Protein AF-A0A3M6UZT3-F1 (afdb_monomer_lite)

Organism: Pocillopora damicornis (NCBI:txid46731)

pLDDT: mean 72.48, std 22.03, range [22.11, 96.19]

InterPro domains:
  IPR028246 Cation channel sperm-associated auxiliary subunit gamma [PTHR14327] (83-387)
  IPR053873 CATSPERG, C-terminal domain [PF22846] (243-388)
  IPR053874 CATSPERG, Ig-like domain [PF22851] (90-212)

Foldseek 3Di:
DDDDDDDDDPPPPPPPQQAAQFPDKFKAWPADPLVDDPPPDPPPPPPPPDDDDFDDVVVVVVVVVVVVVVVVVVVVVDDPPPDPPRDRDDAQEDEAWAFGKTKMKMKTARDDPPDDDPDPDDRAQVLWDKDKDKPDCVQKDKDWDWDDDVVRNMIMIIMMITGPNPQDAADAAPPPWDKMKIKIATPSQVVNAWDPPDPDIDRPRIGMHIYTYFHHHQKAKDWDLVVQQVVWPDHQPDDDDSNAAEGEQQTWGFIWMWIQRPSRRDIGTDFFKKFKFFQWKFQDPVGIDGDDPVLRCQAQFCCDPDPQAHQKDFPDDDPTDGDIDGNVRRIIHGDNHNNYPQQAFCADPVGFRKMKTKMKMWNRPRRSSPTSHTHIDIDMHMYGNHDHHDDDPPPPDD

Radius of gyration: 31.06 Å; chains: 1; bounding box: 60×64×112 Å

Structure (mmCIF, N/CA/C/O backbone):
data_AF-A0A3M6UZT3-F1
#
_entry.id   AF-A0A3M6UZT3-F1
#
loop_
_atom_site.group_PDB
_atom_site.id
_atom_site.type_symbol
_atom_site.label_atom_id
_atom_site.label_alt_id
_atom_site.label_comp_id
_atom_site.label_asym_id
_atom_site.label_entity_id
_atom_site.label_seq_id
_atom_site.pdbx_PDB_ins_code
_atom_site.Cartn_x
_atom_site.Cartn_y
_atom_site.Cartn_z
_atom_site.occupancy
_atom_site.B_iso_or_equiv
_atom_site.auth_seq_id
_atom_site.auth_comp_id
_atom_site.auth_asym_id
_atom_site.auth_atom_id
_atom_site.pdbx_PDB_model_num
ATOM 1 N N . PHE A 1 1 ? 12.775 40.641 -73.459 1.00 33.25 1 PHE A N 1
ATOM 2 C CA . PHE A 1 1 ? 13.901 39.748 -73.123 1.00 33.25 1 PHE A CA 1
ATOM 3 C C . PHE A 1 1 ? 13.477 38.811 -71.996 1.00 33.25 1 PHE A C 1
ATOM 5 O O . PHE A 1 1 ? 13.586 39.165 -70.832 1.00 33.25 1 PHE A O 1
ATOM 12 N N . CYS A 1 2 ? 12.926 37.643 -72.339 1.00 26.92 2 CYS A N 1
ATOM 13 C CA . CYS A 1 2 ? 12.676 36.566 -71.380 1.00 26.92 2 CYS A CA 1
ATOM 14 C C . CYS A 1 2 ? 13.930 35.686 -71.315 1.00 26.92 2 CYS A C 1
ATOM 16 O O . CYS A 1 2 ? 14.313 35.084 -72.317 1.00 26.92 2 CYS A O 1
ATOM 18 N N . LEU A 1 3 ? 14.581 35.642 -70.153 1.00 32.44 3 LEU A N 1
ATOM 19 C CA . LEU A 1 3 ? 15.712 34.756 -69.892 1.00 32.44 3 LEU A CA 1
ATOM 20 C C . LEU A 1 3 ? 15.200 33.321 -69.700 1.00 32.44 3 LEU A C 1
ATOM 22 O O . LEU A 1 3 ? 14.345 33.062 -68.853 1.00 32.44 3 LEU A O 1
ATOM 26 N N . LYS A 1 4 ? 15.718 32.396 -70.516 1.00 30.27 4 LYS A N 1
ATOM 27 C CA . LYS A 1 4 ? 15.492 30.951 -70.396 1.00 30.27 4 LYS A CA 1
ATOM 28 C C . LYS A 1 4 ? 15.923 30.477 -69.005 1.00 30.27 4 LYS A C 1
ATOM 30 O O . LYS A 1 4 ? 17.061 30.690 -68.597 1.00 30.27 4 LYS A O 1
ATOM 35 N N . LYS A 1 5 ? 15.012 29.798 -68.308 1.00 32.53 5 LYS A N 1
ATOM 36 C CA . LYS A 1 5 ? 15.277 29.079 -67.059 1.00 32.53 5 LYS A CA 1
ATOM 37 C C . LYS A 1 5 ? 16.221 27.912 -67.370 1.00 32.53 5 LYS A C 1
ATOM 39 O O . LYS A 1 5 ? 15.919 27.110 -68.252 1.00 32.53 5 LYS A O 1
ATOM 44 N N . ALA A 1 6 ? 17.358 27.838 -66.681 1.00 32.59 6 ALA A N 1
ATOM 45 C CA . ALA A 1 6 ? 18.248 26.687 -66.762 1.00 32.59 6 ALA A CA 1
ATOM 46 C C . ALA A 1 6 ? 17.498 25.436 -66.278 1.00 32.59 6 ALA A C 1
ATOM 48 O O . ALA A 1 6 ? 16.912 25.432 -65.194 1.00 32.59 6 ALA A O 1
ATOM 49 N N . TYR A 1 7 ? 17.484 24.398 -67.112 1.00 31.33 7 TYR A N 1
ATOM 50 C CA . TYR A 1 7 ? 16.974 23.079 -66.766 1.00 31.33 7 TYR A CA 1
ATOM 51 C C . TYR A 1 7 ? 18.012 22.415 -65.857 1.00 31.33 7 TYR A C 1
ATOM 53 O O . TYR A 1 7 ? 19.052 21.962 -66.327 1.00 31.33 7 TYR A O 1
ATOM 61 N N . VAL A 1 8 ? 17.770 22.443 -64.547 1.00 36.47 8 VAL A N 1
ATOM 62 C CA . VAL A 1 8 ? 18.564 21.681 -63.580 1.00 36.47 8 VAL A CA 1
ATOM 63 C C . VAL A 1 8 ? 18.004 20.265 -63.571 1.00 36.47 8 VAL A C 1
ATOM 65 O O . VAL A 1 8 ? 16.850 20.052 -63.199 1.00 36.47 8 VAL A O 1
ATOM 68 N N . ASP A 1 9 ? 18.810 19.311 -64.028 1.00 33.84 9 ASP A N 1
ATOM 69 C CA . ASP A 1 9 ? 18.508 17.888 -63.936 1.00 33.84 9 ASP A CA 1
ATOM 70 C C . ASP A 1 9 ? 18.461 17.478 -62.453 1.00 33.84 9 ASP A C 1
ATOM 72 O O . ASP A 1 9 ? 19.473 17.458 -61.755 1.00 33.84 9 ASP A O 1
ATOM 76 N N . LEU A 1 10 ? 17.260 17.182 -61.951 1.00 37.06 10 LEU A N 1
ATOM 77 C CA . LEU A 1 10 ? 16.994 16.748 -60.573 1.00 37.06 10 LEU A CA 1
ATOM 78 C C . LEU A 1 10 ? 17.511 15.324 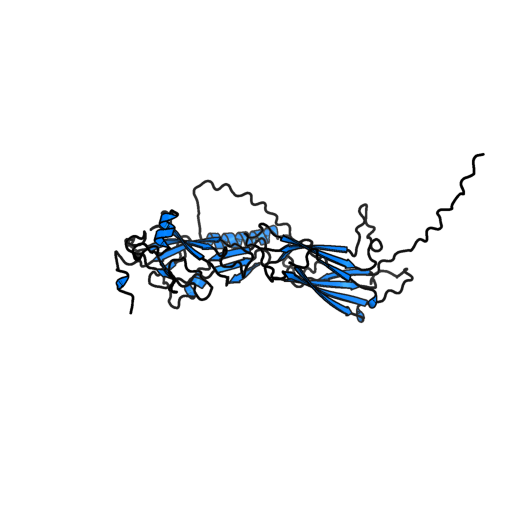-60.268 1.00 37.06 10 LEU A C 1
ATOM 80 O O . LEU A 1 10 ? 17.267 14.809 -59.179 1.00 37.06 10 LEU A O 1
ATOM 84 N N . LYS A 1 11 ? 18.239 14.675 -61.189 1.00 36.69 11 LYS A N 1
ATOM 85 C CA . LYS A 1 11 ? 18.778 13.313 -61.016 1.00 36.69 11 LYS A CA 1
ATOM 86 C C . LYS A 1 11 ? 20.123 13.209 -60.283 1.00 36.69 11 LYS A C 1
ATOM 88 O O . LYS A 1 11 ? 20.689 12.121 -60.234 1.00 36.69 11 LYS A O 1
ATOM 93 N N . GLN A 1 12 ? 20.623 14.282 -59.670 1.00 35.34 12 GLN A N 1
ATOM 94 C CA . GLN A 1 12 ? 21.809 14.241 -58.795 1.00 35.34 12 GLN A CA 1
ATOM 95 C C . GLN A 1 12 ? 21.525 14.681 -57.350 1.00 35.34 12 GLN A C 1
ATOM 97 O O . GLN A 1 12 ? 22.373 15.261 -56.676 1.00 35.34 12 GLN A O 1
ATOM 102 N N . LEU A 1 13 ? 20.345 14.364 -56.816 1.00 36.97 13 LEU A N 1
ATOM 103 C CA . LEU A 1 13 ? 20.261 14.156 -55.371 1.00 36.97 13 LEU A CA 1
ATOM 104 C C . LEU A 1 13 ? 20.993 12.847 -55.078 1.00 36.97 13 LEU A C 1
ATOM 106 O O . LEU A 1 13 ? 20.513 11.786 -55.469 1.00 36.97 13 LEU A O 1
ATOM 110 N N . ASN A 1 14 ? 22.163 12.931 -54.435 1.00 34.16 14 ASN A N 1
ATOM 111 C CA . ASN A 1 14 ? 22.855 11.779 -53.859 1.00 34.16 14 ASN A CA 1
ATOM 112 C C . ASN A 1 14 ? 21.840 10.966 -53.044 1.00 34.16 14 ASN A C 1
ATOM 114 O O . ASN A 1 14 ? 21.498 11.330 -51.918 1.00 34.16 14 ASN A O 1
ATOM 118 N N . SER A 1 15 ? 21.331 9.885 -53.633 1.00 37.72 15 SER A N 1
ATOM 119 C CA . SER A 1 15 ? 20.544 8.878 -52.938 1.00 37.72 15 SER A CA 1
ATOM 120 C C . SER A 1 15 ? 21.504 8.174 -51.989 1.00 37.72 15 SER A C 1
ATOM 122 O O . SER A 1 15 ? 22.171 7.207 -52.344 1.00 37.72 15 SER A O 1
ATOM 124 N N . VAL A 1 16 ? 21.655 8.724 -50.785 1.00 40.50 16 VAL A N 1
ATOM 125 C CA . VAL A 1 16 ? 22.303 8.003 -49.696 1.00 40.50 16 VAL A CA 1
ATOM 126 C C . VAL A 1 16 ? 21.323 6.904 -49.315 1.00 40.50 16 VAL A C 1
ATOM 128 O O . VAL A 1 16 ? 20.325 7.168 -48.643 1.00 40.50 16 VAL A O 1
ATOM 131 N N . VAL A 1 17 ? 21.572 5.690 -49.804 1.00 45.97 17 VAL A N 1
ATOM 132 C CA . VAL A 1 17 ? 20.865 4.489 -49.359 1.00 45.97 17 VAL A CA 1
ATOM 133 C C . VAL A 1 17 ? 21.173 4.338 -47.873 1.00 45.97 17 VAL A C 1
ATOM 135 O O . VAL A 1 17 ? 22.256 3.901 -47.492 1.00 45.97 17 VAL A O 1
ATOM 138 N N . ARG A 1 18 ? 20.254 4.792 -47.020 1.00 53.38 18 ARG A N 1
ATOM 139 C CA . ARG A 1 18 ? 20.377 4.627 -45.574 1.00 53.38 18 ARG A CA 1
ATOM 140 C C . ARG A 1 18 ? 19.998 3.193 -45.243 1.00 53.38 18 ARG A C 1
ATOM 142 O O . ARG A 1 18 ? 18.842 2.815 -45.402 1.00 53.38 18 ARG A O 1
ATOM 149 N N . THR A 1 19 ? 20.974 2.397 -44.829 1.00 65.25 19 THR A N 1
ATOM 150 C CA . THR A 1 19 ? 20.752 1.020 -44.388 1.00 65.25 19 THR A CA 1
ATOM 151 C C . THR A 1 19 ? 20.450 1.000 -42.894 1.00 65.25 19 THR A C 1
ATOM 153 O O . THR A 1 19 ? 21.005 1.786 -42.123 1.00 65.25 19 THR A O 1
ATOM 156 N N . CYS A 1 20 ? 19.523 0.135 -42.481 1.00 70.06 20 CYS A N 1
ATOM 157 C CA . CYS A 1 20 ? 19.240 -0.070 -41.067 1.00 70.06 20 CYS A CA 1
ATOM 158 C C . CYS A 1 20 ? 20.489 -0.671 -40.389 1.00 70.06 20 CYS A C 1
ATOM 160 O O . CYS A 1 20 ? 21.037 -1.635 -40.921 1.00 70.06 20 CYS A O 1
ATOM 162 N N . PRO A 1 21 ? 20.972 -0.121 -39.258 1.00 72.44 21 PRO A N 1
ATOM 163 C CA . PRO A 1 21 ? 22.215 -0.577 -38.633 1.00 72.44 21 PRO A CA 1
ATOM 164 C C . PRO A 1 21 ? 22.076 -1.917 -37.901 1.00 72.44 21 PRO A C 1
ATOM 166 O O . PRO A 1 21 ? 23.085 -2.490 -37.510 1.00 72.44 21 PRO A O 1
ATOM 169 N N . PHE A 1 22 ? 20.848 -2.406 -37.702 1.00 72.75 22 PHE A N 1
ATOM 170 C CA . PHE A 1 22 ? 20.547 -3.707 -37.111 1.00 72.75 22 PHE A CA 1
ATOM 171 C C . PHE A 1 22 ? 19.638 -4.517 -38.041 1.00 72.75 22 PHE A C 1
ATOM 173 O O . PHE A 1 22 ? 18.812 -3.958 -38.761 1.00 72.75 22 PHE A O 1
ATOM 180 N N . SER A 1 23 ? 19.760 -5.840 -37.985 1.00 68.75 23 SER A N 1
ATOM 181 C CA . SER A 1 23 ? 18.901 -6.782 -38.706 1.00 68.75 23 SER A CA 1
ATOM 182 C C . SER A 1 23 ? 17.597 -7.071 -37.958 1.00 68.75 23 SER A C 1
ATOM 184 O O . SER A 1 23 ? 16.536 -7.207 -38.566 1.00 68.75 23 SER A O 1
ATOM 186 N N . ARG A 1 24 ? 17.677 -7.170 -36.625 1.00 73.38 24 ARG A N 1
ATOM 187 C CA . ARG A 1 24 ? 16.572 -7.505 -35.720 1.00 73.38 24 ARG A CA 1
ATOM 188 C C . ARG A 1 24 ? 16.796 -6.874 -34.349 1.00 73.38 24 ARG A C 1
ATOM 190 O O . ARG A 1 24 ? 17.936 -6.691 -33.920 1.00 73.38 24 ARG A O 1
ATOM 197 N N . ILE A 1 25 ? 15.699 -6.606 -33.648 1.00 71.69 25 ILE A N 1
ATOM 198 C CA . ILE A 1 25 ? 15.684 -6.296 -32.219 1.00 71.69 25 ILE A CA 1
ATOM 199 C C . ILE A 1 25 ? 14.722 -7.239 -31.498 1.00 71.69 25 ILE A C 1
ATOM 201 O O . ILE A 1 25 ? 13.642 -7.508 -32.020 1.00 71.69 25 ILE A O 1
ATOM 205 N N . THR A 1 26 ? 15.114 -7.748 -30.332 1.00 77.94 26 THR A N 1
ATOM 206 C CA . THR A 1 26 ? 14.245 -8.559 -29.459 1.00 77.94 26 THR A CA 1
ATOM 207 C C . THR A 1 26 ? 14.258 -8.014 -28.045 1.00 77.94 26 THR A C 1
ATOM 209 O O . THR A 1 26 ? 15.268 -7.461 -27.606 1.00 77.94 26 THR A O 1
ATOM 212 N N . PHE A 1 27 ? 13.142 -8.168 -27.337 1.00 76.19 27 PHE A N 1
ATOM 213 C CA . PHE A 1 27 ? 12.979 -7.742 -25.952 1.00 76.19 27 PHE A CA 1
ATOM 214 C C . PHE A 1 27 ? 12.697 -8.963 -25.073 1.00 76.19 27 PHE A C 1
ATOM 216 O O . PHE A 1 27 ? 11.879 -9.805 -25.414 1.00 76.19 27 PHE A O 1
ATOM 223 N N . GLU A 1 28 ? 13.353 -9.031 -23.922 1.00 73.12 28 GLU A N 1
ATOM 224 C CA . GLU A 1 28 ? 13.166 -10.057 -22.900 1.00 73.12 28 GLU A CA 1
ATOM 225 C C . GLU A 1 28 ? 12.938 -9.369 -21.552 1.00 73.12 28 GLU A C 1
ATOM 227 O O . GLU A 1 28 ? 13.844 -8.755 -20.990 1.00 73.12 28 GLU A O 1
ATOM 232 N N . ALA A 1 29 ? 11.739 -9.469 -20.990 1.00 61.44 29 ALA A N 1
ATOM 233 C CA . ALA A 1 29 ? 11.478 -8.996 -19.635 1.00 61.44 29 ALA A CA 1
ATOM 234 C C . ALA A 1 29 ? 11.620 -10.157 -18.643 1.00 61.44 29 ALA A C 1
ATOM 236 O O . ALA A 1 29 ? 10.993 -11.204 -18.799 1.00 61.44 29 ALA A O 1
ATOM 237 N N . LYS A 1 30 ? 12.430 -9.978 -17.591 1.00 50.97 30 LYS A N 1
ATOM 238 C CA . LYS A 1 30 ? 12.394 -10.880 -16.434 1.00 50.97 30 LYS A CA 1
ATOM 239 C C . LYS A 1 30 ? 11.204 -10.449 -15.585 1.00 50.97 30 LYS A C 1
ATOM 241 O O . LYS A 1 30 ? 11.379 -9.507 -14.822 1.00 50.97 30 LYS A O 1
ATOM 246 N N . HIS A 1 31 ? 10.060 -11.111 -15.750 1.00 44.22 31 HIS A N 1
ATOM 247 C CA . HIS A 1 31 ? 8.886 -11.233 -14.856 1.00 44.22 31 HIS A CA 1
ATOM 248 C C . HIS A 1 31 ? 7.573 -11.138 -15.638 1.00 44.22 31 HIS A C 1
ATOM 250 O O . HIS A 1 31 ? 7.501 -10.425 -16.633 1.00 44.22 31 HIS A O 1
ATOM 256 N N . ASP A 1 32 ? 6.559 -11.856 -15.142 1.00 38.12 32 ASP A N 1
ATOM 257 C CA . ASP A 1 32 ? 5.172 -11.946 -15.613 1.00 38.12 32 ASP A CA 1
ATOM 258 C C . ASP A 1 32 ? 4.582 -10.593 -16.027 1.00 38.12 32 ASP A C 1
ATOM 260 O O . ASP A 1 32 ? 3.936 -9.894 -15.242 1.00 38.12 32 ASP A O 1
ATOM 264 N N . VAL A 1 33 ? 4.780 -10.205 -17.289 1.00 37.28 33 VAL A N 1
ATOM 265 C CA . VAL A 1 33 ? 4.187 -8.990 -17.849 1.00 37.28 33 VAL A CA 1
ATOM 266 C C . VAL A 1 33 ? 2.704 -9.254 -18.134 1.00 37.28 33 VAL A C 1
ATOM 268 O O . VAL A 1 33 ? 2.250 -9.323 -19.273 1.00 37.28 33 VAL A O 1
ATOM 271 N N . LEU A 1 34 ? 1.918 -9.355 -17.063 1.00 38.19 34 LEU A N 1
ATOM 272 C CA . LEU A 1 34 ? 0.498 -9.008 -17.048 1.00 38.19 34 LEU A CA 1
ATOM 273 C C . LEU A 1 34 ? 0.293 -7.491 -16.882 1.00 38.19 34 LEU A C 1
ATOM 275 O O . LEU A 1 34 ? -0.826 -7.036 -16.680 1.00 38.19 34 LEU A O 1
ATOM 279 N N . TYR A 1 35 ? 1.342 -6.679 -17.042 1.00 41.66 35 TYR A N 1
ATOM 280 C CA . TYR A 1 35 ? 1.220 -5.217 -17.078 1.00 41.66 35 TYR A CA 1
ATOM 281 C C . TYR A 1 35 ? 0.601 -4.685 -18.386 1.00 41.66 35 TYR A C 1
ATOM 283 O O . TYR A 1 35 ? 0.213 -3.522 -18.449 1.00 41.66 35 TYR A O 1
ATOM 291 N N . THR A 1 36 ? 0.419 -5.532 -19.407 1.00 36.53 36 THR A N 1
ATOM 292 C CA . THR A 1 36 ? -0.308 -5.205 -20.645 1.00 36.53 36 THR A CA 1
ATOM 293 C C . THR A 1 36 ? -1.374 -6.249 -20.971 1.00 36.53 36 THR A C 1
ATOM 295 O O . THR A 1 36 ? -1.246 -7.027 -21.915 1.00 36.53 36 THR A O 1
ATOM 298 N N . ARG A 1 37 ? -2.495 -6.255 -20.242 1.00 31.14 37 ARG A N 1
ATOM 299 C CA . ARG A 1 37 ? -3.741 -6.836 -20.771 1.00 31.14 37 ARG A CA 1
ATOM 300 C C . ARG A 1 37 ? -4.937 -5.932 -20.499 1.00 31.14 37 ARG A C 1
ATOM 302 O O . ARG A 1 37 ? -5.110 -5.390 -19.414 1.00 31.14 37 ARG A O 1
ATOM 309 N N . LYS A 1 38 ? -5.753 -5.781 -21.545 1.00 32.47 38 LYS A N 1
ATOM 310 C CA . LYS A 1 38 ? -7.080 -5.161 -21.573 1.00 32.47 38 LYS A CA 1
ATOM 311 C C . LYS A 1 38 ? -8.011 -5.809 -20.536 1.00 32.47 38 LYS A C 1
ATOM 313 O O . LYS A 1 38 ? -8.871 -6.596 -20.900 1.00 32.47 38 LYS A O 1
ATOM 318 N N . CYS A 1 39 ? -7.900 -5.420 -19.277 1.00 29.23 39 CYS A N 1
ATOM 319 C CA . CYS A 1 39 ? -8.995 -5.527 -18.318 1.00 29.23 39 CYS A CA 1
ATOM 320 C C . CYS A 1 39 ? -9.354 -4.114 -17.861 1.00 29.23 39 CYS A C 1
ATOM 322 O O . CYS A 1 39 ? -9.312 -3.770 -16.683 1.00 29.23 39 CYS A O 1
ATOM 324 N N . PHE A 1 40 ? -9.678 -3.260 -18.837 1.00 31.56 40 PHE A N 1
ATOM 325 C CA . PHE A 1 40 ? -10.451 -2.057 -18.570 1.00 31.56 40 PHE A CA 1
ATOM 326 C C . PHE A 1 40 ? -11.852 -2.502 -18.168 1.00 31.56 40 PHE A C 1
ATOM 328 O O . PHE A 1 40 ? -12.712 -2.684 -19.025 1.00 31.56 40 PHE A O 1
ATOM 335 N N . TYR A 1 41 ? -12.095 -2.637 -16.871 1.00 28.95 41 TYR A N 1
ATOM 336 C CA . TYR A 1 41 ? -13.452 -2.530 -16.368 1.00 28.95 41 TYR A CA 1
ATOM 337 C C . TYR A 1 41 ? -13.628 -1.142 -15.782 1.00 28.95 41 TYR A C 1
ATOM 339 O O . TYR A 1 41 ? -13.171 -0.808 -14.690 1.00 28.95 41 TYR A O 1
ATOM 347 N N . LYS A 1 42 ? -14.323 -0.332 -16.579 1.00 27.14 42 LYS A N 1
ATOM 348 C CA . LYS A 1 42 ? -15.183 0.747 -16.124 1.00 27.14 42 LYS A CA 1
ATOM 349 C C . LYS A 1 42 ? -16.166 0.126 -15.121 1.00 27.14 42 LYS A C 1
ATOM 351 O O . LYS A 1 42 ? -17.265 -0.265 -15.493 1.00 27.14 42 LYS A O 1
ATOM 356 N N . PHE A 1 43 ? -15.757 -0.025 -13.864 1.00 26.52 43 PHE A N 1
ATOM 357 C CA . PHE A 1 43 ? -16.725 -0.137 -12.785 1.00 26.52 43 PHE A CA 1
ATOM 358 C C . PHE A 1 43 ? -17.324 1.257 -12.652 1.00 26.52 43 PHE A C 1
ATOM 360 O O . PHE A 1 43 ? -16.794 2.124 -11.960 1.00 26.52 43 PHE A O 1
ATOM 367 N N . GLU A 1 44 ? -18.410 1.495 -13.389 1.00 23.20 44 GLU A N 1
ATOM 368 C CA . GLU A 1 44 ? -19.384 2.471 -12.926 1.00 23.20 44 GLU A CA 1
ATOM 369 C C . GLU A 1 44 ? -19.671 2.129 -11.460 1.00 23.20 44 GLU A C 1
ATOM 371 O O . GLU A 1 44 ? -19.826 0.944 -11.136 1.00 23.20 44 GLU A O 1
ATOM 376 N N . PRO A 1 45 ? -19.649 3.116 -10.549 1.00 22.11 45 PRO A N 1
ATOM 377 C CA . PRO A 1 45 ? -20.032 2.854 -9.179 1.00 22.11 45 PRO A CA 1
ATOM 378 C C . PRO A 1 45 ? -21.432 2.264 -9.253 1.00 22.11 45 PRO A C 1
ATOM 380 O O . PRO A 1 45 ? -22.353 2.923 -9.737 1.00 22.11 45 PRO A O 1
ATOM 383 N N . ALA A 1 46 ? -21.579 1.008 -8.826 1.00 23.55 46 ALA A N 1
ATOM 384 C CA . ALA A 1 46 ? -22.895 0.480 -8.552 1.00 23.55 46 ALA A CA 1
ATOM 385 C C . ALA A 1 46 ? -23.528 1.498 -7.610 1.00 23.55 46 ALA A C 1
ATOM 387 O O . ALA A 1 46 ? -23.008 1.770 -6.523 1.00 23.55 46 ALA A O 1
ATOM 388 N N . VAL A 1 47 ? -24.580 2.144 -8.100 1.00 24.38 47 VAL A N 1
ATOM 389 C CA . VAL A 1 47 ? -25.500 2.900 -7.277 1.00 24.38 47 VAL A CA 1
ATOM 390 C C . VAL A 1 47 ? -25.922 1.919 -6.195 1.00 24.38 47 VAL A C 1
ATOM 392 O O . VAL A 1 47 ? -26.706 1.006 -6.444 1.00 24.38 47 VAL A O 1
ATOM 395 N N . TYR A 1 48 ? -25.320 2.048 -5.015 1.00 27.89 48 TYR A N 1
ATOM 396 C CA . TYR A 1 48 ? -25.805 1.369 -3.836 1.00 27.89 48 TYR A CA 1
ATOM 397 C C . TYR A 1 48 ? -27.138 2.034 -3.534 1.00 27.89 48 TYR A C 1
ATOM 399 O O . TYR A 1 48 ? -27.199 3.095 -2.912 1.00 27.89 48 TYR A O 1
ATOM 407 N N . ASN A 1 49 ? -28.215 1.398 -3.994 1.00 24.34 49 ASN A N 1
ATOM 408 C CA . ASN A 1 49 ? -29.414 1.425 -3.191 1.00 24.34 49 ASN A CA 1
ATOM 409 C C . ASN A 1 49 ? -29.002 0.943 -1.802 1.00 24.34 49 ASN A C 1
ATOM 411 O O . ASN A 1 49 ? -28.297 -0.058 -1.646 1.00 24.34 49 ASN A O 1
ATOM 415 N N . ALA A 1 50 ? -29.384 1.742 -0.813 1.00 35.25 50 ALA A N 1
ATOM 416 C CA . ALA A 1 50 ? -29.305 1.388 0.585 1.00 35.25 50 ALA A CA 1
ATOM 417 C C . ALA A 1 50 ? -29.830 -0.042 0.793 1.00 35.25 50 ALA A C 1
ATOM 419 O O . ALA A 1 50 ? -30.674 -0.513 0.030 1.00 35.25 50 ALA A O 1
ATOM 420 N N . SER A 1 51 ? -29.355 -0.683 1.861 1.00 32.19 51 SER A N 1
ATOM 421 C CA . SER A 1 51 ? -29.680 -2.054 2.286 1.00 32.19 51 SER A CA 1
ATOM 422 C C . SER A 1 51 ? -29.126 -3.169 1.393 1.00 32.19 51 SER A C 1
ATOM 424 O O . SER A 1 51 ? -29.822 -3.690 0.541 1.00 32.19 51 SER A O 1
ATOM 426 N N . GLU A 1 52 ? -27.870 -3.556 1.634 1.00 29.72 52 GLU A N 1
ATOM 427 C CA . GLU A 1 52 ? -27.478 -4.928 2.020 1.00 29.72 52 GLU A CA 1
ATOM 428 C C . GLU A 1 52 ? -25.955 -5.088 1.910 1.00 29.72 52 GLU A C 1
ATOM 430 O O . GLU A 1 52 ? -25.371 -5.142 0.831 1.00 29.72 52 GLU A O 1
ATOM 435 N N . VAL A 1 53 ? -25.289 -5.160 3.064 1.00 36.88 53 VAL A N 1
ATOM 436 C CA . VAL A 1 53 ? -23.883 -5.563 3.171 1.00 36.88 53 VAL A CA 1
ATOM 437 C C . VAL A 1 53 ? -23.882 -6.990 3.703 1.00 36.88 53 VAL A C 1
ATOM 439 O O . VAL A 1 53 ? -24.021 -7.206 4.908 1.00 36.88 53 VAL A O 1
ATOM 442 N N . VAL A 1 54 ? -23.751 -7.977 2.814 1.00 33.41 54 VAL A N 1
ATOM 443 C CA . VAL A 1 54 ? -23.638 -9.385 3.219 1.00 33.41 54 VAL A CA 1
ATOM 444 C C . VAL A 1 54 ? -22.239 -9.906 2.923 1.00 33.41 54 VAL A C 1
ATOM 446 O O . VAL A 1 54 ? -21.851 -10.186 1.792 1.00 33.41 54 VAL A O 1
ATOM 449 N N . GLN A 1 55 ? -21.495 -10.009 4.021 1.00 53.50 55 GLN A N 1
ATOM 450 C CA . GLN A 1 55 ? -20.224 -10.685 4.187 1.00 53.50 55 GLN A CA 1
ATOM 451 C C . GLN A 1 55 ? -20.468 -12.164 4.491 1.00 53.50 55 GLN A C 1
ATOM 453 O O . GLN A 1 55 ? -21.212 -12.515 5.406 1.00 53.50 55 GLN A O 1
ATOM 458 N N . ASN A 1 56 ? -19.770 -13.046 3.787 1.00 35.19 56 ASN A N 1
ATOM 459 C CA . ASN A 1 56 ? -19.573 -14.419 4.228 1.00 35.19 56 ASN A CA 1
ATOM 460 C C . ASN A 1 56 ? -18.146 -14.812 3.835 1.00 35.19 56 ASN A C 1
ATOM 462 O O . ASN A 1 56 ? -17.735 -14.515 2.721 1.00 35.19 56 ASN A O 1
ATOM 466 N N . ASN A 1 57 ? -17.363 -15.449 4.709 1.00 42.75 57 ASN A N 1
ATOM 467 C CA . ASN A 1 57 ? -15.996 -15.876 4.355 1.00 42.75 57 ASN A CA 1
ATOM 468 C C . ASN A 1 57 ? -16.001 -16.934 3.244 1.00 42.75 57 ASN A C 1
ATOM 470 O O . ASN A 1 57 ? -15.050 -17.016 2.471 1.00 42.75 57 ASN A O 1
ATOM 474 N N . THR A 1 58 ? -17.090 -17.698 3.132 1.00 40.00 58 THR A N 1
ATOM 475 C CA . THR A 1 58 ? -17.355 -18.571 1.988 1.00 40.00 58 THR A CA 1
ATOM 476 C C . THR A 1 58 ? -17.651 -17.755 0.743 1.00 40.00 58 THR A C 1
ATOM 478 O O . THR A 1 58 ? -17.087 -18.086 -0.272 1.00 40.00 58 THR A O 1
ATOM 481 N N . ILE A 1 59 ? -18.376 -16.633 0.836 1.00 41.69 59 ILE A N 1
ATOM 482 C CA . ILE A 1 59 ? -18.620 -15.712 -0.289 1.00 41.69 59 ILE A CA 1
ATOM 483 C C . ILE A 1 59 ? -17.385 -14.881 -0.620 1.00 41.69 59 ILE A C 1
ATOM 485 O O . ILE A 1 59 ? -17.243 -14.514 -1.759 1.00 41.69 59 ILE A O 1
ATOM 489 N N . LEU A 1 60 ? -16.463 -14.583 0.299 1.00 39.00 60 LEU A N 1
ATOM 490 C CA . LEU A 1 60 ? -15.178 -13.959 -0.035 1.00 39.00 60 LEU A CA 1
ATOM 491 C C . LEU A 1 60 ? -14.236 -14.979 -0.660 1.00 39.00 60 LEU A C 1
ATOM 493 O O . LEU A 1 60 ? -13.572 -14.641 -1.619 1.00 39.00 60 LEU A O 1
ATOM 497 N N . ARG A 1 61 ? -14.194 -16.228 -0.180 1.00 42.56 61 ARG A N 1
ATOM 498 C CA . ARG A 1 61 ? -13.457 -17.309 -0.852 1.00 42.56 61 ARG A CA 1
ATOM 499 C C . ARG A 1 61 ? -14.103 -17.743 -2.159 1.00 42.56 61 ARG A C 1
ATOM 501 O O . ARG A 1 61 ? -13.366 -18.099 -3.055 1.00 42.56 61 ARG A O 1
ATOM 508 N N . GLU A 1 62 ? -15.422 -17.703 -2.285 1.00 43.41 62 GLU A N 1
ATOM 509 C CA . GLU A 1 62 ? -16.168 -17.929 -3.524 1.00 43.41 62 GLU A CA 1
ATOM 510 C C . GLU A 1 62 ? -16.075 -16.699 -4.403 1.00 43.41 62 GLU A C 1
ATOM 512 O O . GLU A 1 62 ? -15.904 -16.864 -5.578 1.00 43.41 62 GLU A O 1
ATOM 517 N N . PHE A 1 63 ? -16.063 -15.474 -3.891 1.00 45.41 63 PHE A N 1
ATOM 518 C CA . PHE A 1 63 ? -15.805 -14.262 -4.670 1.00 45.41 63 PHE A CA 1
ATOM 519 C C . PHE A 1 63 ? -14.359 -14.235 -5.117 1.00 45.41 63 PHE A C 1
ATOM 521 O O . PHE A 1 63 ? -14.114 -13.862 -6.239 1.00 45.41 63 PHE A O 1
ATOM 528 N N . PHE A 1 64 ? -13.392 -14.653 -4.303 1.00 49.53 64 PHE A N 1
ATOM 529 C CA . PHE A 1 64 ? -12.006 -14.799 -4.729 1.00 49.53 64 PHE A CA 1
ATOM 530 C C . PHE A 1 64 ? -11.827 -16.024 -5.610 1.00 49.53 64 PHE A C 1
ATOM 532 O O . PHE A 1 64 ? -11.044 -15.921 -6.523 1.00 49.53 64 PHE A O 1
ATOM 539 N N . SER A 1 65 ? -12.571 -17.116 -5.426 1.00 47.53 65 SER A N 1
ATOM 540 C CA . SER A 1 65 ? -12.554 -18.281 -6.319 1.00 47.53 65 SER A CA 1
ATOM 541 C C . SER A 1 65 ? -13.299 -18.006 -7.617 1.00 47.53 65 SER A C 1
ATOM 543 O O . SER A 1 65 ? -12.912 -18.562 -8.623 1.00 47.53 65 SER A O 1
ATOM 545 N N . GLU A 1 66 ? -14.318 -17.153 -7.630 1.00 47.19 66 GLU A N 1
ATOM 546 C CA . GLU A 1 66 ? -15.079 -16.696 -8.795 1.00 47.19 66 GLU A CA 1
ATOM 547 C C . GLU A 1 66 ? -14.395 -15.494 -9.438 1.00 47.19 66 GLU A C 1
ATOM 549 O O . GLU A 1 66 ? -14.500 -15.341 -10.634 1.00 47.19 66 GLU A O 1
ATOM 554 N N . VAL A 1 67 ? -13.630 -14.676 -8.712 1.00 45.25 67 VAL A N 1
ATOM 555 C CA . VAL A 1 67 ? -12.706 -13.680 -9.276 1.00 45.25 67 VAL A CA 1
ATOM 556 C C . VAL A 1 67 ? -11.481 -14.391 -9.813 1.00 45.25 67 VAL A C 1
ATOM 558 O O . VAL A 1 67 ? -11.043 -14.040 -10.882 1.00 45.25 67 VAL A O 1
ATOM 561 N N . GLU A 1 68 ? -10.947 -15.411 -9.154 1.00 43.72 68 GLU A N 1
ATOM 562 C CA . GLU A 1 68 ? -9.847 -16.243 -9.651 1.00 43.72 68 GLU A CA 1
ATOM 563 C C . GLU A 1 68 ? -10.329 -17.118 -10.807 1.00 43.72 68 GLU A C 1
ATOM 565 O O . GLU A 1 68 ? -9.624 -17.225 -11.796 1.00 43.72 68 GLU A O 1
ATOM 570 N N . LYS A 1 69 ? -11.556 -17.658 -10.772 1.00 44.41 69 LYS A N 1
ATOM 571 C CA . LYS A 1 69 ? -12.181 -18.354 -11.906 1.00 44.41 69 LYS A CA 1
ATOM 572 C C . LYS A 1 69 ? -12.631 -17.411 -13.001 1.00 44.41 69 LYS A C 1
ATOM 574 O O . LYS A 1 69 ? -12.530 -17.850 -14.121 1.00 44.41 69 LYS A O 1
ATOM 579 N N . ALA A 1 70 ? -13.091 -16.187 -12.742 1.00 40.22 70 ALA A N 1
ATOM 580 C CA . ALA A 1 70 ? -13.443 -15.204 -13.772 1.00 40.22 70 ALA A CA 1
ATOM 581 C C . ALA A 1 70 ? -12.192 -14.563 -14.364 1.00 40.22 70 ALA A C 1
ATOM 583 O O . ALA A 1 70 ? -12.118 -14.376 -15.566 1.00 40.22 70 ALA A O 1
ATOM 584 N N . VAL A 1 71 ? -11.162 -14.307 -13.558 1.00 41.03 71 VAL A N 1
ATOM 585 C CA . VAL A 1 71 ? -9.816 -13.976 -14.037 1.00 41.03 71 VAL A CA 1
ATOM 586 C C . VAL A 1 71 ? -9.278 -15.146 -14.849 1.00 41.03 71 VAL A C 1
ATOM 588 O O . VAL A 1 71 ? -8.770 -14.905 -15.932 1.00 41.03 71 VAL A O 1
ATOM 591 N N . ASN A 1 72 ? -9.461 -16.397 -14.418 1.00 39.69 72 ASN A N 1
ATOM 592 C CA . ASN A 1 72 ? -9.035 -17.566 -15.187 1.00 39.69 72 ASN A CA 1
ATOM 593 C C . ASN A 1 72 ? -9.937 -17.841 -16.400 1.00 39.69 72 ASN A C 1
ATOM 595 O O . ASN A 1 72 ? -9.406 -18.289 -17.402 1.00 39.69 72 ASN A O 1
ATOM 599 N N . SER A 1 73 ? -11.245 -17.547 -16.363 1.00 40.56 73 SER A N 1
ATOM 600 C CA . SER A 1 73 ? -12.243 -17.852 -17.403 1.00 40.56 73 SER A CA 1
ATOM 601 C C . SER A 1 73 ? -12.388 -16.749 -18.436 1.00 40.56 73 SER A C 1
ATOM 603 O O . SER A 1 73 ? -12.507 -17.057 -19.610 1.00 40.56 73 SER A O 1
ATOM 605 N N . ASP A 1 74 ? -12.261 -15.477 -18.084 1.00 35.97 74 ASP A N 1
ATOM 606 C CA . ASP A 1 74 ? -12.029 -14.421 -19.078 1.00 35.97 74 ASP A CA 1
ATOM 607 C C . ASP A 1 74 ? -10.581 -14.456 -19.600 1.00 35.97 74 ASP A C 1
ATOM 609 O O . ASP A 1 74 ? -10.295 -13.931 -20.677 1.00 35.97 74 ASP A O 1
ATOM 613 N N . CYS A 1 75 ? -9.678 -15.160 -18.901 1.00 34.94 75 CYS A N 1
ATOM 614 C CA . CYS A 1 75 ? -8.411 -15.642 -19.450 1.00 34.94 75 CYS A CA 1
ATOM 615 C C . CYS A 1 75 ? -8.488 -17.067 -20.035 1.00 34.94 75 CYS A C 1
ATOM 617 O O . CYS A 1 75 ? -7.434 -17.583 -20.400 1.00 34.94 75 CYS A O 1
ATOM 619 N N . THR A 1 76 ? -9.665 -17.701 -20.229 1.00 32.19 76 THR A N 1
ATOM 620 C CA . THR A 1 76 ? -9.782 -19.037 -20.885 1.00 32.19 76 THR A CA 1
ATOM 621 C C . THR A 1 76 ? -9.598 -18.970 -22.409 1.00 32.19 76 THR A C 1
ATOM 623 O O . THR A 1 76 ? -10.269 -19.635 -23.190 1.00 32.19 76 THR A O 1
ATOM 626 N N . GLY A 1 77 ? -8.630 -18.170 -22.847 1.00 34.53 77 GLY A N 1
ATOM 627 C CA . GLY A 1 77 ? -7.866 -18.399 -24.072 1.00 34.53 77 GLY A CA 1
ATOM 628 C C . GLY A 1 77 ? -6.370 -18.588 -23.794 1.00 34.53 77 GLY A C 1
ATOM 629 O O . GLY A 1 77 ? -5.587 -18.657 -24.732 1.00 34.53 77 GLY A O 1
ATOM 630 N N . ILE A 1 78 ? -5.962 -18.633 -22.524 1.00 35.94 78 ILE A N 1
ATOM 631 C CA . ILE A 1 78 ? -4.605 -18.931 -22.084 1.00 35.94 78 ILE A CA 1
ATOM 632 C C . ILE A 1 78 ? -4.652 -20.360 -21.560 1.00 35.94 78 ILE A C 1
ATOM 634 O O . ILE A 1 78 ? -5.030 -20.620 -20.417 1.00 35.94 78 ILE A O 1
ATOM 638 N N . SER A 1 79 ? -4.319 -21.306 -22.430 1.00 28.84 79 SER A N 1
ATOM 639 C CA . SER A 1 79 ? -3.809 -22.593 -21.981 1.00 28.84 79 SER A CA 1
ATOM 640 C C . SER A 1 79 ? -2.746 -22.341 -20.910 1.00 28.84 79 SER A C 1
ATOM 642 O O . SER A 1 79 ? -1.903 -21.460 -21.075 1.00 28.84 79 SER A O 1
ATOM 644 N N . GLN A 1 80 ? -2.768 -23.119 -19.825 1.00 33.59 80 GLN A N 1
ATOM 645 C CA . GLN A 1 80 ? -1.557 -23.406 -19.057 1.00 33.59 80 GLN A CA 1
ATOM 646 C C . GLN A 1 80 ? -0.556 -24.078 -20.007 1.00 33.59 80 GLN A C 1
ATOM 648 O O . GLN A 1 80 ? -0.381 -25.290 -20.000 1.00 33.59 80 GLN A O 1
ATOM 653 N N . GLU A 1 81 ? 0.052 -23.304 -20.893 1.00 28.92 81 GLU A N 1
ATOM 654 C CA . GLU A 1 81 ? 1.358 -23.639 -21.403 1.00 28.92 81 GLU A CA 1
ATOM 655 C C . GLU A 1 81 ? 2.325 -23.111 -20.355 1.00 28.92 81 GLU A C 1
ATOM 657 O O . GLU A 1 81 ? 2.461 -21.907 -20.155 1.00 28.92 81 GLU A O 1
ATOM 662 N N . GLU A 1 82 ? 3.018 -24.030 -19.688 1.00 32.22 82 GLU A N 1
ATOM 663 C CA . GLU A 1 82 ? 4.291 -23.788 -19.000 1.00 32.22 82 GLU A CA 1
ATOM 664 C C . GLU A 1 82 ? 5.391 -23.349 -19.997 1.00 32.22 82 GLU A C 1
ATOM 666 O O . GLU A 1 82 ? 6.555 -23.728 -19.888 1.00 32.22 82 GLU A O 1
ATOM 671 N N . ALA A 1 83 ? 5.032 -22.554 -21.002 1.00 29.06 83 ALA A N 1
ATOM 672 C CA . ALA A 1 83 ? 5.946 -21.822 -21.840 1.00 29.06 83 ALA A CA 1
ATOM 673 C C . ALA A 1 83 ? 5.994 -20.403 -21.276 1.00 29.06 83 ALA A C 1
ATOM 675 O O . ALA A 1 83 ? 4.978 -19.711 -21.221 1.00 29.06 83 ALA A O 1
ATOM 676 N N . LEU A 1 84 ? 7.183 -19.961 -20.854 1.00 35.66 84 LEU A N 1
ATOM 677 C CA . LEU A 1 84 ? 7.484 -18.534 -20.810 1.00 35.66 84 LEU A CA 1
ATOM 678 C C . LEU A 1 84 ? 7.076 -17.960 -22.174 1.00 35.66 84 LEU A C 1
ATOM 680 O O . LEU A 1 84 ? 7.779 -18.169 -23.161 1.00 35.66 84 LEU A O 1
ATOM 684 N N . ASP A 1 85 ? 5.937 -17.277 -22.238 1.00 34.38 85 ASP A N 1
ATOM 685 C CA . ASP A 1 85 ? 5.524 -16.525 -23.416 1.00 34.38 85 ASP A CA 1
ATOM 686 C C . ASP A 1 85 ? 6.460 -15.310 -23.481 1.00 34.38 85 ASP A C 1
ATOM 688 O O . ASP A 1 85 ? 6.183 -14.247 -22.916 1.00 34.38 85 ASP A O 1
ATOM 692 N N . ILE A 1 86 ? 7.655 -15.514 -24.053 1.00 37.94 86 ILE A N 1
ATOM 693 C CA . ILE A 1 86 ? 8.620 -14.456 -24.354 1.00 37.94 86 ILE A CA 1
ATOM 694 C C . ILE A 1 86 ? 7.942 -13.576 -25.395 1.00 37.94 86 ILE A C 1
ATOM 696 O O . ILE A 1 86 ? 8.060 -13.778 -26.602 1.00 37.94 86 ILE A O 1
ATOM 700 N N . LYS A 1 87 ? 7.171 -12.600 -24.925 1.00 45.97 87 LYS A N 1
ATOM 701 C CA . LYS A 1 87 ? 6.678 -11.547 -25.794 1.00 45.97 87 LYS A CA 1
ATOM 702 C C . LYS A 1 87 ? 7.865 -10.667 -26.142 1.00 45.97 87 LYS A C 1
ATOM 704 O O . LYS A 1 87 ? 8.349 -9.926 -25.291 1.00 45.97 87 LYS A O 1
ATOM 709 N N . ASP A 1 88 ? 8.263 -10.699 -27.410 1.00 56.03 88 ASP A N 1
ATOM 710 C CA . ASP A 1 88 ? 9.283 -9.836 -28.026 1.00 56.03 88 ASP A CA 1
ATOM 711 C C . ASP A 1 88 ? 8.910 -8.331 -28.026 1.00 56.03 88 ASP A C 1
ATOM 713 O O . ASP A 1 88 ? 9.419 -7.549 -28.830 1.00 56.03 88 ASP A O 1
ATOM 717 N N . VAL A 1 89 ? 7.987 -7.891 -27.163 1.00 66.38 89 VAL A N 1
ATOM 718 C CA . VAL A 1 89 ? 7.396 -6.552 -27.178 1.00 66.38 89 VAL A CA 1
ATOM 719 C C . VAL A 1 89 ? 7.500 -5.921 -25.796 1.00 66.38 89 VAL A C 1
ATOM 721 O O . VAL A 1 89 ? 6.988 -6.448 -24.808 1.00 66.38 89 VAL A O 1
ATOM 724 N N . LEU A 1 90 ? 8.140 -4.753 -25.743 1.00 73.38 90 LEU A N 1
ATOM 725 C CA . LEU A 1 90 ? 8.167 -3.908 -24.555 1.00 73.38 90 LEU A CA 1
ATOM 726 C C . LEU A 1 90 ? 6.746 -3.388 -24.257 1.00 73.38 90 LEU A C 1
ATOM 728 O O . LEU A 1 90 ? 6.062 -2.963 -25.188 1.00 73.38 90 LEU A O 1
ATOM 732 N N . PRO A 1 91 ? 6.280 -3.389 -22.996 1.00 79.00 91 PRO A N 1
ATOM 733 C CA . PRO A 1 91 ? 4.982 -2.816 -22.669 1.00 79.00 91 PRO A CA 1
ATOM 734 C C . PRO A 1 91 ? 4.943 -1.311 -22.972 1.00 79.00 91 PRO A C 1
ATOM 736 O O . PRO A 1 91 ? 5.862 -0.576 -22.619 1.00 79.00 91 PRO A O 1
ATOM 739 N N . ASP A 1 92 ? 3.843 -0.842 -23.565 1.00 78.94 92 ASP A N 1
ATOM 740 C CA . ASP A 1 92 ? 3.628 0.591 -23.832 1.00 78.94 92 ASP A CA 1
ATOM 741 C C . ASP A 1 92 ? 3.428 1.405 -22.540 1.00 78.94 92 ASP A C 1
ATOM 743 O O . ASP A 1 92 ? 3.656 2.617 -22.507 1.00 78.94 92 ASP A O 1
ATOM 747 N N . LEU A 1 93 ? 2.968 0.741 -21.475 1.00 83.06 93 LEU A N 1
ATOM 748 C CA . LEU A 1 93 ? 2.589 1.342 -20.203 1.00 83.06 93 LEU A CA 1
ATOM 749 C C . LEU A 1 93 ? 2.990 0.434 -19.040 1.00 83.06 93 LEU A C 1
ATOM 751 O O . LEU A 1 93 ? 2.672 -0.754 -19.043 1.00 83.06 93 LEU A O 1
ATOM 755 N N . ILE A 1 94 ? 3.617 1.014 -18.019 1.00 84.56 94 ILE A N 1
ATOM 756 C CA . ILE A 1 94 ? 3.883 0.359 -16.734 1.00 84.56 94 ILE A CA 1
ATOM 757 C C . ILE A 1 94 ? 3.498 1.271 -15.566 1.00 84.56 94 ILE A C 1
ATOM 759 O O . ILE A 1 94 ? 3.421 2.494 -15.710 1.00 84.56 94 ILE A O 1
ATOM 763 N N . HIS A 1 95 ? 3.292 0.673 -14.395 1.00 87.19 95 HIS A N 1
ATOM 764 C CA . HIS A 1 95 ? 3.075 1.385 -13.137 1.00 87.19 95 HIS A CA 1
ATOM 765 C C . HIS A 1 95 ? 4.229 1.095 -12.185 1.00 87.19 95 HIS A C 1
ATOM 767 O O . HIS A 1 95 ? 4.605 -0.063 -12.032 1.00 87.19 95 HIS A O 1
ATOM 773 N N . LEU A 1 96 ? 4.750 2.127 -11.526 1.00 87.62 96 LEU A N 1
ATOM 774 C CA . LEU A 1 96 ? 5.765 1.974 -10.489 1.00 87.62 96 LEU A CA 1
ATOM 775 C C . LEU A 1 96 ? 5.299 2.651 -9.201 1.00 87.62 96 LEU A C 1
ATOM 777 O O . LEU A 1 96 ? 4.923 3.828 -9.184 1.00 87.62 96 LEU A O 1
ATOM 781 N N . GLY A 1 97 ? 5.304 1.873 -8.121 1.00 86.12 97 GLY A N 1
ATOM 782 C CA . GLY A 1 97 ? 5.205 2.379 -6.765 1.00 86.12 97 GLY A CA 1
ATOM 783 C C . GLY A 1 97 ? 6.515 3.005 -6.299 1.00 86.12 97 GLY A C 1
ATOM 784 O O . GLY A 1 97 ? 7.539 2.982 -6.983 1.00 86.12 97 GLY A O 1
ATOM 785 N N . ARG A 1 98 ? 6.482 3.565 -5.091 1.00 86.75 98 ARG A N 1
ATOM 786 C CA . ARG A 1 98 ? 7.653 4.210 -4.501 1.00 86.75 98 ARG A CA 1
ATOM 787 C C . ARG A 1 98 ? 8.826 3.240 -4.377 1.00 86.75 98 ARG A C 1
ATOM 789 O O . ARG A 1 98 ? 8.671 2.171 -3.790 1.00 86.75 98 ARG A O 1
ATOM 796 N N . SER A 1 99 ? 9.991 3.654 -4.864 1.00 85.75 99 SER A N 1
ATOM 797 C CA . SER A 1 99 ? 11.229 2.864 -4.875 1.00 85.75 99 SER A CA 1
ATOM 798 C C . SER A 1 99 ? 11.135 1.530 -5.629 1.00 85.75 99 SER A C 1
ATOM 800 O O . SER A 1 99 ? 12.038 0.699 -5.509 1.00 85.75 99 SER A O 1
ATOM 802 N N . GLU A 1 100 ? 10.072 1.305 -6.402 1.00 87.25 100 GLU A N 1
ATOM 803 C CA . GLU A 1 100 ? 9.924 0.112 -7.230 1.00 87.25 100 GLU A CA 1
ATOM 804 C C . GLU A 1 100 ? 10.673 0.273 -8.547 1.00 87.25 100 GLU A C 1
ATOM 806 O O . GLU A 1 100 ? 10.928 1.383 -9.026 1.00 87.25 100 GLU A O 1
ATOM 811 N N . TRP A 1 101 ? 11.034 -0.860 -9.138 1.00 88.81 101 TRP A N 1
ATOM 812 C CA . TRP A 1 101 ? 11.779 -0.909 -10.382 1.00 88.81 101 TRP A CA 1
ATOM 813 C C . TRP A 1 101 ? 11.199 -1.947 -11.334 1.00 88.81 101 TRP A C 1
ATOM 815 O O . TRP A 1 101 ? 10.608 -2.946 -10.927 1.00 88.81 101 TRP A O 1
ATOM 825 N N . TYR A 1 102 ? 11.421 -1.709 -12.619 1.00 88.12 102 TYR A N 1
ATOM 826 C CA . TYR A 1 102 ? 11.107 -2.611 -13.711 1.00 88.12 102 TYR A CA 1
ATOM 827 C C . TYR A 1 102 ? 12.366 -2.843 -14.543 1.00 88.12 102 TYR A C 1
ATOM 829 O O . TYR A 1 102 ? 13.019 -1.888 -14.974 1.00 88.12 102 TYR A O 1
ATOM 837 N N . SER A 1 103 ? 12.708 -4.110 -14.772 1.00 87.12 103 SER A N 1
ATOM 838 C CA . SER A 1 103 ? 13.914 -4.499 -15.501 1.00 87.12 103 SER A CA 1
ATOM 839 C C . SER A 1 103 ? 13.571 -5.325 -16.733 1.00 87.12 103 SER A C 1
ATOM 841 O O . SER A 1 103 ? 12.808 -6.287 -16.665 1.00 87.12 103 SER A O 1
ATOM 843 N N . PHE A 1 104 ? 14.200 -4.990 -17.852 1.00 86.38 104 PHE A N 1
ATOM 844 C CA . PHE A 1 104 ? 14.088 -5.727 -19.103 1.00 86.38 104 PHE A CA 1
ATOM 845 C C . PHE A 1 104 ? 15.435 -5.758 -19.818 1.00 86.38 104 PHE A C 1
ATOM 847 O O . PHE A 1 104 ? 16.36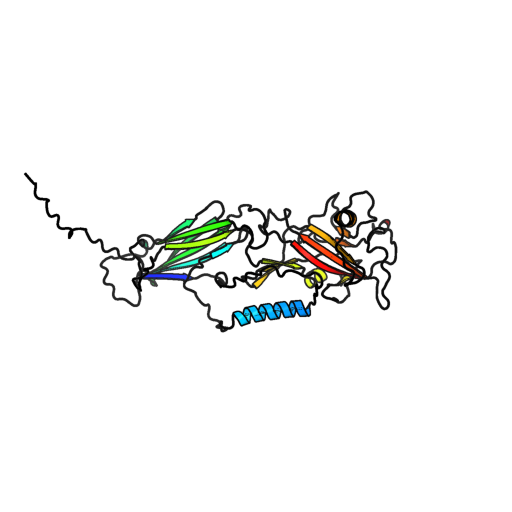3 -5.013 -19.502 1.00 86.38 104 PHE A O 1
ATOM 854 N N . VAL A 1 105 ? 15.549 -6.652 -20.783 1.00 86.62 105 VAL A N 1
ATOM 855 C CA . VAL A 1 105 ? 16.715 -6.836 -21.630 1.00 86.62 105 VAL A CA 1
ATOM 856 C C . VAL A 1 105 ? 16.276 -6.646 -23.071 1.00 86.62 105 VAL A C 1
ATOM 858 O O . VAL A 1 105 ? 15.161 -7.010 -23.429 1.00 86.62 105 VAL A O 1
ATOM 861 N N . PHE A 1 106 ? 17.125 -6.072 -23.911 1.00 87.25 106 PHE A N 1
ATOM 862 C CA . PHE A 1 106 ? 16.911 -6.132 -25.351 1.00 87.25 106 PHE A CA 1
ATOM 863 C C . PHE A 1 106 ? 18.210 -6.386 -26.103 1.00 87.25 106 PHE A C 1
ATOM 865 O O . PHE A 1 106 ? 19.301 -6.077 -25.613 1.00 87.25 106 PHE A O 1
ATOM 872 N N . TYR A 1 107 ? 18.080 -6.963 -27.291 1.00 86.19 107 TYR A N 1
ATOM 873 C CA . TYR A 1 107 ? 19.196 -7.384 -28.128 1.00 86.19 107 TYR A CA 1
ATOM 874 C C . TYR A 1 107 ? 19.119 -6.690 -29.475 1.00 86.19 107 TYR A C 1
ATOM 876 O O . TYR A 1 107 ? 18.058 -6.654 -30.086 1.00 86.19 107 TYR A O 1
ATOM 884 N N . LEU A 1 108 ? 20.246 -6.172 -29.949 1.00 85.94 108 LEU A N 1
ATOM 885 C CA . LEU A 1 108 ? 20.413 -5.677 -31.313 1.00 85.94 108 LEU A CA 1
ATOM 886 C C . LEU A 1 108 ? 21.280 -6.671 -32.078 1.00 85.94 108 LEU A C 1
ATOM 888 O O . LEU A 1 108 ? 22.405 -6.926 -31.654 1.00 85.94 108 LEU A O 1
ATOM 892 N N . TYR A 1 109 ? 20.778 -7.215 -33.182 1.00 83.31 109 TYR A N 1
ATOM 893 C CA . TYR A 1 109 ? 21.508 -8.170 -34.021 1.00 83.31 109 TYR A CA 1
ATOM 894 C C . TYR A 1 109 ? 22.067 -7.475 -35.265 1.00 83.31 109 TYR A C 1
ATOM 896 O O . TYR A 1 109 ? 21.406 -6.603 -35.828 1.00 83.31 109 TYR A O 1
ATOM 904 N N . LEU A 1 110 ? 23.273 -7.854 -35.699 1.00 79.06 110 LEU A N 1
ATOM 905 C CA . LEU A 1 110 ? 23.872 -7.347 -36.943 1.00 79.06 110 LEU A CA 1
ATOM 906 C C . LEU A 1 110 ? 23.373 -8.081 -38.191 1.00 79.06 110 LEU A C 1
ATOM 908 O O . LEU A 1 110 ? 23.133 -7.451 -39.213 1.00 79.06 110 LEU A O 1
ATOM 912 N N . GLU A 1 111 ? 23.218 -9.403 -38.118 1.00 70.75 111 GLU A N 1
ATOM 913 C CA . GLU A 1 111 ? 22.871 -10.246 -39.268 1.00 70.75 111 GLU A CA 1
ATOM 914 C C . GLU A 1 111 ? 21.511 -10.912 -39.071 1.00 70.75 111 GLU A C 1
ATOM 916 O O . GLU A 1 111 ? 21.090 -11.174 -37.943 1.00 70.75 111 GLU A O 1
ATOM 921 N N . ASN A 1 112 ? 20.784 -11.129 -40.166 1.00 57.53 112 ASN A N 1
ATOM 922 C CA . ASN A 1 112 ? 19.549 -11.905 -40.159 1.00 57.53 112 ASN A CA 1
ATOM 923 C C . ASN A 1 112 ? 19.898 -13.331 -40.596 1.00 57.53 112 ASN A C 1
ATOM 925 O O . ASN A 1 112 ? 20.460 -13.494 -41.676 1.00 57.53 112 ASN A O 1
ATOM 929 N N . GLU A 1 113 ? 19.535 -14.363 -39.829 1.00 52.97 113 GLU A N 1
ATOM 930 C CA . GLU A 1 113 ? 19.799 -15.764 -40.220 1.00 52.97 113 GLU A CA 1
ATOM 931 C C . GLU A 1 113 ? 19.120 -16.152 -41.556 1.00 52.97 113 GLU A C 1
ATOM 933 O O . GLU A 1 113 ? 19.466 -17.164 -42.161 1.00 52.97 113 GLU A O 1
ATOM 938 N N . PHE A 1 114 ? 18.182 -15.329 -42.049 1.00 46.00 114 PHE A N 1
ATOM 939 C CA . PHE A 1 114 ? 17.308 -15.633 -43.185 1.00 46.00 114 PHE A CA 1
ATOM 940 C C . PHE A 1 114 ? 17.513 -14.788 -44.456 1.00 46.00 114 PHE A C 1
ATOM 942 O O . PHE A 1 114 ? 16.764 -14.982 -45.415 1.00 46.00 114 PHE A O 1
ATOM 949 N N . GLN A 1 115 ? 18.480 -13.862 -44.524 1.00 46.81 115 GLN A N 1
ATOM 950 C CA . GLN A 1 115 ? 18.691 -13.063 -45.744 1.00 46.81 115 GLN A CA 1
ATOM 951 C C . GLN A 1 115 ? 20.161 -12.919 -46.137 1.00 46.81 115 GLN A C 1
ATOM 953 O O . GLN A 1 115 ? 21.005 -12.522 -45.342 1.00 46.81 115 GLN A O 1
ATOM 958 N N . VAL A 1 116 ? 20.430 -13.213 -47.413 1.00 43.22 116 VAL A N 1
ATOM 959 C CA . VAL A 1 116 ? 21.703 -12.945 -48.086 1.00 43.22 116 VAL A CA 1
ATOM 960 C C . VAL A 1 116 ? 21.872 -11.432 -48.191 1.00 43.22 116 VAL A C 1
ATOM 962 O O . VAL A 1 116 ? 21.076 -10.750 -48.836 1.00 43.22 116 VAL A O 1
ATOM 965 N N . ASP A 1 117 ? 22.893 -10.927 -47.514 1.00 43.84 117 ASP A N 1
ATOM 966 C CA . ASP A 1 117 ? 23.194 -9.510 -47.374 1.00 43.84 117 ASP A CA 1
ATOM 967 C C . ASP A 1 117 ? 23.555 -8.878 -48.732 1.00 43.84 117 ASP A C 1
ATOM 969 O O . ASP A 1 117 ? 24.545 -9.243 -49.368 1.00 43.84 117 ASP A O 1
ATOM 973 N N . THR A 1 118 ? 22.739 -7.935 -49.207 1.00 46.66 118 THR A N 1
ATOM 974 C CA . THR A 1 118 ? 23.052 -7.096 -50.379 1.00 46.66 118 THR A CA 1
ATOM 975 C C . THR A 1 118 ? 23.576 -5.716 -49.978 1.00 46.66 118 THR A C 1
ATOM 977 O O . THR A 1 118 ? 23.712 -4.843 -50.836 1.00 46.66 118 THR A O 1
ATOM 980 N N . SER A 1 119 ? 23.836 -5.467 -48.689 1.00 50.47 119 SER A N 1
ATOM 981 C CA . SER A 1 119 ? 24.277 -4.159 -48.209 1.00 50.47 119 SER A CA 1
ATOM 982 C C . SER A 1 119 ? 25.807 -4.086 -48.102 1.00 50.47 119 SER A C 1
ATOM 984 O O . SER A 1 119 ? 26.460 -4.856 -47.413 1.00 50.47 119 SER A O 1
ATOM 986 N N . SER A 1 120 ? 26.420 -3.147 -48.827 1.00 47.81 120 SER A N 1
ATOM 987 C CA . SER A 1 120 ? 27.881 -2.989 -48.931 1.00 47.81 120 SER A CA 1
ATOM 988 C C . SER A 1 120 ? 28.524 -2.256 -47.738 1.00 47.81 120 SER A C 1
ATOM 990 O O . SER A 1 120 ? 29.531 -1.571 -47.920 1.00 47.81 120 SER A O 1
ATOM 992 N N . HIS A 1 121 ? 27.920 -2.299 -46.547 1.00 53.62 121 HIS A N 1
ATOM 993 C CA . HIS A 1 121 ? 28.397 -1.574 -45.363 1.00 53.62 121 HIS A CA 1
ATOM 994 C C . HIS A 1 121 ? 28.693 -2.546 -44.218 1.00 53.62 121 HIS A C 1
ATOM 996 O O . HIS A 1 121 ? 27.801 -3.226 -43.726 1.00 53.62 121 HIS A O 1
ATOM 1002 N N . SER A 1 122 ? 29.949 -2.577 -43.765 1.00 60.19 122 SER A N 1
ATOM 1003 C CA . SER A 1 122 ? 30.420 -3.443 -42.680 1.00 60.19 122 SER A CA 1
ATOM 1004 C C . SER A 1 122 ? 30.125 -2.825 -41.308 1.00 60.19 122 SER A C 1
ATOM 1006 O O . SER A 1 122 ? 31.014 -2.259 -40.667 1.00 60.19 122 SER A O 1
ATOM 1008 N N . TRP A 1 123 ? 28.874 -2.883 -40.855 1.00 69.00 123 TRP A N 1
ATOM 1009 C CA . TRP A 1 123 ? 28.552 -2.532 -39.471 1.00 69.00 123 TRP A CA 1
ATOM 1010 C C . TRP A 1 123 ? 29.221 -3.535 -38.512 1.00 69.00 123 TRP A 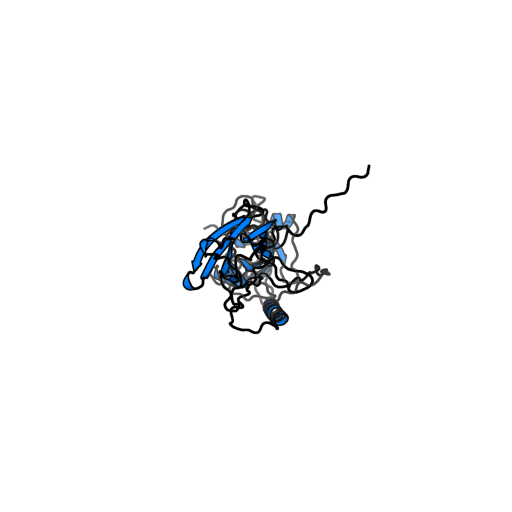C 1
ATOM 1012 O O . TRP A 1 123 ? 29.126 -4.745 -38.705 1.00 69.00 123 TRP A O 1
ATOM 1022 N N . SER A 1 124 ? 29.917 -3.037 -37.485 1.00 79.94 124 SER A N 1
ATOM 1023 C CA . SER A 1 124 ? 30.453 -3.863 -36.389 1.00 79.94 124 SER A CA 1
ATOM 1024 C C . SER A 1 124 ? 29.589 -3.734 -35.132 1.00 79.94 124 SER A C 1
ATOM 1026 O O . SER A 1 124 ? 28.743 -2.842 -35.041 1.00 79.94 124 SER A O 1
ATOM 1028 N N . LEU A 1 125 ? 29.820 -4.591 -34.130 1.00 80.94 125 LEU A N 1
ATOM 1029 C CA . LEU A 1 125 ? 29.083 -4.542 -32.859 1.00 80.94 125 LEU A CA 1
ATOM 1030 C C . LEU A 1 125 ? 29.273 -3.204 -32.133 1.00 80.94 125 LEU A C 1
ATOM 1032 O O . LEU A 1 125 ? 28.339 -2.721 -31.493 1.00 80.94 125 LEU A O 1
ATOM 1036 N N . ASP A 1 126 ? 30.431 -2.564 -32.307 1.00 81.06 126 ASP A N 1
ATOM 1037 C CA . ASP A 1 126 ? 30.723 -1.226 -31.781 1.00 81.06 126 ASP A CA 1
ATOM 1038 C C . ASP A 1 126 ? 29.822 -0.142 -32.362 1.00 81.06 126 ASP A C 1
ATOM 1040 O O . ASP A 1 126 ? 29.702 0.928 -31.792 1.00 81.06 126 ASP A O 1
ATOM 1044 N N . HIS A 1 127 ? 29.185 -0.377 -33.504 1.00 80.50 127 HIS A N 1
ATOM 1045 C CA . HIS A 1 127 ? 28.294 0.610 -34.096 1.00 80.50 127 HIS A CA 1
ATOM 1046 C C . HIS A 1 127 ? 26.837 0.435 -33.647 1.00 80.50 127 HIS A C 1
ATOM 1048 O O . HIS A 1 127 ? 26.014 1.332 -33.850 1.00 80.50 127 HIS A O 1
ATOM 1054 N N . LEU A 1 128 ? 26.509 -0.698 -33.018 1.00 85.06 128 LEU A N 1
ATOM 1055 C CA . LEU A 1 128 ? 25.196 -0.953 -32.441 1.00 85.06 128 LEU A CA 1
ATOM 1056 C C . LEU A 1 128 ? 25.074 -0.250 -31.089 1.00 85.06 128 LEU A C 1
ATOM 1058 O O . LEU A 1 128 ? 25.461 -0.775 -30.039 1.00 85.06 128 LEU A O 1
ATOM 1062 N N . HIS A 1 129 ? 24.499 0.951 -31.142 1.00 88.69 129 HIS A N 1
ATOM 1063 C CA . HIS A 1 129 ? 24.240 1.790 -29.981 1.00 88.69 129 HIS A CA 1
ATOM 1064 C C . HIS A 1 129 ? 22.760 2.142 -29.824 1.00 88.69 129 HIS A C 1
ATOM 1066 O O . HIS A 1 129 ? 22.057 2.452 -30.787 1.00 88.69 129 HIS A O 1
ATOM 1072 N N . ALA A 1 130 ? 22.313 2.150 -28.571 1.00 90.19 130 ALA A N 1
ATOM 1073 C CA . ALA A 1 130 ? 21.023 2.665 -28.138 1.00 90.19 130 ALA A CA 1
ATOM 1074 C C . ALA A 1 130 ? 21.227 3.781 -27.108 1.00 90.19 130 ALA A C 1
ATOM 1076 O O . ALA A 1 130 ? 22.053 3.645 -26.202 1.00 90.19 130 ALA A O 1
ATOM 1077 N N . SER A 1 131 ? 20.458 4.863 -27.224 1.00 91.00 131 SER A N 1
ATOM 1078 C CA . SER A 1 131 ? 20.321 5.880 -26.183 1.00 91.00 131 SER A CA 1
ATOM 1079 C C . SER A 1 131 ? 18.991 5.731 -25.454 1.00 91.00 131 SER A C 1
ATOM 1081 O O . SER A 1 131 ? 17.971 5.375 -26.043 1.00 91.00 131 SER A O 1
ATOM 1083 N N . LEU A 1 132 ? 19.027 5.993 -24.149 1.00 93.12 132 LEU A N 1
ATOM 1084 C CA . LEU A 1 132 ? 17.873 5.961 -23.264 1.00 93.12 132 LEU A CA 1
ATOM 1085 C C . LEU A 1 132 ? 17.643 7.381 -22.753 1.00 93.12 132 LEU A C 1
ATOM 1087 O O . LEU A 1 132 ? 18.531 7.974 -22.143 1.00 93.12 132 LEU A O 1
ATOM 1091 N N . HIS A 1 133 ? 16.462 7.922 -23.019 1.00 93.06 133 HIS A N 1
ATOM 1092 C CA . HIS A 1 133 ? 16.071 9.272 -22.642 1.00 93.06 133 HIS A CA 1
ATOM 1093 C C . HIS A 1 133 ? 14.872 9.213 -21.706 1.00 93.06 133 HIS A C 1
ATOM 1095 O O . HIS A 1 133 ? 13.915 8.485 -21.961 1.00 93.06 133 HIS A O 1
ATOM 1101 N N . LEU A 1 134 ? 14.922 9.989 -20.629 1.00 93.38 134 LEU A N 1
ATOM 1102 C CA . LEU A 1 134 ? 13.810 10.143 -19.699 1.00 93.38 134 LEU A CA 1
ATOM 1103 C C . LEU A 1 134 ? 13.126 11.482 -19.934 1.00 93.38 134 LEU A C 1
ATOM 1105 O O . LEU A 1 134 ? 13.803 12.482 -20.173 1.00 93.38 134 LEU A O 1
ATOM 1109 N N . SER A 1 135 ? 11.799 11.514 -19.824 1.00 93.44 135 SER A N 1
ATOM 1110 C CA . SER A 1 135 ? 11.060 12.782 -19.829 1.00 93.44 135 SER A CA 1
ATOM 1111 C C . SER A 1 135 ? 11.357 13.630 -18.593 1.00 93.44 135 SER A C 1
ATOM 1113 O O . SER A 1 135 ? 11.383 14.852 -18.682 1.00 93.44 135 SER A O 1
ATOM 1115 N N . ASP A 1 136 ? 11.557 12.980 -17.444 1.00 90.06 136 ASP A N 1
ATOM 1116 C CA . ASP A 1 136 ? 11.815 13.627 -16.162 1.00 90.06 136 ASP A CA 1
ATOM 1117 C C . ASP A 1 136 ? 12.767 12.768 -15.319 1.00 90.06 136 ASP A C 1
ATOM 1119 O O . ASP A 1 136 ? 12.390 11.725 -14.784 1.00 90.06 136 ASP A O 1
ATOM 1123 N N . ALA A 1 137 ? 14.018 13.216 -15.215 1.00 89.94 137 ALA A N 1
ATOM 1124 C CA . ALA A 1 137 ? 15.067 12.542 -14.452 1.00 89.94 137 ALA A CA 1
ATOM 1125 C C . ALA A 1 137 ? 15.021 12.844 -12.939 1.00 89.94 137 ALA A C 1
ATOM 1127 O O . ALA A 1 137 ? 15.859 12.351 -12.191 1.00 89.94 137 ALA A O 1
ATOM 1128 N N . THR A 1 138 ? 14.089 13.685 -12.473 1.00 89.69 138 THR A N 1
ATOM 1129 C CA . THR A 1 138 ? 13.939 13.993 -11.040 1.00 89.69 138 THR A CA 1
ATOM 1130 C C . THR A 1 138 ? 13.104 12.938 -10.319 1.00 89.69 138 THR A C 1
ATOM 1132 O O . THR A 1 138 ? 13.381 12.605 -9.165 1.00 89.69 138 THR A O 1
ATOM 1135 N N . ILE A 1 139 ? 12.112 12.374 -11.011 1.00 90.00 139 ILE A N 1
ATOM 1136 C CA . ILE A 1 139 ? 11.166 11.381 -10.477 1.00 90.00 139 ILE A CA 1
ATOM 1137 C C . ILE A 1 139 ? 11.456 9.954 -10.957 1.00 90.00 139 ILE A C 1
ATOM 1139 O O . ILE A 1 139 ? 11.008 8.992 -10.338 1.00 90.00 139 ILE A O 1
ATOM 1143 N N . LEU A 1 140 ? 12.212 9.805 -12.046 1.00 92.31 140 LEU A N 1
ATOM 1144 C CA . LEU A 1 140 ? 12.504 8.520 -12.667 1.00 92.31 140 LEU A CA 1
ATOM 1145 C C . LEU A 1 140 ? 14.006 8.375 -12.907 1.00 92.31 140 LEU A C 1
ATOM 1147 O O . LEU A 1 140 ? 14.657 9.282 -13.417 1.00 92.31 140 LEU A O 1
ATOM 1151 N N . ASN A 1 141 ? 14.536 7.202 -12.587 1.00 93.44 141 ASN A N 1
ATOM 1152 C CA . ASN A 1 141 ? 15.920 6.823 -12.817 1.00 93.44 141 ASN A CA 1
ATOM 1153 C C . ASN A 1 141 ? 15.986 5.687 -13.837 1.00 93.44 141 ASN A C 1
ATOM 1155 O O . ASN A 1 141 ? 15.151 4.782 -13.843 1.00 93.44 141 ASN A O 1
ATOM 1159 N N . VAL A 1 142 ? 17.016 5.705 -14.681 1.00 94.06 142 VAL A N 1
ATOM 1160 C CA . VAL A 1 142 ? 17.307 4.609 -15.606 1.00 94.06 142 VAL A CA 1
ATOM 1161 C C . VAL A 1 142 ? 18.764 4.209 -15.491 1.00 94.06 142 VAL A C 1
ATOM 1163 O O . VAL A 1 142 ? 19.665 5.044 -15.520 1.00 94.06 142 VAL A O 1
ATOM 1166 N N . THR A 1 143 ? 18.997 2.910 -15.371 1.00 93.69 143 THR A N 1
ATOM 1167 C CA . THR A 1 143 ? 20.329 2.316 -15.453 1.00 93.69 143 THR A CA 1
ATOM 1168 C C . THR A 1 143 ? 20.358 1.358 -16.630 1.00 93.69 143 THR A C 1
ATOM 1170 O O . THR A 1 143 ? 19.376 0.667 -16.907 1.00 93.69 143 THR A O 1
ATOM 1173 N N . SER A 1 144 ? 21.466 1.350 -17.368 1.00 93.88 144 SER A N 1
ATOM 1174 C CA . SER A 1 144 ? 21.642 0.437 -18.493 1.00 93.88 144 SER A CA 1
ATOM 1175 C C . SER A 1 144 ? 23.047 -0.144 -18.510 1.00 93.88 144 SER A C 1
ATOM 1177 O O . SER A 1 144 ? 24.022 0.550 -18.215 1.00 93.88 144 SER A O 1
ATOM 1179 N N . ARG A 1 145 ? 23.150 -1.426 -18.856 1.00 94.06 145 ARG A N 1
ATOM 1180 C CA . ARG A 1 145 ? 24.417 -2.132 -19.027 1.00 94.06 145 ARG A CA 1
ATOM 1181 C C . ARG A 1 145 ? 24.475 -2.744 -20.418 1.00 94.06 145 ARG A C 1
ATOM 1183 O O . ARG A 1 145 ? 23.666 -3.605 -20.753 1.00 94.06 145 ARG A O 1
ATOM 1190 N N . ARG A 1 146 ? 25.455 -2.308 -21.210 1.00 92.94 146 ARG A N 1
ATOM 1191 C CA . ARG A 1 146 ? 25.759 -2.864 -22.533 1.00 92.94 146 ARG A CA 1
ATOM 1192 C C . ARG A 1 146 ? 26.721 -4.043 -22.397 1.00 92.94 146 ARG A C 1
ATOM 1194 O O . ARG A 1 146 ? 27.664 -3.995 -21.608 1.00 92.94 146 ARG A O 1
ATOM 1201 N N . SER A 1 147 ? 26.499 -5.104 -23.158 1.00 92.00 147 SER A N 1
ATOM 1202 C CA . SER A 1 147 ? 27.402 -6.252 -23.265 1.00 92.00 147 SER A CA 1
ATOM 1203 C C . SER A 1 147 ? 27.385 -6.791 -24.688 1.00 92.00 147 SER A C 1
ATOM 1205 O O . SER A 1 147 ? 26.325 -6.903 -25.297 1.00 92.00 147 SER A O 1
ATOM 1207 N N . GLU A 1 148 ? 28.551 -7.124 -25.225 1.00 90.56 148 GLU A N 1
ATOM 1208 C CA . GLU A 1 148 ? 28.672 -7.667 -26.577 1.00 90.56 148 GLU A CA 1
ATOM 1209 C C . GLU A 1 148 ? 28.673 -9.189 -26.546 1.00 90.56 148 GLU A C 1
ATOM 1211 O O . GLU A 1 148 ? 29.410 -9.813 -25.782 1.00 90.56 148 GLU A O 1
ATOM 1216 N N . LEU A 1 149 ? 27.851 -9.787 -27.400 1.00 85.56 149 LEU A N 1
ATOM 1217 C CA . LEU A 1 149 ? 27.731 -11.225 -27.572 1.00 85.56 149 LEU A CA 1
ATOM 1218 C C . LEU A 1 149 ? 28.319 -11.585 -28.936 1.00 85.56 149 LEU A C 1
ATOM 1220 O O . LEU A 1 149 ? 27.599 -11.821 -29.906 1.00 85.56 149 LEU A O 1
ATOM 1224 N N . ILE A 1 150 ? 29.655 -11.602 -29.002 1.00 83.19 150 ILE A N 1
ATOM 1225 C CA . ILE A 1 150 ? 30.427 -11.835 -30.235 1.00 83.19 150 ILE A CA 1
ATOM 1226 C C . ILE A 1 150 ? 29.963 -13.096 -30.993 1.00 83.19 150 ILE A C 1
ATOM 1228 O O . ILE A 1 150 ? 29.719 -12.983 -32.195 1.00 83.19 150 ILE A O 1
ATOM 1232 N N . PRO A 1 151 ? 29.754 -14.267 -30.346 1.00 80.62 151 PRO A N 1
ATOM 1233 C CA . PRO A 1 151 ? 29.325 -15.477 -31.057 1.00 80.62 151 PRO A CA 1
ATOM 1234 C C . PRO A 1 151 ? 27.954 -15.348 -31.730 1.00 80.62 151 PRO A C 1
ATOM 1236 O O . PRO A 1 151 ? 27.679 -16.042 -32.699 1.00 80.62 151 PRO A O 1
ATOM 1239 N N . GLN A 1 152 ? 27.099 -14.466 -31.212 1.00 79.31 152 GLN A N 1
ATOM 1240 C CA . GLN A 1 152 ? 25.723 -14.261 -31.670 1.00 79.31 152 GLN A CA 1
ATOM 1241 C C . GLN A 1 152 ? 25.592 -13.023 -32.564 1.00 79.31 152 GLN A C 1
ATOM 1243 O O . GLN A 1 152 ? 24.481 -12.673 -32.957 1.00 79.31 152 GLN A O 1
ATOM 1248 N N . LYS A 1 153 ? 26.709 -12.329 -32.838 1.00 83.94 153 LYS A N 1
ATOM 1249 C CA . LYS A 1 153 ? 26.743 -11.039 -33.543 1.00 83.94 153 LYS A CA 1
ATOM 1250 C C . LYS A 1 153 ? 25.667 -10.074 -33.019 1.00 83.94 153 LYS A C 1
ATOM 1252 O O . LYS A 1 153 ? 24.978 -9.410 -33.797 1.00 83.94 153 LYS A O 1
ATOM 1257 N N . ALA A 1 154 ? 25.541 -10.005 -31.691 1.00 85.00 154 ALA A N 1
ATOM 1258 C CA . ALA A 1 154 ? 24.506 -9.236 -31.014 1.00 85.00 154 ALA A CA 1
ATOM 1259 C C . ALA A 1 154 ? 25.061 -8.347 -29.895 1.00 85.00 154 ALA A C 1
ATOM 1261 O O . ALA A 1 154 ? 26.059 -8.671 -29.250 1.00 85.00 154 ALA A O 1
ATOM 1262 N N . VAL A 1 155 ? 24.375 -7.238 -29.625 1.00 88.75 155 VAL A N 1
ATOM 1263 C CA . VAL A 1 155 ? 24.608 -6.381 -28.456 1.00 88.75 155 VAL A CA 1
ATOM 1264 C C . VAL A 1 155 ? 23.421 -6.494 -27.516 1.00 88.75 155 VAL A C 1
ATOM 1266 O O . VAL A 1 155 ? 22.285 -6.252 -27.912 1.00 88.75 155 VAL A O 1
ATOM 1269 N N . ARG A 1 156 ? 23.697 -6.835 -26.260 1.00 90.19 156 ARG A N 1
ATOM 1270 C CA . ARG A 1 156 ? 22.721 -6.983 -25.183 1.00 90.19 156 ARG A CA 1
ATOM 1271 C C . ARG A 1 156 ? 22.707 -5.740 -24.304 1.00 90.19 156 ARG A C 1
ATOM 1273 O O . ARG A 1 156 ? 23.756 -5.295 -23.838 1.00 90.19 156 ARG A O 1
ATOM 1280 N N . TYR A 1 157 ? 21.515 -5.227 -24.039 1.00 90.69 157 TYR A N 1
ATOM 1281 C CA . TYR A 1 157 ? 21.263 -4.132 -23.112 1.00 90.69 157 TYR A CA 1
ATOM 1282 C C . TYR A 1 157 ? 20.413 -4.632 -21.954 1.00 90.69 157 TYR A C 1
ATOM 1284 O O . TYR A 1 157 ? 19.268 -5.008 -22.162 1.00 90.69 157 TYR A O 1
ATOM 1292 N N . GLU A 1 158 ? 20.951 -4.616 -20.737 1.00 90.25 158 GLU A N 1
ATOM 1293 C CA . GLU A 1 158 ? 20.161 -4.796 -19.516 1.00 90.25 158 GLU A CA 1
ATOM 1294 C C . GLU A 1 158 ? 19.723 -3.419 -19.024 1.00 90.25 158 GLU A C 1
ATOM 1296 O O . GLU A 1 158 ? 20.574 -2.592 -18.704 1.00 90.25 158 GLU A O 1
ATOM 1301 N N . VAL A 1 159 ? 18.421 -3.159 -18.976 1.00 88.94 159 VAL A N 1
ATOM 1302 C CA . VAL A 1 159 ? 17.850 -1.868 -18.587 1.00 88.94 159 VAL A CA 1
ATOM 1303 C C . VAL A 1 159 ? 17.027 -2.034 -17.323 1.00 88.94 159 VAL A C 1
ATOM 1305 O O . VAL A 1 159 ? 16.225 -2.957 -17.213 1.00 88.94 159 VAL A O 1
ATOM 1308 N N . THR A 1 160 ? 17.202 -1.123 -16.371 1.00 89.38 160 THR A N 1
ATOM 1309 C CA . THR A 1 160 ? 16.341 -1.014 -15.192 1.00 89.38 160 THR A CA 1
ATOM 1310 C C . THR A 1 160 ? 15.825 0.407 -15.066 1.00 89.38 160 THR A C 1
ATOM 1312 O O . THR A 1 160 ? 16.606 1.356 -14.999 1.00 89.38 160 THR A O 1
ATOM 1315 N N . VAL A 1 161 ? 14.504 0.531 -15.041 1.00 89.81 161 VAL A N 1
ATOM 1316 C CA . VAL A 1 161 ? 13.760 1.771 -14.831 1.00 89.81 161 VAL A CA 1
ATOM 1317 C C . VAL A 1 161 ? 13.244 1.760 -13.403 1.00 89.81 161 VAL A C 1
ATOM 1319 O O . VAL A 1 161 ? 12.632 0.781 -12.992 1.00 89.81 161 VAL A O 1
ATOM 1322 N N . GLN A 1 162 ? 13.494 2.815 -12.641 1.00 90.56 162 GLN A N 1
ATOM 1323 C CA . GLN A 1 162 ? 13.213 2.841 -11.211 1.00 90.56 162 GLN A CA 1
ATOM 1324 C C . GLN A 1 162 ? 12.642 4.190 -10.782 1.00 90.56 162 GLN A C 1
ATOM 1326 O O . GLN A 1 162 ? 13.133 5.233 -11.207 1.00 90.56 162 GLN A O 1
ATOM 1331 N N . ASP A 1 163 ? 11.640 4.168 -9.906 1.00 89.12 163 ASP A N 1
ATOM 1332 C CA . ASP A 1 163 ? 11.184 5.365 -9.195 1.00 89.12 163 ASP A CA 1
ATOM 1333 C C . ASP A 1 163 ? 12.338 5.957 -8.366 1.00 89.12 163 ASP A C 1
ATOM 1335 O O . ASP A 1 163 ? 12.997 5.249 -7.602 1.00 89.12 163 ASP A O 1
ATOM 1339 N N . SER A 1 164 ? 12.606 7.258 -8.502 1.00 88.12 164 SER A N 1
ATOM 1340 C CA . SER A 1 164 ? 13.760 7.895 -7.845 1.00 88.12 164 SER A CA 1
ATOM 1341 C C . SER A 1 164 ? 13.637 7.975 -6.315 1.00 88.12 164 SER A C 1
ATOM 1343 O O . SER A 1 164 ? 14.578 8.400 -5.641 1.00 88.12 164 SER A O 1
ATOM 1345 N N . GLY A 1 165 ? 12.489 7.586 -5.750 1.00 83.94 165 GLY A N 1
ATOM 1346 C CA . GLY A 1 165 ? 12.167 7.729 -4.335 1.00 83.94 165 GLY A CA 1
ATOM 1347 C C . GLY A 1 165 ? 11.708 9.138 -3.959 1.00 83.94 165 GLY A C 1
ATOM 1348 O O . GLY A 1 165 ? 11.544 9.419 -2.765 1.00 83.94 165 GLY A O 1
ATOM 1349 N N . PHE A 1 166 ? 11.499 10.023 -4.945 1.00 85.12 166 PHE A N 1
ATOM 1350 C CA . PHE A 1 166 ? 10.952 11.356 -4.719 1.00 85.12 166 PHE A CA 1
ATOM 1351 C C . PHE A 1 166 ? 9.593 11.265 -4.014 1.00 85.12 166 PHE A C 1
ATOM 1353 O O . PHE A 1 166 ? 8.742 10.437 -4.343 1.00 85.12 166 PHE A O 1
ATOM 1360 N N . LYS A 1 167 ? 9.380 12.125 -3.014 1.00 86.06 167 LYS A N 1
ATOM 1361 C CA . LYS A 1 167 ? 8.165 12.093 -2.197 1.00 86.06 167 LYS A CA 1
ATOM 1362 C C . LYS A 1 167 ? 6.983 12.655 -2.985 1.00 86.06 167 LYS A C 1
ATOM 1364 O O . LYS A 1 167 ? 6.736 13.861 -2.982 1.00 86.06 167 LYS A O 1
ATOM 1369 N N . LEU A 1 168 ? 6.242 11.765 -3.635 1.00 87.12 168 LEU A N 1
ATOM 1370 C CA . LEU A 1 168 ? 4.964 12.088 -4.255 1.00 87.12 168 LEU A CA 1
ATOM 1371 C C . LEU A 1 168 ? 3.847 12.149 -3.197 1.00 87.12 168 LEU A C 1
ATOM 1373 O O . LEU A 1 168 ? 3.925 11.472 -2.167 1.00 87.12 168 LEU A O 1
ATOM 1377 N N . PRO A 1 169 ? 2.794 12.957 -3.415 1.00 89.19 169 PRO A N 1
ATOM 1378 C CA . PRO A 1 169 ? 1.624 12.940 -2.548 1.00 89.19 169 PRO A CA 1
ATOM 1379 C C . PRO A 1 169 ? 0.939 11.569 -2.562 1.00 89.19 169 PRO A C 1
ATOM 1381 O O . PRO A 1 169 ? 0.904 10.889 -3.587 1.00 89.19 169 PRO A O 1
ATOM 1384 N N . GLN A 1 170 ? 0.353 11.188 -1.426 1.00 90.94 170 GLN A N 1
ATOM 1385 C CA . GLN A 1 170 ? -0.435 9.964 -1.341 1.00 90.94 170 GLN A CA 1
ATOM 1386 C C . GLN A 1 170 ? -1.791 10.129 -2.023 1.00 90.94 170 GLN A C 1
ATOM 1388 O O . GLN A 1 170 ? -2.523 11.082 -1.743 1.00 90.94 170 GLN A O 1
ATOM 1393 N N . PHE A 1 171 ? -2.141 9.157 -2.860 1.00 91.75 171 PHE A N 1
ATOM 1394 C CA . PHE A 1 171 ? -3.455 9.046 -3.485 1.00 91.75 171 PHE A CA 1
ATOM 1395 C C . PHE A 1 171 ? -3.950 7.607 -3.433 1.00 91.75 171 PHE A C 1
ATOM 1397 O O . PHE A 1 171 ? -3.182 6.673 -3.184 1.00 91.75 171 PHE A O 1
ATOM 1404 N N . ARG A 1 172 ? -5.252 7.423 -3.660 1.00 89.88 172 ARG A N 1
ATOM 1405 C CA . ARG A 1 172 ? -5.828 6.082 -3.751 1.00 89.88 172 ARG A CA 1
ATOM 1406 C C . ARG A 1 172 ? -5.225 5.331 -4.946 1.00 89.88 172 ARG A C 1
ATOM 1408 O O . ARG A 1 172 ? -4.813 5.971 -5.916 1.00 89.88 172 ARG A O 1
ATOM 1415 N N . PRO A 1 173 ? -5.196 3.989 -4.908 1.00 89.75 173 PRO A N 1
ATOM 1416 C CA . PRO A 1 173 ? -4.731 3.172 -6.026 1.00 89.75 173 PRO A CA 1
ATOM 1417 C C . PRO A 1 173 ? -5.340 3.603 -7.365 1.00 89.75 173 PRO A C 1
ATOM 1419 O O . PRO A 1 173 ? -6.559 3.599 -7.527 1.00 89.75 173 PRO A O 1
ATOM 1422 N N . GLY A 1 174 ? -4.485 3.977 -8.320 1.00 86.38 174 GLY A N 1
ATOM 1423 C CA . GLY A 1 174 ? -4.892 4.419 -9.657 1.00 86.38 174 GLY A CA 1
ATOM 1424 C C . GLY A 1 174 ? -5.268 5.892 -9.811 1.00 86.38 174 GLY A C 1
ATOM 1425 O O . GLY A 1 174 ? -5.491 6.340 -10.934 1.00 86.38 174 GLY A O 1
ATOM 1426 N N . GLU A 1 175 ? -5.324 6.665 -8.730 1.00 88.81 175 GLU A N 1
ATOM 1427 C CA . GLU A 1 175 ? -5.660 8.085 -8.795 1.00 88.81 175 GLU A CA 1
ATOM 1428 C C . GLU A 1 175 ? -4.407 8.959 -8.921 1.00 88.81 175 GLU A C 1
ATOM 1430 O O . GLU A 1 175 ? -3.398 8.725 -8.258 1.00 88.81 175 GLU A O 1
ATOM 1435 N N . ARG A 1 176 ? -4.504 10.016 -9.745 1.00 87.88 176 ARG A N 1
ATOM 1436 C CA . ARG A 1 176 ? -3.514 11.111 -9.847 1.00 87.88 176 ARG A CA 1
ATOM 1437 C C . ARG A 1 176 ? -2.061 10.634 -9.981 1.00 87.88 176 ARG A C 1
ATOM 1439 O O . ARG A 1 176 ? -1.154 11.184 -9.363 1.00 87.88 176 ARG A O 1
ATOM 1446 N N . LEU A 1 177 ? -1.865 9.621 -10.818 1.00 89.31 177 LEU A N 1
ATOM 1447 C CA . LEU A 1 177 ? -0.547 9.123 -11.186 1.00 89.31 177 LEU A CA 1
ATOM 1448 C C . LEU A 1 177 ? 0.220 10.181 -11.983 1.00 89.31 177 LEU A C 1
ATOM 1450 O O . LEU A 1 177 ? -0.344 10.826 -12.870 1.00 89.31 177 LEU A O 1
ATOM 1454 N N . THR A 1 178 ? 1.506 10.327 -11.687 1.00 91.06 178 THR A N 1
ATOM 1455 C CA . THR A 1 178 ? 2.406 11.230 -12.402 1.00 91.06 178 THR A CA 1
ATOM 1456 C C . THR A 1 178 ? 2.983 10.495 -13.610 1.00 91.06 178 THR A C 1
ATOM 1458 O O . THR A 1 178 ? 3.698 9.506 -13.426 1.00 91.06 178 THR A O 1
ATOM 1461 N N . PRO A 1 179 ? 2.688 10.928 -14.846 1.00 92.31 179 PRO A N 1
ATOM 1462 C CA . PRO A 1 179 ? 3.248 10.298 -16.027 1.00 92.31 179 PRO A CA 1
ATOM 1463 C C . PRO A 1 179 ? 4.700 10.731 -16.245 1.00 92.31 179 PRO A C 1
ATOM 1465 O O . PRO A 1 179 ? 5.023 11.916 -16.227 1.00 92.31 179 PRO A O 1
ATOM 1468 N N . ALA A 1 180 ? 5.552 9.757 -16.527 1.00 92.12 180 ALA A N 1
ATOM 1469 C CA . ALA A 1 180 ? 6.886 9.918 -17.081 1.00 92.12 180 ALA A CA 1
ATOM 1470 C C . ALA A 1 180 ? 7.026 9.001 -18.304 1.00 92.12 180 ALA A C 1
ATOM 1472 O O . ALA A 1 180 ? 6.187 8.129 -18.539 1.00 92.12 180 ALA A O 1
ATOM 1473 N N . SER A 1 181 ? 8.073 9.170 -19.102 1.00 91.19 181 SER A N 1
ATOM 1474 C CA . SER A 1 181 ? 8.360 8.264 -20.209 1.00 91.19 181 SER A CA 1
ATOM 1475 C C . SER A 1 181 ? 9.834 7.908 -20.299 1.00 91.19 181 SER A C 1
ATOM 1477 O O . SER A 1 181 ? 10.718 8.714 -19.998 1.00 91.19 181 SER A O 1
ATOM 1479 N N . LEU A 1 182 ? 10.074 6.672 -20.731 1.00 90.25 182 LEU A N 1
ATOM 1480 C CA . LEU A 1 182 ? 11.357 6.197 -21.217 1.00 90.25 182 LEU A CA 1
ATOM 1481 C C . LEU A 1 182 ? 11.285 6.127 -22.741 1.00 90.25 182 LEU A C 1
ATOM 1483 O O . LEU A 1 182 ? 10.452 5.413 -23.295 1.00 90.25 182 LEU A O 1
ATOM 1487 N N . HIS A 1 183 ? 12.196 6.818 -23.411 1.00 91.31 183 HIS A N 1
ATOM 1488 C CA . HIS A 1 183 ? 12.396 6.725 -24.849 1.00 91.31 183 HIS A CA 1
ATOM 1489 C C . HIS A 1 183 ? 13.713 6.009 -25.146 1.00 91.31 183 HIS A C 1
ATOM 1491 O O . HIS A 1 183 ? 14.778 6.425 -24.695 1.00 91.31 183 HIS A O 1
ATOM 1497 N N . ILE A 1 184 ? 13.633 4.916 -25.899 1.00 89.75 184 ILE A N 1
ATOM 1498 C CA . ILE A 1 184 ? 14.771 4.140 -26.381 1.00 89.75 184 ILE A CA 1
ATOM 1499 C C . ILE A 1 184 ? 14.946 4.456 -27.861 1.00 89.75 184 ILE A C 1
ATOM 1501 O O . ILE A 1 184 ? 14.062 4.174 -28.672 1.00 89.75 184 ILE A O 1
ATOM 1505 N N . GLN A 1 185 ? 16.098 5.014 -28.212 1.00 89.88 185 GLN A N 1
ATOM 1506 C CA . GLN A 1 185 ? 16.429 5.392 -29.578 1.00 89.88 185 GLN A CA 1
ATOM 1507 C C . GLN A 1 185 ? 17.677 4.644 -30.038 1.00 89.88 185 GLN A C 1
ATOM 1509 O O . GLN A 1 185 ? 18.773 4.832 -29.513 1.00 89.88 185 GLN A O 1
ATOM 1514 N N . ILE A 1 186 ? 17.526 3.814 -31.065 1.00 88.00 186 ILE A N 1
ATOM 1515 C CA . ILE A 1 186 ? 18.650 3.150 -31.720 1.00 88.00 186 ILE A CA 1
ATOM 1516 C C . ILE A 1 186 ? 19.319 4.151 -32.652 1.00 88.00 186 ILE A C 1
ATOM 1518 O O . ILE A 1 186 ? 18.653 4.847 -33.432 1.00 88.00 186 ILE A O 1
ATOM 1522 N N . TRP A 1 187 ? 20.637 4.255 -32.564 1.00 85.31 187 TRP A N 1
ATOM 1523 C CA . TRP A 1 187 ? 21.4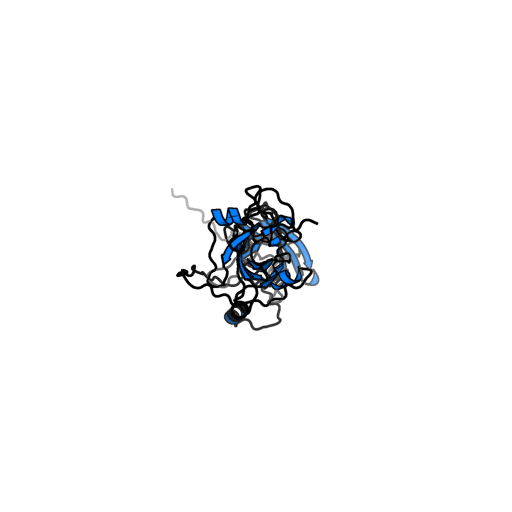06 5.205 -33.357 1.00 85.31 187 TRP A CA 1
ATOM 1524 C C . TRP A 1 187 ? 21.295 4.865 -34.840 1.00 85.31 187 TRP A C 1
ATOM 1526 O O . TRP A 1 187 ? 21.151 3.704 -35.202 1.00 85.31 187 TRP A O 1
ATOM 1536 N N . ASN A 1 188 ? 21.306 5.882 -35.704 1.00 79.50 188 ASN A N 1
ATOM 1537 C CA . ASN A 1 188 ? 21.211 5.749 -37.167 1.00 79.50 188 ASN A CA 1
ATOM 1538 C C . ASN A 1 188 ? 19.952 5.029 -37.709 1.00 79.50 188 ASN A C 1
ATOM 1540 O O . ASN A 1 188 ? 19.850 4.809 -38.916 1.00 79.50 188 ASN A O 1
ATOM 1544 N N . SER A 1 189 ? 18.964 4.719 -36.860 1.00 78.12 189 SER A N 1
ATOM 1545 C CA . SER A 1 189 ? 17.723 4.033 -37.261 1.00 78.12 189 SER A CA 1
ATOM 1546 C C . SER A 1 189 ? 16.639 4.963 -37.818 1.00 78.12 189 SER A C 1
ATOM 1548 O O . SER A 1 189 ? 15.808 4.531 -38.616 1.00 78.12 189 SER A O 1
ATOM 1550 N N . GLY A 1 190 ? 16.655 6.247 -37.441 1.00 68.81 190 GLY A N 1
ATOM 1551 C CA . GLY A 1 190 ? 15.631 7.223 -37.818 1.00 68.81 190 GLY A CA 1
ATOM 1552 C C . GLY A 1 190 ? 15.467 7.343 -39.336 1.00 68.81 190 GLY A C 1
ATOM 1553 O O . GLY A 1 190 ? 16.369 7.822 -40.023 1.00 68.81 190 GLY A O 1
ATOM 1554 N N . LEU A 1 191 ? 14.304 6.914 -39.844 1.00 66.75 191 LEU A N 1
ATOM 1555 C CA . LEU A 1 191 ? 13.946 6.811 -41.271 1.00 66.75 191 LEU A CA 1
ATOM 1556 C C . LEU A 1 191 ? 14.757 5.781 -42.090 1.00 66.75 191 LEU A C 1
ATOM 1558 O O . LEU A 1 191 ? 14.386 5.509 -43.227 1.00 66.75 191 LEU A O 1
ATOM 1562 N N . SER A 1 192 ? 15.821 5.197 -41.530 1.00 69.75 192 SER A N 1
ATOM 1563 C CA . SER A 1 192 ? 16.628 4.134 -42.154 1.00 69.75 192 SER A CA 1
ATOM 1564 C C . SER A 1 192 ? 16.012 2.748 -41.940 1.00 69.75 192 SER A C 1
ATOM 1566 O O . SER A 1 192 ? 16.111 1.878 -42.800 1.00 69.75 192 SER A O 1
ATOM 1568 N N . CYS A 1 193 ? 15.365 2.540 -40.792 1.00 70.38 193 CYS A N 1
ATOM 1569 C CA . CYS A 1 193 ? 14.685 1.300 -40.440 1.00 70.38 193 CYS A CA 1
ATOM 1570 C C . CYS A 1 193 ? 13.173 1.520 -40.546 1.00 70.38 193 CYS A C 1
ATOM 1572 O O . CYS A 1 193 ? 12.557 2.117 -39.661 1.00 70.38 193 CYS A O 1
ATOM 1574 N N . SER A 1 194 ? 12.564 1.070 -41.640 1.00 67.81 194 SER A N 1
ATOM 1575 C CA . SER A 1 194 ? 11.108 1.091 -41.802 1.00 67.81 194 SER A CA 1
ATOM 1576 C C . SER A 1 194 ? 10.625 -0.239 -42.356 1.00 67.81 194 SER A C 1
ATOM 1578 O O . SER A 1 194 ? 11.268 -0.819 -43.231 1.00 67.81 194 SER A O 1
ATOM 1580 N N . THR A 1 195 ? 9.502 -0.736 -41.844 1.00 62.03 195 THR A N 1
ATOM 1581 C CA . THR A 1 195 ? 8.851 -1.911 -42.431 1.00 62.03 195 THR A CA 1
ATOM 1582 C C . THR A 1 195 ? 7.890 -1.447 -43.522 1.00 62.03 195 THR A C 1
ATOM 1584 O O . THR A 1 195 ? 7.059 -0.565 -43.307 1.00 62.03 195 THR A O 1
ATOM 1587 N N . SER A 1 196 ? 8.016 -2.005 -44.725 1.00 53.34 196 SER A N 1
ATOM 1588 C CA . SER A 1 196 ? 7.215 -1.631 -45.899 1.00 53.34 196 SER A CA 1
ATOM 1589 C C . SER A 1 196 ? 5.920 -2.445 -46.043 1.00 53.34 196 SER A C 1
ATOM 1591 O O . SER A 1 196 ? 5.314 -2.463 -47.116 1.00 53.34 196 SER A O 1
ATOM 1593 N N . SER A 1 197 ? 5.455 -3.124 -44.988 1.00 46.28 197 SER A N 1
ATOM 1594 C CA . SER A 1 197 ? 4.245 -3.948 -45.062 1.00 46.28 197 SER A CA 1
ATOM 1595 C C . SER A 1 197 ? 2.971 -3.105 -44.884 1.00 46.28 197 SER A C 1
ATOM 1597 O O . SER A 1 197 ? 2.408 -3.029 -43.793 1.00 46.28 197 SER A O 1
ATOM 1599 N N . GLY A 1 198 ? 2.499 -2.486 -45.972 1.00 48.00 198 GLY A N 1
ATOM 1600 C CA . GLY A 1 198 ? 1.166 -1.868 -46.071 1.00 48.00 198 GLY A CA 1
ATOM 1601 C C . GLY A 1 198 ? 1.109 -0.344 -45.896 1.00 48.00 198 GLY A C 1
ATOM 1602 O O . GLY A 1 198 ? 2.108 0.324 -45.650 1.00 48.00 198 GLY A O 1
ATOM 1603 N N . SER A 1 199 ? -0.097 0.225 -46.030 1.00 42.38 199 SER A N 1
ATOM 1604 C CA . SER A 1 199 ? -0.398 1.672 -46.109 1.00 42.38 199 SER A CA 1
ATOM 1605 C C . SER A 1 199 ? -0.101 2.504 -44.844 1.00 42.38 199 SER A C 1
ATOM 1607 O O . SER A 1 199 ? -0.482 3.671 -44.766 1.00 42.38 199 SER A O 1
ATOM 1609 N N . ARG A 1 200 ? 0.598 1.934 -43.857 1.00 48.75 200 ARG A N 1
ATOM 1610 C CA . ARG A 1 200 ? 1.188 2.621 -42.700 1.00 48.75 200 ARG A CA 1
ATOM 1611 C C . ARG A 1 200 ? 2.543 1.979 -42.399 1.00 48.75 200 ARG A C 1
ATOM 1613 O O . ARG A 1 200 ? 2.613 1.053 -41.599 1.00 48.75 200 ARG A O 1
ATOM 1620 N N . GLY A 1 201 ? 3.606 2.447 -43.050 1.00 54.88 201 GLY A N 1
ATOM 1621 C CA . GLY A 1 201 ? 4.962 2.029 -42.689 1.00 54.88 201 GLY A CA 1
ATOM 1622 C C . GLY A 1 201 ? 5.257 2.397 -41.233 1.00 54.88 201 GLY A C 1
ATOM 1623 O O . GLY A 1 201 ? 5.017 3.537 -40.830 1.00 54.88 201 GLY A O 1
ATOM 1624 N N . SER A 1 202 ? 5.736 1.442 -40.433 1.00 61.28 202 SER A N 1
ATOM 1625 C CA . SER A 1 202 ? 6.174 1.698 -39.058 1.00 61.28 202 SER A CA 1
ATOM 1626 C C . SER A 1 202 ? 7.684 1.935 -39.033 1.00 61.28 202 SER A C 1
ATOM 1628 O O . SER A 1 202 ? 8.458 1.204 -39.661 1.00 61.28 202 SER A O 1
ATOM 1630 N N . ILE A 1 203 ? 8.105 2.994 -38.338 1.00 67.62 203 ILE A N 1
ATOM 1631 C CA . ILE A 1 203 ? 9.521 3.296 -38.107 1.00 67.62 203 ILE A CA 1
ATOM 1632 C C . ILE A 1 203 ? 10.009 2.371 -36.991 1.00 67.62 203 ILE A C 1
ATOM 1634 O O . ILE A 1 203 ? 9.412 2.332 -35.918 1.00 67.62 203 ILE A O 1
ATOM 1638 N N . GLN A 1 204 ? 11.090 1.636 -37.241 1.00 74.50 204 GLN A N 1
ATOM 1639 C CA . GLN A 1 204 ? 11.750 0.789 -36.251 1.00 74.50 204 GLN A CA 1
ATOM 1640 C C . GLN A 1 204 ? 12.949 1.511 -35.628 1.00 74.50 204 GLN A C 1
ATOM 1642 O O . GLN A 1 204 ? 13.560 2.385 -36.241 1.00 74.50 204 GLN A O 1
ATOM 1647 N N . GLY A 1 205 ? 13.301 1.127 -34.399 1.00 77.00 205 GLY A N 1
ATOM 1648 C CA . GLY A 1 205 ? 14.443 1.695 -33.676 1.00 77.00 205 GLY A CA 1
ATOM 1649 C C . GLY A 1 205 ? 14.115 2.914 -32.808 1.00 77.00 205 GLY A C 1
ATOM 1650 O O . GLY A 1 205 ? 15.031 3.549 -32.295 1.00 77.00 205 GLY A O 1
ATOM 1651 N N . SER A 1 206 ? 12.833 3.227 -32.613 1.00 84.62 206 SER A N 1
ATOM 1652 C CA . SER A 1 206 ? 12.359 4.223 -31.648 1.00 84.62 206 SER A CA 1
ATOM 1653 C C . SER A 1 206 ? 11.211 3.623 -30.843 1.00 84.62 206 SER A C 1
ATOM 1655 O O . SER A 1 206 ? 10.185 3.267 -31.418 1.00 84.62 206 SER A O 1
ATOM 1657 N N . TYR A 1 207 ? 11.392 3.487 -29.530 1.00 84.50 207 TYR A N 1
ATOM 1658 C CA . TYR A 1 207 ? 10.420 2.868 -28.627 1.00 84.50 207 TYR A CA 1
ATOM 1659 C C . TYR A 1 207 ? 10.151 3.786 -27.448 1.00 84.50 207 TYR A C 1
ATOM 1661 O O . TYR A 1 207 ? 11.087 4.272 -26.818 1.00 84.50 207 TYR A O 1
ATOM 1669 N N . VAL A 1 208 ? 8.881 4.019 -27.137 1.00 85.62 208 VAL A N 1
ATOM 1670 C CA . VAL A 1 208 ? 8.475 4.853 -26.005 1.00 85.62 208 VAL A CA 1
ATOM 1671 C C . VAL A 1 208 ? 7.630 4.010 -25.068 1.00 85.62 208 VAL A C 1
ATOM 1673 O O . VAL A 1 208 ? 6.623 3.452 -25.485 1.00 85.62 208 VAL A O 1
ATOM 1676 N N . MET A 1 209 ? 8.030 3.958 -23.804 1.00 85.81 209 MET A N 1
ATOM 1677 C CA . MET A 1 209 ? 7.257 3.357 -22.726 1.00 85.81 209 MET A CA 1
ATOM 1678 C C . MET A 1 209 ? 6.808 4.459 -21.774 1.00 85.81 209 MET A C 1
ATOM 1680 O O . MET A 1 209 ? 7.621 5.259 -21.304 1.00 85.81 209 MET A O 1
ATOM 1684 N N . THR A 1 210 ? 5.515 4.492 -21.476 1.00 87.38 210 THR A N 1
ATOM 1685 C CA . THR A 1 210 ? 4.955 5.383 -20.461 1.00 87.38 210 THR A CA 1
ATOM 1686 C C . THR A 1 210 ? 5.063 4.723 -19.092 1.00 87.38 210 THR A C 1
ATOM 1688 O O . THR A 1 210 ? 4.707 3.562 -18.913 1.00 87.38 210 THR A O 1
ATOM 1691 N N . VAL A 1 211 ? 5.543 5.474 -18.110 1.00 89.62 211 VAL A N 1
ATOM 1692 C CA . VAL A 1 211 ? 5.715 5.042 -16.726 1.00 89.62 211 VAL A CA 1
ATOM 1693 C C . VAL A 1 211 ? 4.816 5.900 -15.851 1.00 89.62 211 VAL A C 1
ATOM 1695 O O . VAL A 1 211 ? 5.004 7.109 -15.754 1.00 89.62 211 VAL A O 1
ATOM 1698 N N . LEU A 1 212 ? 3.818 5.287 -15.224 1.00 89.81 212 LEU A N 1
ATOM 1699 C CA . LEU A 1 212 ? 2.925 5.964 -14.291 1.00 89.81 212 LEU A CA 1
ATOM 1700 C C . LEU A 1 212 ? 3.430 5.778 -12.860 1.00 89.81 212 LEU A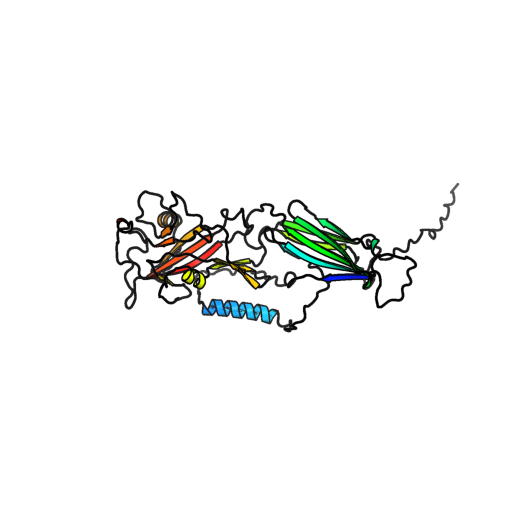 C 1
ATOM 1702 O O . LEU A 1 212 ? 3.382 4.675 -12.312 1.00 89.81 212 LEU A O 1
ATOM 1706 N N . LEU A 1 213 ? 3.898 6.870 -12.263 1.00 90.75 213 LEU A N 1
ATOM 1707 C CA . LEU A 1 213 ? 4.463 6.914 -10.916 1.00 90.75 213 LEU A CA 1
ATOM 1708 C C . LEU A 1 213 ? 3.393 7.316 -9.897 1.00 90.75 213 LEU A C 1
ATOM 1710 O O . LEU A 1 213 ? 2.586 8.212 -10.150 1.00 90.75 213 LEU A O 1
ATOM 1714 N N . GLY A 1 214 ? 3.380 6.671 -8.732 1.00 90.31 214 GLY A N 1
ATOM 1715 C CA . GLY A 1 214 ? 2.431 6.980 -7.657 1.00 90.31 214 GLY A CA 1
ATOM 1716 C C . GLY A 1 214 ? 1.961 5.727 -6.932 1.00 90.31 214 GLY A C 1
ATOM 1717 O O . GLY A 1 214 ? 2.787 4.900 -6.555 1.00 90.31 214 GLY A O 1
ATOM 1718 N N . CYS A 1 215 ? 0.651 5.594 -6.703 1.00 90.25 215 CYS A N 1
ATOM 1719 C CA . CYS A 1 215 ? 0.063 4.360 -6.182 1.00 90.25 215 CYS A CA 1
ATOM 1720 C C . CYS A 1 215 ? -0.491 3.495 -7.326 1.00 90.25 215 CYS A C 1
ATOM 1722 O O . CYS A 1 215 ? -1.529 3.858 -7.893 1.00 90.25 215 CYS A O 1
ATOM 1724 N N . PRO A 1 216 ? 0.152 2.362 -7.670 1.00 88.00 216 PRO A N 1
ATOM 1725 C CA . PRO A 1 216 ? -0.275 1.519 -8.781 1.00 88.00 216 PRO A CA 1
ATOM 1726 C C . PRO A 1 216 ? -1.745 1.106 -8.703 1.00 88.00 216 PRO A C 1
ATOM 1728 O O . PRO A 1 216 ? -2.308 0.895 -7.624 1.00 88.00 216 PRO A O 1
ATOM 1731 N N . VAL A 1 217 ? -2.366 0.981 -9.875 1.00 85.56 217 VAL A N 1
ATOM 1732 C CA . VAL A 1 217 ? -3.725 0.444 -10.004 1.00 85.56 217 VAL A CA 1
ATOM 1733 C C . VAL A 1 217 ? -3.774 -0.993 -9.486 1.00 85.56 217 VAL A C 1
ATOM 1735 O O . VAL A 1 217 ? -2.793 -1.725 -9.550 1.00 85.56 217 VAL A O 1
ATOM 1738 N N . GLY A 1 218 ? -4.928 -1.415 -8.974 1.00 82.12 218 GLY A N 1
ATOM 1739 C CA . GLY A 1 218 ? -5.131 -2.812 -8.580 1.00 82.12 218 GLY A CA 1
ATOM 1740 C C . GLY A 1 218 ? -4.500 -3.217 -7.245 1.00 82.12 218 GLY A C 1
ATOM 1741 O O . GLY A 1 218 ? -4.658 -4.365 -6.842 1.00 82.12 218 GLY A O 1
ATOM 1742 N N . ARG A 1 219 ? -3.859 -2.305 -6.506 1.00 84.81 219 ARG A N 1
ATOM 1743 C CA . ARG A 1 219 ? -3.431 -2.586 -5.130 1.00 84.81 219 ARG A CA 1
ATOM 1744 C C . ARG A 1 219 ? -4.578 -2.447 -4.147 1.00 84.81 219 ARG A C 1
ATOM 1746 O O . ARG A 1 219 ? -5.285 -1.442 -4.137 1.00 84.81 219 ARG A O 1
ATOM 1753 N N . LYS A 1 220 ? -4.754 -3.449 -3.290 1.00 87.50 220 LYS A N 1
ATOM 1754 C CA . LYS A 1 220 ? -5.789 -3.466 -2.253 1.00 87.50 220 LYS A CA 1
ATOM 1755 C C . LYS A 1 220 ? -5.191 -3.883 -0.923 1.00 87.50 220 LYS A C 1
ATOM 1757 O O . LYS A 1 220 ? -4.531 -4.912 -0.841 1.00 87.50 220 LYS A O 1
ATOM 1762 N N . ILE A 1 221 ? -5.463 -3.113 0.125 1.00 90.00 221 ILE A N 1
ATOM 1763 C CA . ILE A 1 221 ? -5.167 -3.536 1.492 1.00 90.00 221 ILE A CA 1
ATOM 1764 C C . ILE A 1 221 ? -6.342 -4.342 2.049 1.00 90.00 221 ILE A C 1
ATOM 1766 O O . ILE A 1 221 ? -7.501 -4.063 1.736 1.00 90.00 221 ILE A O 1
ATOM 1770 N N . TYR A 1 222 ? -6.058 -5.323 2.894 1.00 89.88 222 TYR A N 1
ATOM 1771 C CA . TYR A 1 222 ? -7.072 -6.049 3.643 1.00 89.88 222 TYR A CA 1
ATOM 1772 C C . TYR A 1 222 ? -6.558 -6.446 5.027 1.00 89.88 222 TYR A C 1
ATOM 1774 O O . TYR A 1 222 ? -5.353 -6.519 5.281 1.00 89.88 222 TYR A O 1
ATOM 1782 N N . PHE A 1 223 ? -7.502 -6.682 5.932 1.00 91.44 223 PHE A N 1
ATOM 1783 C CA . PHE A 1 223 ? -7.247 -7.198 7.270 1.00 91.44 223 PHE A CA 1
ATOM 1784 C C . PHE A 1 223 ? -7.124 -8.724 7.219 1.00 91.44 223 PHE A C 1
ATOM 1786 O O . PHE A 1 223 ? -8.024 -9.376 6.693 1.00 91.44 223 PHE A O 1
ATOM 1793 N N . ASP A 1 224 ? -6.039 -9.288 7.757 1.00 90.62 224 ASP A N 1
ATOM 1794 C CA . ASP A 1 224 ? -5.826 -10.737 7.861 1.00 90.62 224 ASP A CA 1
ATOM 1795 C C . ASP A 1 224 ? -6.196 -11.221 9.273 1.00 90.62 224 ASP A C 1
ATOM 1797 O O . ASP A 1 224 ? -5.413 -11.045 10.218 1.00 90.62 224 ASP A O 1
ATOM 1801 N N . PRO A 1 225 ? -7.365 -11.857 9.457 1.00 88.12 225 PRO A N 1
ATOM 1802 C CA . PRO A 1 225 ? -7.807 -12.250 10.783 1.00 88.12 225 PRO A CA 1
ATOM 1803 C C . PRO A 1 225 ? -7.025 -13.422 11.365 1.00 88.12 225 PRO A C 1
ATOM 1805 O O . PRO A 1 225 ? -6.886 -13.512 12.582 1.00 88.12 225 PRO A O 1
ATOM 1808 N N . GLU A 1 226 ? -6.532 -14.329 10.523 1.00 86.50 226 GLU A N 1
ATOM 1809 C CA . GLU A 1 226 ? -5.829 -15.525 10.983 1.00 86.50 226 GLU A CA 1
ATOM 1810 C C . GLU A 1 226 ? -4.420 -15.163 11.450 1.00 86.50 226 GLU A C 1
ATOM 1812 O O . GLU A 1 226 ? -4.011 -15.564 12.542 1.00 86.50 226 GLU A O 1
ATOM 1817 N N . ALA A 1 227 ? -3.715 -14.302 10.708 1.00 87.88 227 ALA A N 1
ATOM 1818 C CA . ALA A 1 227 ? -2.454 -13.742 11.188 1.00 87.88 227 ALA A CA 1
ATOM 1819 C C . ALA A 1 227 ? -2.647 -12.911 12.468 1.00 87.88 227 ALA A C 1
ATOM 1821 O O . ALA A 1 227 ? -1.850 -13.042 13.394 1.00 87.88 227 ALA A O 1
ATOM 1822 N N . SER A 1 228 ? -3.734 -12.136 12.567 1.00 88.38 228 SER A N 1
ATOM 1823 C CA . SER A 1 228 ? -4.042 -11.319 13.756 1.00 88.38 228 SER A CA 1
ATOM 1824 C C . SER A 1 228 ? -4.394 -12.143 15.001 1.00 88.38 228 SER A C 1
ATOM 1826 O O . SER A 1 228 ? -4.162 -11.713 16.129 1.00 88.38 228 SER A O 1
ATOM 1828 N N . LYS A 1 229 ? -4.962 -13.344 14.836 1.00 83.81 229 LYS A N 1
ATOM 1829 C CA . LYS A 1 229 ? -5.165 -14.281 15.955 1.00 83.81 229 LYS A CA 1
ATOM 1830 C C . LYS A 1 229 ? -3.848 -14.914 16.394 1.00 83.81 229 LYS A C 1
ATOM 1832 O O . LYS A 1 229 ? -3.639 -15.101 17.590 1.00 83.81 229 LYS A O 1
ATOM 1837 N N . ASN A 1 230 ? -2.982 -15.241 15.436 1.00 81.69 230 ASN A N 1
ATOM 1838 C CA . ASN A 1 230 ? -1.697 -15.893 15.685 1.00 81.69 230 ASN A CA 1
ATOM 1839 C C . ASN A 1 230 ? -0.628 -14.938 16.229 1.00 81.69 230 ASN A C 1
ATOM 1841 O O . ASN A 1 230 ? 0.315 -15.392 16.871 1.00 81.69 230 ASN A O 1
ATOM 1845 N N . SER A 1 231 ? -0.767 -13.627 16.012 1.00 73.94 231 SER A N 1
ATOM 1846 C CA . SER A 1 231 ? 0.108 -12.624 16.629 1.00 73.94 231 SER A CA 1
ATOM 1847 C C . SER A 1 231 ? -0.097 -12.510 18.139 1.00 73.94 231 SER A C 1
ATOM 1849 O O . SER A 1 231 ? 0.792 -12.040 18.848 1.00 73.94 231 SER A O 1
ATOM 1851 N N . SER A 1 232 ? -1.247 -12.951 18.656 1.00 65.50 232 SER A N 1
ATOM 1852 C CA . SER A 1 232 ? -1.469 -13.053 20.094 1.00 65.50 232 SER A CA 1
ATOM 1853 C C . SER A 1 232 ? -0.793 -14.310 20.638 1.00 65.50 232 SER A C 1
ATOM 1855 O O . SER A 1 232 ? -1.006 -15.416 20.148 1.00 65.50 232 SER A O 1
ATOM 1857 N N . SER A 1 233 ? -0.021 -14.175 21.718 1.00 60.41 233 SER A N 1
ATOM 1858 C CA . SER A 1 233 ? 0.629 -15.311 22.395 1.00 60.41 233 SER A CA 1
ATOM 1859 C C . SER A 1 233 ? -0.363 -16.322 22.991 1.00 60.41 233 SER A C 1
ATOM 1861 O O . SER A 1 233 ? 0.035 -17.383 23.473 1.00 60.41 233 SER A O 1
ATOM 1863 N N . LYS A 1 234 ? -1.664 -16.003 22.993 1.00 66.06 234 LYS A N 1
ATOM 1864 C CA . LYS A 1 234 ? -2.729 -16.809 23.590 1.00 66.06 234 LYS A CA 1
ATOM 1865 C C . LYS A 1 234 ? -3.927 -16.884 22.644 1.00 66.06 234 LYS A C 1
ATOM 1867 O O . LYS A 1 234 ? -4.378 -15.876 22.115 1.00 66.06 234 LYS A O 1
ATOM 1872 N N . LYS A 1 235 ? -4.498 -18.083 22.494 1.00 70.94 235 LYS A N 1
ATOM 1873 C CA . LYS A 1 235 ? -5.669 -18.327 21.636 1.00 70.94 235 LYS A CA 1
ATOM 1874 C C . LYS A 1 235 ? -6.885 -17.509 22.106 1.00 70.94 235 LYS A C 1
ATOM 1876 O O . LYS A 1 235 ? -7.172 -17.458 23.302 1.00 70.94 235 LYS A O 1
ATOM 1881 N N . HIS A 1 236 ? -7.625 -16.921 21.161 1.00 68.88 236 HIS A N 1
ATOM 1882 C CA . HIS A 1 236 ? -8.867 -16.176 21.427 1.00 68.88 236 HIS A CA 1
ATOM 1883 C C . HIS A 1 236 ? -10.123 -17.075 21.569 1.00 68.88 236 HIS A C 1
ATOM 1885 O O . HIS A 1 236 ? -11.198 -16.557 21.854 1.00 68.88 236 HIS A O 1
ATOM 1891 N N . TYR A 1 237 ? -9.981 -18.402 21.414 1.00 68.25 237 TYR A N 1
ATOM 1892 C CA . TYR A 1 237 ? -10.999 -19.450 21.645 1.00 68.25 237 TYR A CA 1
ATOM 1893 C C . TYR A 1 237 ? -12.434 -19.098 21.204 1.00 68.25 237 TYR A C 1
ATOM 1895 O O . TYR A 1 237 ? -13.366 -19.173 21.998 1.00 68.25 237 TYR A O 1
ATOM 1903 N N . CYS A 1 238 ? -12.627 -18.723 19.938 1.00 77.50 238 CYS A N 1
ATOM 1904 C CA . CYS A 1 238 ? -13.962 -18.544 19.368 1.00 77.50 238 CYS A CA 1
ATOM 1905 C C . CYS A 1 238 ? -13.961 -18.632 17.833 1.00 77.50 238 CYS A C 1
ATOM 1907 O O . CYS A 1 238 ? -12.951 -18.361 17.179 1.00 77.50 238 CYS A O 1
ATOM 1909 N N . SER A 1 239 ? -15.109 -19.006 17.263 1.00 77.12 239 SER A N 1
ATOM 1910 C CA . SER A 1 239 ? -15.310 -19.141 15.813 1.00 77.12 239 SER A CA 1
ATOM 1911 C C . SER A 1 239 ? -15.790 -17.836 15.184 1.00 77.12 239 SER A C 1
ATOM 1913 O O . SER A 1 239 ? -16.516 -17.074 15.820 1.00 77.12 239 SER A O 1
ATOM 1915 N N . ALA A 1 240 ? -15.415 -17.584 13.929 1.00 79.00 240 ALA A N 1
ATOM 1916 C CA . ALA A 1 240 ? -15.969 -16.472 13.159 1.00 79.00 240 ALA A CA 1
ATOM 1917 C C . ALA A 1 240 ? -17.452 -16.726 12.843 1.00 79.00 240 ALA A C 1
ATOM 1919 O O . ALA A 1 240 ? -17.828 -17.856 12.530 1.00 79.00 240 ALA A O 1
ATOM 1920 N N . VAL A 1 241 ? -18.278 -15.683 12.908 1.00 75.56 241 VAL A N 1
ATOM 1921 C CA . VAL A 1 241 ? -19.712 -15.734 12.576 1.00 75.56 241 VAL A CA 1
ATOM 1922 C C . VAL A 1 241 ? -20.040 -14.517 11.711 1.00 75.56 241 VAL A C 1
ATOM 1924 O O . VAL A 1 241 ? -19.500 -13.441 11.948 1.00 75.56 241 VAL A O 1
ATOM 1927 N N . HIS A 1 242 ? -20.858 -14.699 10.668 1.00 77.19 242 HIS A N 1
ATOM 1928 C CA . HIS A 1 242 ? -21.186 -13.655 9.677 1.00 77.19 242 HIS A CA 1
ATOM 1929 C C . HIS A 1 242 ? -19.956 -12.974 9.046 1.00 77.19 242 HIS A C 1
ATOM 1931 O O . HIS A 1 242 ? -19.949 -11.774 8.801 1.00 77.19 242 HIS A O 1
ATOM 1937 N N . GLY A 1 243 ? -18.865 -13.722 8.842 1.00 71.75 243 GLY A N 1
ATOM 1938 C CA . GLY A 1 243 ? -17.612 -13.164 8.317 1.00 71.75 243 GLY A CA 1
ATOM 1939 C C . GLY A 1 243 ? -16.836 -12.274 9.300 1.00 71.75 243 GLY A C 1
ATOM 1940 O O . GLY A 1 243 ? -15.706 -11.909 8.993 1.00 71.75 243 GLY A O 1
ATOM 1941 N N . ALA A 1 244 ? -17.370 -11.991 10.494 1.00 83.25 244 ALA A N 1
ATOM 1942 C CA . ALA A 1 244 ? -16.673 -11.244 11.532 1.00 83.25 244 ALA A CA 1
ATOM 1943 C C . ALA A 1 244 ? -15.729 -12.178 12.315 1.00 83.25 244 ALA A C 1
ATOM 1945 O O . ALA A 1 244 ? -16.183 -13.109 12.998 1.00 83.25 244 ALA A O 1
ATOM 1946 N N . PRO A 1 245 ? -14.404 -11.976 12.236 1.00 90.25 245 PRO A N 1
ATOM 1947 C CA . PRO A 1 245 ? -13.462 -12.718 13.049 1.00 90.25 245 PRO A CA 1
ATOM 1948 C C . PRO A 1 245 ? -13.625 -12.365 14.518 1.00 90.25 245 PRO A C 1
ATOM 1950 O O . PRO A 1 245 ? -13.891 -11.221 14.885 1.00 90.25 245 PRO A O 1
ATOM 1953 N N . CYS A 1 246 ? -13.457 -13.383 15.350 1.00 89.12 246 CYS A N 1
ATOM 1954 C CA . CYS A 1 246 ? -13.738 -13.282 16.762 1.00 89.12 246 CYS A CA 1
ATOM 1955 C C . CYS A 1 246 ? -12.456 -13.171 17.602 1.00 89.12 246 CYS A C 1
ATOM 1957 O O . CYS A 1 246 ? -11.503 -13.931 17.401 1.00 89.12 246 CYS A O 1
ATOM 1959 N N . PHE A 1 247 ? -12.475 -12.243 18.560 1.00 91.06 247 PHE A N 1
ATOM 1960 C CA . PHE A 1 247 ? -11.395 -11.938 19.489 1.00 91.06 247 PHE A CA 1
ATOM 1961 C C . PHE A 1 247 ? -11.912 -11.907 20.930 1.00 91.06 247 PHE A C 1
ATOM 1963 O O . PHE A 1 247 ? -13.031 -11.494 21.210 1.00 91.06 247 PHE A O 1
ATOM 1970 N N . TYR A 1 248 ? -11.094 -12.375 21.863 1.00 89.69 248 TYR A N 1
ATOM 1971 C CA . TYR A 1 248 ? -11.413 -12.374 23.293 1.00 89.69 248 TYR A CA 1
ATOM 1972 C C . TYR A 1 248 ? -11.076 -11.030 23.955 1.00 89.69 248 TYR A C 1
ATOM 1974 O O . TYR A 1 248 ? -9.961 -10.544 23.773 1.00 89.69 248 TYR A O 1
ATOM 1982 N N . PHE A 1 249 ? -11.997 -10.484 24.756 1.00 90.19 249 PHE A N 1
ATOM 1983 C CA . PHE A 1 249 ? -11.884 -9.169 25.405 1.00 90.19 249 PHE A CA 1
ATOM 1984 C C . PHE A 1 249 ? -10.604 -8.993 26.242 1.00 90.19 249 PHE A C 1
ATOM 1986 O O . PHE A 1 249 ? -9.896 -8.003 26.109 1.00 90.19 249 PHE A O 1
ATOM 1993 N N . TYR A 1 250 ? -10.238 -9.985 27.058 1.00 86.81 250 TYR A N 1
ATOM 1994 C CA . TYR A 1 250 ? -9.059 -9.912 27.940 1.00 86.81 250 TYR A CA 1
ATOM 1995 C C . TYR A 1 250 ? -7.724 -10.210 27.233 1.00 86.81 250 TYR A C 1
ATOM 1997 O O . TYR A 1 250 ? -6.744 -10.632 27.861 1.00 86.81 250 TYR A O 1
ATOM 2005 N N . ARG A 1 251 ? -7.686 -10.100 25.905 1.00 87.69 251 ARG A N 1
ATOM 2006 C CA . ARG A 1 251 ? -6.484 -10.313 25.099 1.00 87.69 251 ARG A CA 1
ATOM 2007 C C . ARG A 1 251 ? -6.232 -9.088 24.252 1.00 87.69 251 ARG A C 1
ATOM 2009 O O . ARG A 1 251 ? -7.158 -8.537 23.663 1.00 87.69 251 ARG A O 1
ATOM 2016 N N . ASP A 1 252 ? -4.956 -8.747 24.150 1.00 87.62 252 ASP A N 1
ATOM 2017 C CA . ASP A 1 252 ? -4.500 -7.711 23.240 1.00 87.62 252 ASP A CA 1
ATOM 2018 C C . ASP A 1 252 ? -4.914 -8.070 21.809 1.00 87.62 252 ASP A C 1
ATOM 2020 O O . ASP A 1 252 ? -4.803 -9.224 21.375 1.00 87.62 252 ASP A O 1
ATOM 2024 N N . PHE A 1 253 ? -5.399 -7.066 21.091 1.00 90.38 253 PHE A N 1
ATOM 2025 C CA . PHE A 1 253 ? -5.700 -7.142 19.675 1.00 90.38 253 PHE A CA 1
ATOM 2026 C C . PHE A 1 253 ? -4.573 -6.463 18.898 1.00 90.38 253 PHE A C 1
ATOM 2028 O O . PHE A 1 253 ? -4.330 -5.269 19.056 1.00 90.38 253 PHE A O 1
ATOM 2035 N N . SER A 1 254 ? -3.882 -7.237 18.064 1.00 91.88 254 SER A N 1
ATOM 2036 C CA . SER A 1 254 ? -2.782 -6.769 17.218 1.00 91.88 254 SER A CA 1
ATOM 2037 C C . SER A 1 254 ? -3.123 -7.063 15.758 1.00 91.88 254 SER A C 1
ATOM 2039 O O . SER A 1 254 ? -2.857 -8.170 15.288 1.00 91.88 254 SER A O 1
ATOM 2041 N N . PRO A 1 255 ? -3.758 -6.125 15.035 1.00 92.62 255 PRO A N 1
ATOM 2042 C CA . PRO A 1 255 ? -4.209 -6.378 13.679 1.00 92.62 255 PRO A CA 1
ATOM 2043 C C . PRO A 1 255 ? -3.044 -6.450 12.692 1.00 92.62 255 PRO A C 1
ATOM 2045 O O . PRO A 1 255 ? -2.168 -5.583 12.656 1.00 92.62 255 PRO A O 1
ATOM 2048 N N . VAL A 1 256 ? -3.070 -7.478 11.852 1.00 92.31 256 VAL A N 1
ATOM 2049 C CA . VAL A 1 256 ? -2.154 -7.677 10.733 1.00 92.31 256 VAL A CA 1
ATOM 2050 C C . VAL A 1 256 ? -2.875 -7.315 9.441 1.00 92.31 256 VAL A C 1
ATOM 2052 O O . VAL A 1 256 ? -3.973 -7.800 9.161 1.00 92.31 256 VAL A O 1
ATOM 2055 N N . PHE A 1 257 ? -2.237 -6.470 8.637 1.00 93.00 257 PHE A N 1
ATOM 2056 C CA . PHE A 1 257 ? -2.746 -6.040 7.340 1.00 93.00 257 PHE A CA 1
ATOM 2057 C C . PHE A 1 257 ? -1.842 -6.548 6.225 1.00 93.00 257 PHE A C 1
ATOM 2059 O O . PHE A 1 257 ? -0.625 -6.652 6.392 1.00 93.00 257 PHE A O 1
ATOM 2066 N N . ARG A 1 258 ? -2.433 -6.853 5.073 1.00 91.75 258 ARG A N 1
ATOM 2067 C CA . ARG A 1 258 ? -1.717 -7.288 3.872 1.00 91.75 258 ARG A CA 1
ATOM 2068 C C . ARG A 1 258 ? -2.164 -6.476 2.669 1.00 91.75 258 ARG A C 1
ATOM 2070 O O . ARG A 1 258 ? -3.315 -6.056 2.595 1.00 91.75 258 ARG A O 1
ATOM 2077 N N . VAL A 1 259 ? -1.251 -6.275 1.731 1.00 89.69 259 VAL A N 1
ATOM 2078 C CA . VAL A 1 259 ? -1.495 -5.652 0.434 1.00 89.69 259 VAL A CA 1
ATOM 2079 C C . VAL A 1 259 ? -1.480 -6.747 -0.624 1.00 89.69 259 VAL A C 1
ATOM 2081 O O . VAL A 1 259 ? -0.496 -7.471 -0.760 1.00 89.69 259 VAL A O 1
ATOM 2084 N N . LEU A 1 260 ? -2.588 -6.867 -1.345 1.00 85.44 260 LEU A N 1
ATOM 2085 C CA . LEU A 1 260 ? -2.728 -7.669 -2.552 1.00 85.44 260 LEU A CA 1
ATOM 2086 C C . LEU A 1 260 ? -2.479 -6.769 -3.760 1.00 85.44 260 LEU A C 1
ATOM 2088 O O . LEU A 1 260 ? -3.136 -5.735 -3.904 1.00 85.44 260 LEU A O 1
ATOM 2092 N N . ASP A 1 261 ? -1.565 -7.179 -4.626 1.00 80.06 261 ASP A N 1
ATOM 2093 C CA . ASP A 1 261 ? -1.365 -6.573 -5.934 1.00 80.06 261 ASP A CA 1
ATOM 2094 C C . ASP A 1 261 ? -2.076 -7.424 -6.994 1.00 80.06 261 ASP A C 1
ATOM 2096 O O . ASP A 1 261 ? -1.664 -8.546 -7.285 1.00 80.06 261 ASP A O 1
ATOM 2100 N N . LEU A 1 262 ? -3.173 -6.908 -7.554 1.00 78.19 262 LEU A N 1
ATOM 2101 C CA . LEU A 1 262 ? -3.961 -7.629 -8.557 1.00 78.19 262 LEU A CA 1
ATOM 2102 C C . LEU A 1 262 ? -3.232 -7.797 -9.899 1.00 78.19 262 LEU A C 1
ATOM 2104 O O . LEU A 1 262 ? -3.638 -8.651 -10.679 1.00 78.19 262 LEU A O 1
ATOM 2108 N N . ALA A 1 263 ? -2.190 -7.008 -10.184 1.00 70.12 263 ALA A N 1
ATOM 2109 C CA . ALA A 1 263 ? -1.437 -7.131 -11.431 1.00 70.12 263 ALA A CA 1
ATOM 2110 C C . ALA A 1 263 ? -0.462 -8.316 -11.398 1.00 70.12 263 ALA A C 1
ATOM 2112 O O . ALA A 1 263 ? -0.233 -8.954 -12.422 1.00 70.12 263 ALA A O 1
ATOM 2113 N N . THR A 1 264 ? 0.099 -8.619 -10.223 1.00 67.88 264 THR A N 1
ATOM 2114 C CA . THR A 1 264 ? 1.097 -9.690 -10.046 1.00 67.88 264 THR A CA 1
ATOM 2115 C C . THR A 1 264 ? 0.569 -10.901 -9.280 1.00 67.88 264 THR A C 1
ATOM 2117 O O . THR A 1 264 ? 1.243 -11.924 -9.212 1.00 67.88 264 THR A O 1
ATOM 2120 N N . GLY A 1 265 ? -0.598 -10.788 -8.640 1.00 71.25 265 GLY A N 1
ATOM 2121 C CA . GLY A 1 265 ? -1.118 -11.791 -7.708 1.00 71.25 265 GLY A CA 1
ATOM 2122 C C . GLY A 1 265 ? -0.346 -11.869 -6.384 1.00 71.25 265 GLY A C 1
ATOM 2123 O O . GLY A 1 265 ? -0.663 -12.705 -5.537 1.00 71.25 265 GLY A O 1
ATOM 2124 N N . GLN A 1 266 ? 0.662 -11.015 -6.170 1.00 76.56 266 GLN A N 1
ATOM 2125 C CA . GLN A 1 266 ? 1.479 -11.056 -4.963 1.00 76.56 266 GLN A CA 1
ATOM 2126 C C . GLN A 1 266 ? 0.733 -10.500 -3.752 1.00 76.56 266 GLN A C 1
ATOM 2128 O O . GLN A 1 266 ? 0.026 -9.491 -3.816 1.00 76.56 266 GLN A O 1
ATOM 2133 N N . VAL A 1 267 ? 0.950 -11.151 -2.612 1.00 84.38 267 VAL A N 1
ATOM 2134 C CA . VAL A 1 267 ? 0.392 -10.757 -1.322 1.00 84.38 267 VAL A CA 1
ATOM 2135 C C . VAL A 1 267 ? 1.532 -10.501 -0.351 1.00 84.38 267 VAL A C 1
ATOM 2137 O O . VAL A 1 267 ? 2.208 -11.430 0.085 1.00 84.38 267 VAL A O 1
ATOM 2140 N N . ASN A 1 268 ? 1.693 -9.243 0.045 1.00 87.12 268 ASN A N 1
ATOM 2141 C CA . ASN A 1 268 ? 2.741 -8.806 0.960 1.00 87.12 268 ASN A CA 1
ATOM 2142 C C . ASN A 1 268 ? 2.137 -8.269 2.258 1.00 87.12 268 ASN A C 1
ATOM 2144 O O . ASN A 1 268 ? 1.065 -7.669 2.258 1.00 87.12 268 ASN A O 1
ATOM 2148 N N . GLN A 1 269 ? 2.812 -8.466 3.388 1.00 90.94 269 GLN A N 1
ATOM 2149 C CA . GLN A 1 269 ? 2.391 -7.849 4.647 1.00 90.94 269 GLN A CA 1
ATOM 2150 C C . GLN A 1 269 ? 2.625 -6.333 4.607 1.00 90.94 269 GLN A C 1
ATOM 2152 O O . GLN A 1 269 ? 3.641 -5.860 4.101 1.00 90.94 269 GLN A O 1
ATOM 2157 N N . PHE A 1 270 ? 1.679 -5.567 5.149 1.00 91.56 270 PHE A N 1
ATOM 2158 C CA . PHE A 1 270 ? 1.809 -4.124 5.286 1.00 91.56 270 PHE A CA 1
ATOM 2159 C C . PHE A 1 270 ? 2.646 -3.789 6.527 1.00 91.56 270 PHE A C 1
ATOM 2161 O O . PHE A 1 270 ? 2.283 -4.145 7.649 1.00 91.56 270 PHE A O 1
ATOM 2168 N N . TYR A 1 271 ? 3.761 -3.088 6.317 1.00 90.44 271 TYR A N 1
ATOM 2169 C CA . TYR A 1 271 ? 4.686 -2.674 7.380 1.00 90.44 271 TYR A CA 1
ATOM 2170 C C . TYR A 1 271 ? 4.685 -1.164 7.648 1.00 90.44 271 TYR A C 1
ATOM 2172 O O . TYR A 1 271 ? 5.397 -0.714 8.545 1.00 90.44 271 TYR A O 1
ATOM 2180 N N . GLY A 1 272 ? 3.911 -0.398 6.875 1.00 91.12 272 GLY A N 1
ATOM 2181 C CA . GLY A 1 272 ? 3.820 1.052 7.001 1.00 91.12 272 GLY A CA 1
ATOM 2182 C C . GLY A 1 272 ? 3.110 1.507 8.275 1.00 91.12 272 GLY A C 1
ATOM 2183 O O . GLY A 1 272 ? 2.618 0.702 9.075 1.00 91.12 272 GLY A O 1
ATOM 2184 N N . LYS A 1 273 ? 3.054 2.826 8.453 1.00 93.19 273 LYS A N 1
ATOM 2185 C CA . LYS A 1 273 ? 2.369 3.457 9.589 1.00 93.19 273 LYS A CA 1
ATOM 2186 C C . LYS A 1 273 ? 0.884 3.638 9.307 1.00 93.19 273 LYS A C 1
ATOM 2188 O O . LYS A 1 273 ? 0.495 3.851 8.166 1.00 93.19 273 LYS A O 1
ATOM 2193 N N . TYR A 1 274 ? 0.037 3.581 10.326 1.00 94.00 274 TYR A N 1
ATOM 2194 C CA . TYR A 1 274 ? -1.401 3.766 10.144 1.00 94.00 274 TYR A CA 1
ATOM 2195 C C . TYR A 1 274 ? -2.114 4.210 11.417 1.00 94.00 274 TYR A C 1
ATOM 2197 O O . TYR A 1 274 ? -1.645 3.994 12.530 1.00 94.00 274 TYR A O 1
ATOM 2205 N N . TYR A 1 275 ? -3.288 4.800 11.236 1.00 92.62 275 TYR A N 1
ATOM 2206 C CA . TYR A 1 275 ? -4.275 4.990 12.283 1.00 92.62 275 TYR A CA 1
ATOM 2207 C C . TYR A 1 275 ? -5.267 3.837 12.289 1.00 92.62 275 TYR A C 1
ATOM 2209 O O . TYR A 1 275 ? -5.680 3.338 11.237 1.00 92.62 275 TYR A O 1
ATOM 2217 N N . LEU A 1 276 ? -5.688 3.465 13.491 1.00 92.62 276 LEU A N 1
ATOM 2218 C CA . LEU A 1 276 ? -6.799 2.559 13.716 1.00 92.62 276 LEU A CA 1
ATOM 2219 C C . LEU A 1 276 ? -7.792 3.250 14.642 1.00 92.62 276 LEU A C 1
ATOM 2221 O O . LEU A 1 276 ? -7.410 3.751 15.698 1.00 92.62 276 LEU A O 1
ATOM 2225 N N . LYS A 1 277 ? -9.062 3.272 14.246 1.00 92.50 277 LYS A N 1
ATOM 2226 C CA . LYS A 1 277 ? -10.147 3.810 15.070 1.00 92.50 277 LYS A CA 1
ATOM 2227 C C . LYS A 1 277 ? -11.405 2.970 14.930 1.00 92.50 277 LYS A C 1
ATOM 2229 O O . LYS A 1 277 ? -11.640 2.344 13.899 1.00 92.50 277 LYS A O 1
ATOM 2234 N N . ILE A 1 278 ? -12.235 2.992 15.957 1.00 94.44 278 ILE A N 1
ATOM 2235 C CA . ILE A 1 278 ? -13.566 2.402 15.964 1.00 94.44 278 ILE A CA 1
ATOM 2236 C C . ILE A 1 278 ? -14.542 3.450 15.443 1.00 94.44 278 ILE A C 1
ATOM 2238 O O . ILE A 1 278 ? -14.687 4.522 16.027 1.00 94.44 278 ILE A O 1
ATOM 2242 N N . VAL A 1 279 ? -15.197 3.136 14.332 1.00 96.00 279 VAL A N 1
ATOM 2243 C CA . VAL A 1 279 ? -16.140 4.027 13.642 1.00 96.00 279 VAL A CA 1
ATOM 2244 C C . VAL A 1 279 ? -17.590 3.600 13.806 1.00 96.00 279 VAL A C 1
ATOM 2246 O O . VAL A 1 279 ? -18.477 4.297 13.336 1.00 96.00 279 VAL A O 1
ATOM 2249 N N . GLY A 1 280 ? -17.839 2.461 14.446 1.00 96.19 280 GLY A N 1
ATOM 2250 C CA . GLY A 1 280 ? -19.181 1.941 14.655 1.00 96.19 280 GLY A CA 1
ATOM 2251 C C . GLY A 1 280 ? -19.179 0.649 15.454 1.00 96.19 280 GLY A C 1
ATOM 2252 O O . GLY A 1 280 ? -18.125 0.092 15.782 1.00 96.19 280 GLY A O 1
ATOM 2253 N N . GLY A 1 281 ? -20.370 0.142 15.733 1.00 95.50 281 GLY A N 1
ATOM 2254 C CA . GLY A 1 281 ? -20.543 -1.125 16.422 1.00 95.50 281 GLY A CA 1
ATOM 2255 C C . GLY A 1 281 ? -21.989 -1.410 16.788 1.00 95.50 281 GLY A C 1
ATOM 2256 O O . GLY A 1 281 ? -22.880 -0.623 16.484 1.00 95.50 281 GLY A O 1
ATOM 2257 N N . GLY A 1 282 ? -22.212 -2.560 17.414 1.00 93.00 282 GLY A N 1
ATOM 2258 C CA . GLY A 1 282 ? -23.518 -2.944 17.931 1.00 93.00 282 GLY A CA 1
ATOM 2259 C C . GLY A 1 282 ? -23.492 -4.288 18.666 1.00 93.00 282 GLY A C 1
ATOM 2260 O O . GLY A 1 282 ? -22.572 -5.085 18.464 1.00 93.00 282 GLY A O 1
ATOM 2261 N N . PRO A 1 283 ? -24.506 -4.571 19.501 1.00 89.31 283 PRO A N 1
ATOM 2262 C CA . PRO A 1 283 ? -24.606 -5.833 20.242 1.00 89.31 283 PRO A CA 1
ATOM 2263 C C . PRO A 1 283 ? -24.833 -7.053 19.339 1.00 89.31 283 PRO A C 1
ATOM 2265 O O . PRO A 1 283 ? -24.486 -8.171 19.701 1.00 89.31 283 PRO A O 1
ATOM 2268 N N . THR A 1 284 ? -25.401 -6.860 18.148 1.00 87.50 284 THR A N 1
ATOM 2269 C CA . THR A 1 284 ? -25.631 -7.921 17.159 1.00 87.50 284 THR A CA 1
ATOM 2270 C C . THR A 1 284 ? -25.124 -7.488 15.788 1.00 87.50 284 THR A C 1
ATOM 2272 O O . THR A 1 284 ? -25.010 -6.293 15.520 1.00 87.50 284 THR A O 1
ATOM 2275 N N . TYR A 1 285 ? -24.879 -8.445 14.887 1.00 86.44 285 TYR A N 1
ATOM 2276 C CA . TYR A 1 285 ? -24.448 -8.151 13.514 1.00 86.44 285 TYR A CA 1
ATOM 2277 C C . TYR A 1 285 ? -25.423 -7.218 12.766 1.00 86.44 285 TYR A C 1
ATOM 2279 O O . TYR A 1 285 ? -24.999 -6.352 12.008 1.00 86.44 285 TYR A O 1
ATOM 2287 N N . GLN A 1 286 ? -26.730 -7.363 13.004 1.00 88.12 286 GLN A N 1
ATOM 2288 C CA . GLN A 1 286 ? -27.774 -6.575 12.335 1.00 88.12 286 GLN A CA 1
ATOM 2289 C C . GLN A 1 286 ? -27.928 -5.164 12.916 1.00 88.12 286 GLN A C 1
ATOM 2291 O O . GLN A 1 286 ? -28.430 -4.273 12.239 1.00 88.12 286 GLN A O 1
ATOM 2296 N N . SER A 1 287 ? -27.492 -4.951 14.157 1.00 91.06 287 SER A N 1
ATOM 2297 C CA . SER A 1 287 ? -27.614 -3.674 14.861 1.00 91.06 287 SER A CA 1
ATOM 2298 C C . SER A 1 287 ? -26.344 -2.822 14.775 1.00 91.06 287 SER A C 1
ATOM 2300 O O . SER A 1 287 ? -26.174 -1.922 15.590 1.00 91.06 287 SER A O 1
ATOM 2302 N N . ILE A 1 288 ? -25.409 -3.142 13.872 1.00 92.12 288 ILE A N 1
ATOM 2303 C CA . ILE A 1 288 ? -24.172 -2.372 13.710 1.00 92.12 288 ILE A CA 1
ATOM 2304 C C . ILE A 1 288 ? -24.504 -1.041 13.040 1.00 92.12 288 ILE A C 1
ATOM 2306 O O . ILE A 1 288 ? -24.949 -1.011 11.892 1.00 92.12 288 ILE A O 1
ATOM 2310 N N . THR A 1 289 ? -24.211 0.058 13.726 1.00 94.06 289 THR A N 1
ATOM 2311 C CA . THR A 1 289 ? -24.376 1.415 13.194 1.00 94.06 289 THR A CA 1
ATOM 2312 C C . THR A 1 289 ? -23.053 2.168 13.193 1.00 94.06 289 THR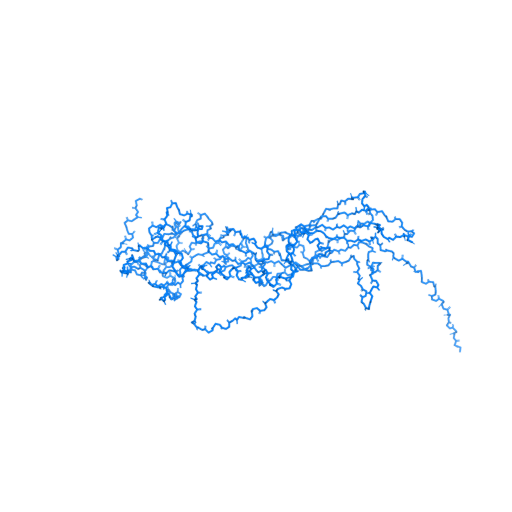 A C 1
ATOM 2314 O O . THR A 1 289 ? -22.161 1.887 13.996 1.00 94.06 289 THR A O 1
ATOM 2317 N N . ASP A 1 290 ? -22.914 3.118 12.267 1.00 95.50 290 ASP A N 1
ATOM 2318 C CA . ASP A 1 290 ? -21.790 4.053 12.265 1.00 95.50 290 ASP A CA 1
ATOM 2319 C C . ASP A 1 290 ? -21.996 5.103 13.363 1.00 95.50 290 ASP A C 1
ATOM 2321 O O . ASP A 1 290 ? -23.081 5.667 13.494 1.00 95.50 290 ASP A O 1
ATOM 2325 N N . TYR A 1 291 ? -20.949 5.350 14.143 1.00 94.56 291 TYR A N 1
ATOM 2326 C CA . TYR A 1 291 ? -20.921 6.370 15.184 1.00 94.56 291 TYR A CA 1
ATOM 2327 C C . TYR A 1 291 ? -20.758 7.767 14.576 1.00 94.56 291 TYR A C 1
ATOM 2329 O O . TYR A 1 291 ? -20.072 7.942 13.558 1.00 94.56 291 TYR A O 1
ATOM 2337 N N . SER A 1 292 ? -21.331 8.777 15.229 1.00 93.88 292 SER A N 1
ATOM 2338 C CA . SER A 1 292 ? -21.135 10.189 14.887 1.00 93.88 292 SER A CA 1
ATOM 2339 C C . SER A 1 292 ? -19.669 10.616 15.067 1.00 93.88 292 SER A C 1
ATOM 2341 O O . SER A 1 292 ? -18.856 9.894 15.648 1.00 93.88 292 SER A O 1
ATOM 2343 N N . GLN A 1 293 ? -19.283 11.793 14.563 1.00 90.56 293 GLN A N 1
ATOM 2344 C CA . GLN A 1 293 ? -17.907 12.283 14.746 1.00 90.56 293 GLN A CA 1
ATOM 2345 C C . GLN A 1 293 ? -17.594 12.571 16.222 1.00 90.56 293 GLN A C 1
ATOM 2347 O O . GLN A 1 293 ? -16.477 12.325 16.682 1.00 90.56 293 GLN A O 1
ATOM 2352 N N . GLU A 1 294 ? -18.584 13.047 16.971 1.00 88.62 294 GLU A N 1
ATOM 2353 C CA . GLU A 1 294 ? -18.497 13.317 18.404 1.00 88.62 294 GLU A CA 1
ATOM 2354 C C . GLU A 1 294 ? -18.330 12.012 19.188 1.00 88.62 294 GLU A C 1
ATOM 2356 O O . GLU A 1 294 ? -17.441 11.914 20.032 1.00 88.62 294 GLU A O 1
ATOM 2361 N N . GLU A 1 295 ? -19.116 10.984 18.858 1.00 90.75 295 GLU A N 1
ATOM 2362 C CA . GLU A 1 295 ? -18.998 9.639 19.433 1.00 90.75 295 GLU A CA 1
ATOM 2363 C C . GLU A 1 295 ? -17.645 9.003 19.100 1.00 90.75 295 GLU A C 1
ATOM 2365 O O . GLU A 1 295 ? -16.949 8.509 19.985 1.00 90.75 295 GLU A O 1
ATOM 2370 N N . GLN A 1 296 ? -17.205 9.077 17.838 1.00 90.88 296 GLN A N 1
ATOM 2371 C CA . GLN A 1 296 ? -15.874 8.610 17.440 1.00 90.88 296 GLN A CA 1
ATOM 2372 C C . GLN A 1 296 ? -14.774 9.324 18.229 1.00 90.88 296 GLN A C 1
ATOM 2374 O O . GLN A 1 296 ? -13.815 8.677 18.655 1.00 90.88 296 GLN A O 1
ATOM 2379 N N . THR A 1 297 ? -14.913 10.629 18.462 1.00 87.56 297 THR A N 1
ATOM 2380 C CA . THR A 1 297 ? -13.963 11.392 19.277 1.00 87.56 297 THR A CA 1
ATOM 2381 C C . THR A 1 297 ? -13.981 10.898 20.724 1.00 87.56 297 THR A C 1
ATOM 2383 O O . THR A 1 297 ? -12.947 10.566 21.290 1.00 87.56 297 THR A O 1
ATOM 2386 N N . MET A 1 298 ? -15.165 10.753 21.309 1.00 87.81 298 MET A N 1
ATOM 2387 C CA . MET A 1 298 ? -15.347 10.335 22.697 1.00 87.81 298 MET A CA 1
ATOM 2388 C C . MET A 1 298 ? -14.863 8.900 22.979 1.00 87.81 298 MET A C 1
ATOM 2390 O O . MET A 1 298 ? -14.364 8.617 24.070 1.00 87.81 298 MET A O 1
ATOM 2394 N N . TYR A 1 299 ? -15.018 7.989 22.017 1.00 89.50 299 TYR A N 1
ATOM 2395 C CA . TYR A 1 299 ? -14.736 6.562 22.195 1.00 89.50 299 TYR A CA 1
ATOM 2396 C C . TYR A 1 299 ? -13.304 6.153 21.834 1.00 89.50 299 TYR A C 1
ATOM 2398 O O . TYR A 1 299 ? -12.838 5.115 22.312 1.00 89.50 299 TYR A O 1
ATOM 2406 N N . ASN A 1 300 ? -12.616 6.941 20.998 1.00 88.12 300 ASN A N 1
ATOM 2407 C CA . ASN A 1 300 ? -11.246 6.665 20.549 1.00 88.12 300 ASN A CA 1
ATOM 2408 C C . ASN A 1 300 ? -10.191 7.602 21.153 1.00 88.12 300 ASN A C 1
ATOM 2410 O O . ASN A 1 300 ? -9.017 7.240 21.156 1.00 88.12 300 ASN A O 1
ATOM 2414 N N . TYR A 1 301 ? -10.572 8.795 21.623 1.00 79.00 301 TYR A N 1
ATOM 2415 C CA . TYR A 1 301 ? -9.629 9.812 22.091 1.00 79.00 301 TYR A CA 1
ATOM 2416 C C . TYR A 1 301 ? -9.790 10.063 23.584 1.00 79.00 301 TYR A C 1
ATOM 2418 O O . TYR A 1 301 ? -10.892 10.266 24.093 1.00 79.00 301 TYR A O 1
ATOM 2426 N N . GLN A 1 302 ? -8.663 10.143 24.285 1.00 68.94 302 GLN A N 1
ATOM 2427 C CA . GLN A 1 302 ? -8.635 10.577 25.674 1.00 68.94 302 GLN A CA 1
ATOM 2428 C C . GLN A 1 302 ? -8.682 12.113 25.731 1.00 68.94 302 GLN A C 1
ATOM 2430 O O . GLN A 1 302 ? -7.666 12.775 25.914 1.00 68.94 302 GLN A O 1
ATOM 2435 N N . THR A 1 303 ? -9.867 12.692 25.528 1.00 56.97 303 THR A N 1
ATOM 2436 C CA . THR A 1 303 ? -10.068 14.156 25.517 1.00 56.97 303 THR A CA 1
ATOM 2437 C C . THR A 1 303 ? -10.131 14.771 26.915 1.00 56.97 303 THR A C 1
ATOM 2439 O O . THR A 1 303 ? -9.940 15.975 27.072 1.00 56.97 303 THR A O 1
ATOM 2442 N N . THR A 1 304 ? -10.369 13.960 27.948 1.00 52.59 304 THR A N 1
ATOM 2443 C CA . THR A 1 304 ? -10.401 14.383 29.354 1.00 52.59 304 THR A CA 1
ATOM 2444 C C . THR A 1 304 ? -9.736 13.330 30.240 1.00 52.59 304 THR A C 1
ATOM 2446 O O . THR A 1 304 ? -9.528 12.188 29.833 1.00 52.59 304 THR A O 1
ATOM 2449 N N . SER A 1 305 ? -9.425 13.681 31.487 1.00 54.84 305 SER A N 1
ATOM 2450 C CA . SER A 1 305 ? -8.913 12.773 32.528 1.00 54.84 305 SER A CA 1
ATOM 2451 C C . SER A 1 305 ? -9.834 11.574 32.838 1.00 54.84 305 SER A C 1
ATOM 2453 O O . SER A 1 305 ? -9.498 10.759 33.694 1.00 54.84 305 SER A O 1
ATOM 2455 N N . SER A 1 306 ? -10.984 11.451 32.163 1.00 67.44 306 SER A N 1
ATOM 2456 C CA . SER A 1 306 ? -11.920 10.338 32.283 1.00 67.44 306 SER A CA 1
ATOM 2457 C C . SER A 1 306 ? -11.697 9.302 31.180 1.00 67.44 306 SER A C 1
ATOM 2459 O O . SER A 1 306 ? -11.871 9.580 29.998 1.00 67.44 306 SER A O 1
ATOM 2461 N N . MET A 1 307 ? -11.369 8.071 31.577 1.00 75.50 307 MET A N 1
ATOM 2462 C CA . MET A 1 307 ? -11.336 6.900 30.687 1.00 75.50 307 MET A CA 1
ATOM 2463 C C . MET A 1 307 ? -12.718 6.238 30.538 1.00 75.50 307 MET A C 1
ATOM 2465 O O . MET A 1 307 ? -12.829 5.177 29.930 1.00 75.50 307 MET A O 1
ATOM 2469 N N . ALA A 1 308 ? -13.774 6.829 31.111 1.00 83.44 308 ALA A N 1
ATOM 2470 C CA . ALA A 1 308 ? -15.086 6.193 31.220 1.00 83.44 308 ALA A CA 1
ATOM 2471 C C . ALA A 1 308 ? -15.762 5.949 29.865 1.00 83.44 308 ALA A C 1
ATOM 2473 O O . ALA A 1 308 ? -16.561 5.029 29.759 1.00 83.44 308 ALA A O 1
ATOM 2474 N N . SER A 1 309 ? -15.456 6.727 28.830 1.00 86.62 309 SER A N 1
ATOM 2475 C CA . SER A 1 309 ? -16.048 6.551 27.501 1.00 86.62 309 SER A CA 1
ATOM 2476 C C . SER A 1 309 ? -15.191 5.730 26.539 1.00 86.62 309 SER A C 1
ATOM 2478 O O . SER A 1 309 ? -15.671 5.342 25.476 1.00 86.62 309 SER A O 1
ATOM 2480 N N . LEU A 1 310 ? -13.928 5.456 26.880 1.00 89.06 310 LEU A N 1
ATOM 2481 C CA . LEU A 1 310 ? -13.001 4.801 25.963 1.00 89.06 310 LEU A CA 1
ATOM 2482 C C . LEU A 1 310 ? -13.396 3.342 25.732 1.00 89.06 310 LEU A C 1
ATOM 2484 O O . LEU A 1 310 ? -13.606 2.573 26.674 1.00 89.06 310 LEU A O 1
ATOM 2488 N N . ILE A 1 311 ? -13.444 2.943 24.462 1.00 91.56 311 ILE A N 1
ATOM 2489 C CA . ILE A 1 311 ? -13.669 1.541 24.089 1.00 91.56 311 ILE A CA 1
ATOM 2490 C C . ILE A 1 311 ? -12.358 0.750 24.154 1.00 91.56 311 ILE A C 1
ATOM 2492 O O . ILE A 1 311 ? -12.363 -0.433 24.497 1.00 91.56 311 ILE A O 1
ATOM 2496 N N . TRP A 1 312 ? -11.233 1.391 23.851 1.00 91.25 312 TRP A N 1
ATOM 2497 C CA . TRP A 1 312 ? -9.921 0.761 23.769 1.00 91.25 312 TRP A CA 1
ATOM 2498 C C . TRP A 1 312 ? -8.816 1.744 24.161 1.00 91.25 312 TRP A C 1
ATOM 2500 O O . TRP A 1 312 ? -9.027 2.956 24.190 1.00 91.25 312 TRP A O 1
ATOM 2510 N N . ALA A 1 313 ? -7.630 1.214 24.443 1.00 88.38 313 ALA A N 1
ATOM 2511 C CA . ALA A 1 313 ? -6.405 1.990 24.588 1.00 88.38 313 ALA A CA 1
ATOM 2512 C C . ALA A 1 313 ? -5.248 1.304 23.862 1.00 88.38 313 ALA A C 1
ATOM 2514 O O . ALA A 1 313 ? -5.205 0.077 23.751 1.00 88.38 313 ALA A O 1
ATOM 2515 N N . SER A 1 314 ? -4.302 2.097 23.359 1.00 86.94 314 SER A N 1
ATOM 2516 C CA . SER A 1 314 ? -3.053 1.545 22.839 1.00 86.94 314 SER A CA 1
ATOM 2517 C C . SER A 1 314 ? -2.208 0.991 23.974 1.00 86.94 314 SER A C 1
ATOM 2519 O O . SER A 1 314 ? -2.158 1.540 25.076 1.00 86.94 314 SER A O 1
ATOM 2521 N N . LYS A 1 315 ? -1.494 -0.093 23.678 1.00 81.75 315 LYS A N 1
ATOM 2522 C CA . LYS A 1 315 ? -0.480 -0.649 24.571 1.00 81.75 315 LYS A CA 1
ATOM 2523 C C . LYS A 1 315 ? 0.689 0.314 24.776 1.00 81.75 315 LYS A C 1
ATOM 2525 O O . LYS A 1 315 ? 1.342 0.289 25.819 1.00 81.75 315 LYS A O 1
ATOM 2530 N N . LEU A 1 316 ? 0.957 1.168 23.789 1.00 75.50 316 LEU A N 1
ATOM 2531 C CA . LEU A 1 316 ? 1.854 2.301 23.958 1.00 75.50 316 LEU A CA 1
ATOM 2532 C C . LEU A 1 316 ? 1.095 3.461 24.593 1.00 75.50 316 LEU A C 1
ATOM 2534 O O . LEU A 1 316 ? 0.053 3.881 24.097 1.00 75.50 316 LEU A O 1
ATOM 2538 N N . LYS A 1 317 ? 1.659 4.021 25.665 1.00 65.00 317 LYS A N 1
ATOM 2539 C CA . LYS A 1 317 ? 1.134 5.240 26.280 1.00 65.00 317 LYS A CA 1
ATOM 2540 C C . LYS A 1 317 ? 1.318 6.409 25.313 1.00 65.00 317 LYS A C 1
ATOM 2542 O O . LYS A 1 317 ? 2.425 6.926 25.180 1.00 65.00 317 LYS A O 1
ATOM 2547 N N . THR A 1 318 ? 0.242 6.822 24.656 1.00 60.81 318 THR A N 1
ATOM 2548 C CA . THR A 1 318 ? 0.187 8.050 23.857 1.00 60.81 318 THR A CA 1
ATOM 2549 C C . THR A 1 318 ? -0.609 9.109 24.615 1.00 60.81 318 THR A C 1
ATOM 2551 O O . THR A 1 318 ? -1.671 8.827 25.161 1.00 60.81 318 THR A O 1
ATOM 2554 N N . LEU A 1 319 ? -0.068 10.325 24.707 1.00 54.47 319 LEU A N 1
ATOM 2555 C CA . LEU A 1 319 ? -0.733 11.462 25.346 1.00 54.47 319 LEU A CA 1
ATOM 2556 C C . LEU A 1 319 ? -1.589 12.191 24.301 1.00 54.47 319 LEU A C 1
ATOM 2558 O O . LEU A 1 319 ? -1.043 12.708 23.334 1.00 54.47 319 LEU A O 1
ATOM 2562 N N . GLY A 1 320 ? -2.906 12.246 24.508 1.00 58.62 320 GLY A N 1
ATOM 2563 C CA . GLY A 1 320 ? -3.812 13.216 23.868 1.00 58.62 320 GLY A CA 1
ATOM 2564 C C . GLY A 1 320 ? -4.285 12.941 22.432 1.00 58.62 320 GLY A C 1
ATOM 2565 O O . GLY A 1 320 ? -5.347 13.442 22.079 1.00 58.62 320 GLY A O 1
ATOM 2566 N N . ASP A 1 321 ? -3.585 12.120 21.642 1.00 67.62 321 ASP A N 1
ATOM 2567 C CA . ASP A 1 321 ? -3.904 11.873 20.220 1.00 67.62 321 ASP A CA 1
ATOM 2568 C C . ASP A 1 321 ? -4.147 10.389 19.885 1.00 67.62 321 ASP A C 1
ATOM 2570 O O . ASP A 1 321 ? -3.718 9.497 20.629 1.00 67.62 321 ASP A O 1
ATOM 2574 N N . ILE A 1 322 ? -4.797 10.110 18.734 1.00 73.31 322 ILE A N 1
ATOM 2575 C CA . ILE A 1 322 ? -4.886 8.734 18.211 1.00 73.31 322 ILE A CA 1
ATOM 2576 C C . ILE A 1 322 ? -3.458 8.215 17.996 1.00 73.31 322 ILE A C 1
ATOM 2578 O O . ILE A 1 322 ? -2.680 8.828 17.257 1.00 73.31 322 ILE A O 1
ATOM 2582 N N . PRO A 1 323 ? -3.123 7.057 18.579 1.00 84.00 323 PRO A N 1
ATOM 2583 C CA . PRO A 1 323 ? -1.832 6.422 18.390 1.00 84.00 323 PRO A CA 1
ATOM 2584 C C . PRO A 1 323 ? -1.601 6.078 16.914 1.00 84.00 323 PRO A C 1
ATOM 2586 O O . PRO A 1 323 ? -2.444 5.474 16.248 1.00 84.00 323 PRO A O 1
ATOM 2589 N N . VAL A 1 324 ? -0.422 6.445 16.414 1.00 88.88 324 VAL A N 1
ATOM 2590 C CA . VAL A 1 324 ? 0.075 5.969 15.121 1.00 88.88 324 VAL A CA 1
ATOM 2591 C C . VAL A 1 324 ? 0.679 4.589 15.338 1.00 88.88 324 VAL A C 1
ATOM 2593 O O . VAL A 1 324 ? 1.633 4.440 16.100 1.00 88.88 324 VAL A O 1
ATOM 2596 N N . PHE A 1 325 ? 0.126 3.591 14.664 1.00 90.69 325 PHE A N 1
ATOM 2597 C CA . PHE A 1 325 ? 0.555 2.205 14.743 1.00 90.69 325 PHE A CA 1
ATOM 2598 C C . PHE A 1 325 ? 1.520 1.844 13.620 1.00 90.69 325 PHE A C 1
ATOM 2600 O O . PHE A 1 325 ? 1.464 2.400 12.524 1.00 90.69 325 PHE A O 1
ATOM 2607 N N . ASP A 1 326 ? 2.369 0.859 13.886 1.00 89.56 326 ASP A N 1
ATOM 2608 C CA . ASP A 1 326 ? 3.169 0.149 12.892 1.00 89.56 326 ASP A CA 1
ATOM 2609 C C . ASP A 1 326 ? 3.130 -1.366 13.159 1.00 89.56 326 ASP A C 1
ATOM 2611 O O . ASP A 1 326 ? 2.469 -1.841 14.084 1.00 89.56 326 ASP A O 1
ATOM 2615 N N . SER A 1 327 ? 3.862 -2.145 12.362 1.00 84.12 327 SER A N 1
ATOM 2616 C CA . SER A 1 327 ? 3.926 -3.609 12.507 1.00 84.12 327 SER A CA 1
ATOM 2617 C C . SER A 1 327 ? 4.408 -4.125 13.873 1.00 84.12 327 SER A C 1
ATOM 2619 O O . SER A 1 327 ? 4.161 -5.285 14.193 1.00 84.12 327 SER A O 1
ATOM 2621 N N . LYS A 1 328 ? 5.095 -3.303 14.676 1.00 84.25 328 LYS A N 1
ATOM 2622 C CA . LYS A 1 328 ? 5.661 -3.689 15.980 1.00 84.25 328 LYS A CA 1
ATOM 2623 C C . LYS A 1 328 ? 4.838 -3.170 17.155 1.00 84.25 328 LYS A C 1
ATOM 2625 O O . LYS A 1 328 ? 4.923 -3.716 18.252 1.00 84.25 328 LYS A O 1
ATOM 2630 N N . THR A 1 329 ? 4.080 -2.102 16.938 1.00 86.31 329 THR A N 1
ATOM 2631 C CA . THR A 1 329 ? 3.430 -1.319 17.993 1.00 86.31 329 THR A CA 1
ATOM 2632 C C . THR A 1 329 ? 1.907 -1.276 17.876 1.00 86.31 329 THR A C 1
ATOM 2634 O O . THR A 1 329 ? 1.260 -0.551 18.619 1.00 86.31 329 THR A O 1
ATOM 2637 N N . ASN A 1 330 ? 1.320 -2.105 17.011 1.00 88.56 330 ASN A N 1
ATOM 2638 C CA . ASN A 1 330 ? -0.118 -2.211 16.726 1.00 88.56 330 ASN A CA 1
ATOM 2639 C C . ASN A 1 330 ? -1.015 -2.785 17.840 1.00 88.56 330 ASN A C 1
ATOM 2641 O O . ASN A 1 330 ? -2.184 -3.066 17.587 1.00 88.56 330 ASN A O 1
ATOM 2645 N N . GLY A 1 331 ? -0.499 -3.040 19.041 1.00 88.25 331 GLY A N 1
ATOM 2646 C CA . GLY A 1 331 ? -1.287 -3.660 20.106 1.00 88.25 331 GLY A CA 1
ATOM 2647 C C . GLY A 1 331 ? -2.287 -2.690 20.731 1.00 88.25 331 GLY A C 1
ATOM 2648 O O . GLY A 1 331 ? -1.885 -1.647 21.249 1.00 88.25 331 GLY A O 1
ATOM 2649 N N . ILE A 1 332 ? -3.564 -3.073 20.760 1.00 90.69 332 ILE A N 1
ATOM 2650 C CA . ILE A 1 332 ? -4.603 -2.397 21.546 1.00 90.69 332 ILE A CA 1
ATOM 2651 C C . ILE A 1 332 ? -5.179 -3.330 22.610 1.00 90.69 332 ILE A C 1
ATOM 2653 O O . ILE A 1 332 ? -5.262 -4.544 22.413 1.00 90.69 332 ILE A O 1
ATOM 2657 N N . SER A 1 333 ? -5.619 -2.750 23.720 1.00 90.25 333 SER A N 1
ATOM 2658 C CA . SER A 1 333 ? -6.342 -3.444 24.782 1.00 90.25 333 SER A CA 1
ATOM 2659 C C . SER A 1 333 ? -7.769 -2.906 24.867 1.00 90.25 333 SER A C 1
ATOM 2661 O O . SER A 1 333 ? -8.000 -1.697 24.782 1.00 90.25 333 SER A O 1
ATOM 2663 N N . TRP A 1 334 ? -8.730 -3.814 25.022 1.00 91.19 334 TRP A N 1
ATOM 2664 C CA . TRP A 1 334 ? -10.144 -3.474 25.162 1.00 91.19 334 TRP A CA 1
ATOM 2665 C C . TRP A 1 334 ? -10.423 -2.933 26.566 1.00 91.19 334 TRP A C 1
ATOM 2667 O O . TRP A 1 334 ? -9.952 -3.494 27.554 1.00 91.19 334 TRP A O 1
ATOM 2677 N N . LEU A 1 335 ? -11.179 -1.838 26.642 1.00 90.19 335 LEU A N 1
ATOM 2678 C CA . LEU A 1 335 ? -11.558 -1.185 27.895 1.00 90.19 335 LEU A CA 1
ATOM 2679 C C . LEU A 1 335 ? -13.059 -1.283 28.149 1.00 90.19 335 LEU A C 1
ATOM 2681 O O . LEU A 1 335 ? -13.453 -1.683 29.239 1.00 90.19 335 LEU A O 1
ATOM 2685 N N . CYS A 1 336 ? -13.878 -0.925 27.153 1.00 90.19 336 CYS A N 1
ATOM 2686 C CA . CYS A 1 336 ? -15.329 -0.779 27.296 1.00 90.19 336 CYS A CA 1
ATOM 2687 C C . CYS A 1 336 ? -15.724 -0.040 28.585 1.00 90.19 336 CYS A C 1
ATOM 2689 O O . CYS A 1 336 ? -16.421 -0.582 29.443 1.00 90.19 336 CYS A O 1
ATOM 2691 N N . GLY A 1 337 ? -15.247 1.202 28.730 1.00 87.62 337 GLY A N 1
ATOM 2692 C CA . GLY A 1 337 ? -15.556 2.038 29.890 1.00 87.62 337 GLY A CA 1
ATOM 2693 C C . GLY A 1 337 ? -17.064 2.236 30.085 1.00 87.62 337 GLY A C 1
ATOM 2694 O O . GLY A 1 337 ? -17.841 2.075 29.150 1.00 87.62 337 GLY A O 1
ATOM 2695 N N . THR A 1 338 ? -17.488 2.618 31.290 1.00 85.81 338 THR A N 1
ATOM 2696 C CA . THR A 1 338 ? -18.902 2.671 31.719 1.00 85.81 338 THR A CA 1
ATOM 2697 C C . THR A 1 338 ? -19.834 3.562 30.887 1.00 85.81 338 THR A C 1
ATOM 2699 O O . THR A 1 338 ? -21.044 3.381 30.946 1.00 85.81 338 THR A O 1
ATOM 2702 N N . GLN A 1 339 ? -19.299 4.513 30.121 1.00 87.19 339 GLN A N 1
ATOM 2703 C CA . GLN A 1 339 ? -20.039 5.408 29.219 1.00 87.19 339 GLN A CA 1
ATOM 2704 C C . GLN A 1 339 ? -19.882 5.023 27.739 1.00 87.19 339 GLN A C 1
ATOM 2706 O O . GLN A 1 339 ? -20.314 5.756 26.851 1.00 87.19 339 GLN A O 1
ATOM 2711 N N . SER A 1 340 ? -19.226 3.898 27.460 1.00 89.25 340 SER A N 1
ATOM 2712 C CA . SER A 1 340 ? -19.084 3.350 26.116 1.00 89.25 340 SER A CA 1
ATOM 2713 C C . SER A 1 340 ? -20.270 2.434 25.772 1.00 89.25 340 SER A C 1
ATOM 2715 O O . SER A 1 340 ? -20.865 1.822 26.663 1.00 89.25 340 SER A O 1
ATOM 2717 N N . PRO A 1 341 ? -20.599 2.256 24.484 1.00 89.75 341 PRO A N 1
ATOM 2718 C CA . PRO A 1 341 ? -21.740 1.442 24.066 1.00 89.75 341 PRO A CA 1
ATOM 2719 C C . PRO A 1 341 ? -21.543 -0.066 24.305 1.00 89.75 341 PRO A C 1
ATOM 2721 O O . PRO A 1 341 ? -22.485 -0.835 24.157 1.00 89.75 341 PRO A O 1
ATOM 2724 N N . CYS A 1 342 ? -20.336 -0.499 24.688 1.00 89.75 342 CYS A N 1
ATOM 2725 C CA . CYS A 1 342 ? -20.020 -1.891 25.006 1.00 89.75 342 CYS A CA 1
ATOM 2726 C C . CYS A 1 342 ? -19.902 -2.175 26.516 1.00 89.75 342 CYS A C 1
ATOM 2728 O O . CYS A 1 342 ? -19.469 -3.260 26.895 1.00 89.75 342 CYS A O 1
ATOM 2730 N N . ALA A 1 343 ? -20.272 -1.223 27.381 1.00 85.88 343 ALA A N 1
ATOM 2731 C CA . ALA A 1 343 ? -20.110 -1.339 28.833 1.00 85.88 343 ALA A CA 1
ATOM 2732 C C . ALA A 1 343 ? -21.108 -2.284 29.518 1.00 85.88 343 ALA A C 1
ATOM 2734 O O . ALA A 1 343 ? -20.765 -2.940 30.500 1.00 85.88 343 ALA A O 1
ATOM 2735 N N . ASP A 1 344 ? -22.350 -2.306 29.030 1.00 80.69 344 ASP A N 1
ATOM 2736 C CA . ASP A 1 344 ? -23.475 -2.996 29.670 1.00 80.69 344 ASP A CA 1
ATOM 2737 C C . ASP A 1 344 ? -24.145 -3.965 28.694 1.00 80.69 344 ASP A C 1
ATOM 2739 O O . ASP A 1 344 ? -25.326 -3.881 28.362 1.00 80.69 344 ASP A O 1
ATOM 2743 N N . ILE A 1 345 ? -23.329 -4.868 28.150 1.00 82.00 345 ILE A N 1
ATOM 2744 C CA . ILE A 1 345 ? -23.797 -5.900 27.232 1.00 82.00 345 ILE A CA 1
ATOM 2745 C C . ILE A 1 345 ? -24.095 -7.165 28.024 1.00 82.00 345 ILE A C 1
ATOM 2747 O O . ILE A 1 345 ? -23.194 -7.834 28.532 1.00 82.00 345 ILE A O 1
ATOM 2751 N N . GLY A 1 346 ? -25.379 -7.500 28.115 1.00 74.38 346 GLY A N 1
ATOM 2752 C CA . GLY A 1 346 ? -25.826 -8.757 28.701 1.00 74.38 346 GLY A CA 1
ATOM 2753 C C . GLY A 1 346 ? -25.479 -9.966 27.818 1.00 74.38 346 GLY A C 1
ATOM 2754 O O . GLY A 1 346 ? -25.429 -9.846 26.590 1.00 74.38 346 GLY A O 1
ATOM 2755 N N . PRO A 1 347 ? -25.256 -11.152 28.408 1.00 76.38 347 PRO A N 1
ATOM 2756 C CA . PRO A 1 347 ? -25.092 -12.381 27.641 1.00 76.38 347 PRO A CA 1
ATOM 2757 C C . PRO A 1 347 ? -26.393 -12.761 26.922 1.00 76.38 347 PRO A C 1
ATOM 2759 O O . PRO A 1 347 ? -27.474 -12.750 27.511 1.00 76.38 347 PRO A O 1
ATOM 2762 N N . THR A 1 348 ? -26.291 -13.163 25.658 1.00 69.00 348 THR A N 1
ATOM 2763 C CA . THR A 1 348 ? -27.395 -13.777 24.910 1.00 69.00 348 THR A CA 1
ATOM 2764 C C . THR A 1 348 ? -27.395 -15.277 25.175 1.00 69.00 348 THR A C 1
ATOM 2766 O O . THR A 1 348 ? -26.576 -16.013 24.637 1.00 69.00 348 THR A O 1
ATOM 2769 N N . PHE A 1 349 ? -28.283 -15.752 26.052 1.00 58.38 349 PHE A N 1
ATOM 2770 C CA . PHE A 1 349 ? -28.307 -17.169 26.419 1.00 58.38 349 PHE A CA 1
ATOM 2771 C C . PHE A 1 349 ? -28.869 -18.050 25.283 1.00 58.38 349 PHE A C 1
ATOM 2773 O O . PHE A 1 349 ? -29.952 -17.743 24.778 1.00 58.38 349 PHE A O 1
ATOM 2780 N N . PRO A 1 350 ? -28.210 -19.174 24.926 1.00 58.62 350 PRO A N 1
ATOM 2781 C CA . PRO A 1 350 ? -26.942 -19.682 25.463 1.00 58.62 350 PRO A CA 1
ATOM 2782 C C . PRO A 1 350 ? -25.718 -19.030 24.786 1.00 58.62 350 PRO A C 1
ATOM 2784 O O . PRO A 1 350 ? -25.460 -19.259 23.607 1.00 58.62 350 PRO A O 1
ATOM 2787 N N . GLY A 1 351 ? -24.932 -18.249 25.535 1.00 69.00 351 GLY A N 1
ATOM 2788 C CA . GLY A 1 351 ? -23.814 -17.478 24.983 1.00 69.00 351 GLY A CA 1
ATOM 2789 C C . GLY A 1 351 ? -23.219 -16.483 25.981 1.00 69.00 351 GLY A C 1
ATOM 2790 O O . GLY A 1 351 ? -23.817 -16.185 27.014 1.00 69.00 351 GLY A O 1
ATOM 2791 N N . ASN A 1 352 ? -22.012 -16.000 25.682 1.00 75.19 352 ASN A N 1
ATOM 2792 C CA . ASN A 1 352 ? -21.339 -14.956 26.459 1.00 75.19 352 ASN A CA 1
ATOM 2793 C C . ASN A 1 352 ? -21.772 -13.569 25.964 1.00 75.19 352 ASN A C 1
ATOM 2795 O O . ASN A 1 352 ? -22.267 -13.437 24.848 1.00 75.19 352 ASN A O 1
ATOM 2799 N N . ALA A 1 353 ? -21.524 -12.526 26.757 1.00 87.06 353 ALA A N 1
ATOM 2800 C CA . ALA A 1 353 ? -21.642 -11.155 26.272 1.00 87.06 353 ALA A CA 1
ATOM 2801 C C . ALA A 1 353 ? -20.670 -10.927 25.102 1.00 87.06 353 ALA A C 1
ATOM 2803 O O . ALA A 1 353 ? -19.465 -11.196 25.217 1.00 87.06 353 ALA A O 1
ATOM 2804 N N . GLU A 1 354 ? -21.198 -10.455 23.975 1.00 89.00 354 GLU A N 1
ATOM 2805 C CA . GLU A 1 354 ? -20.441 -10.168 22.759 1.00 89.00 354 GLU A CA 1
ATOM 2806 C C . GLU A 1 354 ? -20.858 -8.838 22.136 1.00 89.00 354 GLU A C 1
ATOM 2808 O O . GLU A 1 354 ? -22.000 -8.406 22.254 1.00 89.00 354 GLU A O 1
ATOM 2813 N N . TYR A 1 355 ? -19.912 -8.182 21.471 1.00 92.50 355 TYR A N 1
ATOM 2814 C CA . TYR A 1 355 ? -20.137 -6.915 20.794 1.00 92.50 355 TYR A CA 1
ATOM 2815 C C . TYR A 1 355 ? -19.380 -6.894 19.468 1.00 92.50 355 TYR A C 1
ATOM 2817 O O . TYR A 1 355 ? -18.252 -7.387 19.364 1.00 92.50 355 TYR A O 1
ATOM 2825 N N . TYR A 1 356 ? -19.997 -6.324 18.440 1.00 93.50 356 TYR A N 1
ATOM 2826 C CA . TYR A 1 356 ? -19.396 -6.166 17.124 1.00 93.50 356 TYR A CA 1
ATOM 2827 C C . TYR A 1 356 ? -18.818 -4.761 17.015 1.00 93.50 356 TYR A C 1
ATOM 2829 O O . TYR A 1 356 ? -19.513 -3.777 17.259 1.00 93.50 356 TYR A O 1
ATOM 2837 N N . PHE A 1 357 ? -17.553 -4.660 16.618 1.00 95.19 357 PHE A N 1
ATOM 2838 C CA . PHE A 1 357 ? -16.893 -3.386 16.360 1.00 95.19 357 PHE A CA 1
ATOM 2839 C C . PHE A 1 357 ? -16.615 -3.234 14.873 1.00 95.19 357 PHE A C 1
ATOM 2841 O O . PHE A 1 357 ? -16.128 -4.158 14.218 1.00 95.19 357 PHE A O 1
ATOM 2848 N N . LYS A 1 358 ? -16.878 -2.036 14.355 1.00 95.38 358 LYS A N 1
ATOM 2849 C CA . LYS A 1 358 ? -16.479 -1.605 13.020 1.00 95.38 358 LYS A CA 1
ATOM 2850 C C . LYS A 1 358 ? -15.264 -0.706 13.150 1.00 95.38 358 LYS A C 1
ATOM 2852 O O . LYS A 1 358 ? -15.344 0.376 13.730 1.00 95.38 358 LYS A O 1
ATOM 2857 N N . LEU A 1 359 ? -14.139 -1.168 12.622 1.00 94.50 359 LEU A N 1
ATOM 2858 C CA . LEU A 1 359 ? -12.866 -0.466 12.672 1.00 94.50 359 LEU A CA 1
ATOM 2859 C C . LEU A 1 359 ? -12.546 0.133 11.309 1.00 94.50 359 LEU A C 1
ATOM 2861 O O . LEU A 1 359 ? -12.864 -0.453 10.276 1.00 94.50 359 LEU A O 1
ATOM 2865 N N . GLU A 1 360 ? -11.895 1.289 11.317 1.00 94.94 360 GLU A N 1
ATOM 2866 C CA . GLU A 1 360 ? -11.315 1.934 10.146 1.00 94.94 360 GLU A CA 1
ATOM 2867 C C . GLU A 1 360 ? -9.795 1.959 10.294 1.00 94.94 360 GLU A C 1
ATOM 2869 O O . GLU A 1 360 ? -9.259 2.467 11.281 1.00 94.94 360 GLU A O 1
ATOM 2874 N N . PHE A 1 361 ? -9.120 1.404 9.294 1.00 94.12 361 PHE A N 1
ATOM 2875 C CA . PHE A 1 361 ? -7.692 1.558 9.067 1.00 94.12 361 PHE A CA 1
ATOM 2876 C C . PHE A 1 361 ? -7.485 2.701 8.074 1.00 94.12 361 PHE A C 1
ATOM 2878 O O . PHE A 1 361 ? -8.172 2.744 7.048 1.00 94.12 361 PHE A O 1
ATOM 2885 N N . SER A 1 362 ? -6.505 3.569 8.324 1.00 94.38 362 SER A N 1
ATOM 2886 C CA . SER A 1 362 ? -6.021 4.520 7.320 1.00 94.38 362 SER A CA 1
ATOM 2887 C C . SER A 1 362 ? -4.529 4.793 7.485 1.00 94.38 362 SER A C 1
ATOM 2889 O O . SER A 1 362 ? -4.086 5.122 8.582 1.00 94.38 362 SER A O 1
ATOM 2891 N N . ASN A 1 363 ? -3.749 4.697 6.406 1.00 94.31 363 ASN A N 1
ATOM 2892 C CA . ASN A 1 363 ? -2.329 5.087 6.398 1.00 94.31 363 ASN A CA 1
ATOM 2893 C C . ASN A 1 363 ? -2.101 6.515 5.865 1.00 94.31 363 ASN A C 1
ATOM 2895 O O . ASN A 1 363 ? -0.956 6.954 5.707 1.00 94.31 363 ASN A O 1
ATOM 2899 N N . ARG A 1 364 ? -3.188 7.237 5.575 1.00 90.81 364 ARG A N 1
ATOM 2900 C CA . ARG A 1 364 ? -3.151 8.575 4.995 1.00 90.81 364 ARG A CA 1
ATOM 2901 C C . ARG A 1 364 ? -2.328 9.519 5.871 1.00 90.81 364 ARG A C 1
ATOM 2903 O O . ARG A 1 364 ? -2.547 9.597 7.077 1.00 90.81 364 ARG A O 1
ATOM 2910 N N . ILE A 1 365 ? -1.418 10.270 5.247 1.00 86.31 365 ILE A N 1
ATOM 2911 C CA . ILE A 1 365 ? -0.491 11.247 5.859 1.00 86.31 365 ILE A CA 1
ATOM 2912 C C . ILE A 1 365 ? 0.607 10.596 6.713 1.00 86.31 365 ILE A C 1
ATOM 2914 O O . ILE A 1 365 ? 1.773 10.953 6.560 1.00 86.31 365 ILE A O 1
ATOM 2918 N N . VAL A 1 366 ? 0.275 9.631 7.571 1.00 88.62 366 VAL A N 1
ATOM 2919 C CA . VAL A 1 366 ? 1.231 9.013 8.509 1.00 88.62 366 VAL A CA 1
ATOM 2920 C C . VAL A 1 366 ? 2.280 8.130 7.847 1.00 88.62 366 VAL A C 1
ATOM 2922 O O . VAL A 1 366 ? 3.370 7.972 8.390 1.00 88.62 366 VAL A O 1
ATOM 2925 N N . ASP A 1 367 ? 1.967 7.579 6.677 1.00 87.44 367 ASP A N 1
ATOM 2926 C CA . ASP A 1 367 ? 2.854 6.708 5.901 1.00 87.44 367 ASP A CA 1
ATOM 2927 C C . ASP A 1 367 ? 3.403 7.398 4.644 1.00 87.44 367 ASP A C 1
ATOM 2929 O O . ASP A 1 367 ? 3.963 6.751 3.760 1.00 87.44 367 ASP A O 1
ATOM 2933 N N . ALA A 1 368 ? 3.245 8.723 4.538 1.00 83.12 368 ALA A N 1
ATOM 2934 C CA . ALA A 1 368 ? 3.648 9.486 3.353 1.00 83.12 368 ALA A CA 1
ATOM 2935 C C . ALA A 1 368 ? 5.170 9.483 3.118 1.00 83.12 368 ALA A C 1
ATOM 2937 O O . ALA A 1 368 ? 5.641 9.815 2.030 1.00 83.12 368 ALA A O 1
ATOM 2938 N N . ASP A 1 369 ? 5.960 9.114 4.126 1.00 82.69 369 ASP A N 1
ATOM 2939 C CA . ASP A 1 369 ? 7.414 8.977 4.012 1.00 82.69 369 ASP A CA 1
ATOM 2940 C C . ASP A 1 369 ? 7.858 7.618 3.462 1.00 82.69 369 ASP A C 1
ATOM 2942 O O . ASP A 1 369 ? 9.003 7.503 3.032 1.00 82.69 369 ASP A O 1
ATOM 2946 N N . SER A 1 370 ? 6.970 6.624 3.416 1.00 83.00 370 SER A N 1
ATOM 2947 C CA . SER A 1 370 ? 7.270 5.243 3.006 1.00 83.00 370 SER A CA 1
ATOM 2948 C C . SER A 1 370 ? 6.424 4.755 1.833 1.00 83.00 370 SER A C 1
ATOM 2950 O O . SER A 1 370 ? 6.831 3.827 1.143 1.00 83.00 370 SER A O 1
ATOM 2952 N N . SER A 1 371 ? 5.272 5.375 1.570 1.00 86.75 371 SER A N 1
ATOM 2953 C CA . SER A 1 371 ? 4.321 4.909 0.562 1.00 86.75 371 SER A CA 1
ATOM 2954 C C . SER A 1 371 ? 3.623 6.067 -0.141 1.00 86.75 371 SER A C 1
ATOM 2956 O O . SER A 1 371 ? 3.231 7.043 0.498 1.00 86.75 371 SER A O 1
ATOM 2958 N N . ASN A 1 372 ? 3.395 5.914 -1.448 1.00 89.06 372 ASN A N 1
ATOM 2959 C CA . ASN A 1 372 ? 2.577 6.824 -2.260 1.00 89.06 372 ASN A CA 1
ATOM 2960 C C . ASN A 1 372 ? 1.085 6.424 -2.261 1.00 89.06 372 ASN A C 1
ATOM 2962 O O . ASN A 1 372 ? 0.267 7.081 -2.900 1.00 89.06 372 ASN A O 1
ATOM 2966 N N . CYS A 1 373 ? 0.722 5.341 -1.567 1.00 91.06 373 CYS A N 1
ATOM 2967 C CA . CYS A 1 373 ? -0.639 4.816 -1.527 1.00 91.06 373 CYS A CA 1
ATOM 2968 C C . CYS A 1 373 ? -1.407 5.288 -0.294 1.00 91.06 373 CYS A C 1
ATOM 2970 O O . CYS A 1 373 ? -0.981 5.026 0.830 1.00 91.06 373 CYS A O 1
ATOM 2972 N N . ASP A 1 374 ? -2.562 5.915 -0.524 1.00 93.44 374 ASP A N 1
ATOM 2973 C CA . ASP A 1 374 ? -3.610 6.149 0.472 1.00 93.44 374 ASP A CA 1
ATOM 2974 C C . ASP A 1 374 ? -4.537 4.930 0.512 1.00 93.44 374 ASP A C 1
ATOM 2976 O O . ASP A 1 374 ? -5.411 4.726 -0.339 1.00 93.44 374 ASP A O 1
ATOM 2980 N N . TYR A 1 375 ? -4.303 4.097 1.513 1.00 93.19 375 TYR A N 1
ATOM 2981 C CA . TYR A 1 375 ? -5.122 2.960 1.855 1.00 93.19 375 TYR A CA 1
ATOM 2982 C C . TYR A 1 375 ? -6.056 3.322 3.000 1.00 93.19 375 TYR A C 1
ATOM 2984 O O . TYR A 1 375 ? -5.624 3.669 4.099 1.00 93.19 375 TYR A O 1
ATOM 2992 N N . THR A 1 376 ? -7.351 3.146 2.759 1.00 92.69 376 THR A N 1
ATOM 2993 C CA . THR A 1 376 ? -8.381 3.242 3.790 1.00 92.69 376 THR A CA 1
ATOM 2994 C C . THR A 1 376 ? -9.337 2.067 3.642 1.00 92.69 376 THR A C 1
ATOM 2996 O O . THR A 1 376 ? -9.908 1.867 2.570 1.00 92.69 376 THR A O 1
ATOM 2999 N N . ILE A 1 377 ? -9.513 1.285 4.707 1.00 93.50 377 ILE A N 1
ATOM 3000 C CA . ILE A 1 377 ? -10.471 0.172 4.739 1.00 93.50 377 ILE A CA 1
ATOM 3001 C C . ILE A 1 377 ? -11.262 0.178 6.033 1.00 93.50 377 ILE A C 1
ATOM 3003 O O . ILE A 1 377 ? -10.780 0.616 7.076 1.00 93.50 377 ILE A O 1
ATOM 3007 N N . ARG A 1 378 ? -12.473 -0.370 5.960 1.00 93.81 378 ARG A N 1
ATOM 3008 C CA . ARG A 1 378 ? -13.297 -0.659 7.128 1.00 93.81 378 ARG A CA 1
ATOM 3009 C C . ARG A 1 378 ? -13.518 -2.153 7.231 1.00 93.81 378 ARG A C 1
ATOM 3011 O O . ARG A 1 378 ? -13.788 -2.803 6.225 1.00 93.81 378 ARG A O 1
ATOM 3018 N N . PHE A 1 379 ? -13.416 -2.686 8.437 1.00 91.88 379 PHE A N 1
ATOM 3019 C CA . PHE A 1 379 ? -13.620 -4.104 8.698 1.00 91.88 379 PHE A CA 1
ATOM 3020 C C . PHE A 1 379 ? -14.362 -4.305 10.016 1.00 91.88 379 PHE A C 1
ATOM 3022 O O . PHE A 1 379 ? -14.347 -3.446 10.898 1.00 91.88 379 PHE A O 1
ATOM 3029 N N . LEU A 1 380 ? -15.051 -5.438 10.116 1.00 92.38 380 LEU A N 1
ATOM 3030 C CA . LEU A 1 380 ? -15.790 -5.827 11.307 1.00 92.38 380 LEU A CA 1
ATOM 3031 C C . LEU A 1 380 ? -14.979 -6.843 12.095 1.00 92.38 380 LEU A C 1
ATOM 3033 O O . LEU A 1 380 ? -14.337 -7.714 11.510 1.00 92.38 380 LEU A O 1
ATOM 3037 N N . ILE A 1 381 ? -15.055 -6.760 13.414 1.00 92.38 381 ILE A N 1
ATOM 3038 C CA . ILE A 1 381 ? -14.618 -7.822 14.313 1.00 92.38 381 ILE A CA 1
ATOM 3039 C C . ILE A 1 381 ? -15.699 -8.061 15.358 1.00 92.38 381 ILE A C 1
ATOM 3041 O O . ILE A 1 381 ? -16.473 -7.162 15.689 1.00 92.38 381 ILE A O 1
ATOM 3045 N N . ARG A 1 382 ? -15.714 -9.265 15.917 1.00 91.69 382 ARG A N 1
ATOM 3046 C CA . ARG A 1 382 ? -16.533 -9.601 17.075 1.00 91.69 382 ARG A CA 1
ATOM 3047 C C . ARG A 1 382 ? -15.642 -9.752 18.293 1.00 91.69 382 ARG A C 1
ATOM 3049 O O . ARG A 1 382 ? -14.689 -10.528 18.259 1.00 91.69 382 ARG A O 1
ATOM 3056 N N . VAL A 1 383 ? -15.963 -9.060 19.373 1.00 91.69 383 VAL A N 1
ATOM 3057 C CA . VAL A 1 383 ? -15.299 -9.243 20.663 1.00 91.69 383 VAL A CA 1
ATOM 3058 C C . VAL A 1 383 ? -16.249 -9.974 21.596 1.00 91.69 383 VAL A C 1
ATOM 3060 O O . VAL A 1 383 ? -17.408 -9.595 21.712 1.00 91.69 383 VAL A O 1
ATOM 3063 N N . HIS A 1 384 ? -15.776 -11.044 22.232 1.00 89.56 384 HIS A N 1
ATOM 3064 C CA . HIS A 1 384 ? -16.576 -11.852 23.158 1.00 89.56 384 HIS A CA 1
ATOM 3065 C C . HIS A 1 384 ? -15.970 -11.884 24.558 1.00 89.56 384 HIS A C 1
ATOM 3067 O O . HIS A 1 384 ? -14.780 -11.603 24.745 1.00 89.56 384 HIS A O 1
ATOM 3073 N N . GLY A 1 385 ? -16.800 -12.277 25.523 1.00 87.12 385 GLY A N 1
ATOM 3074 C CA . GLY A 1 385 ? -16.418 -12.362 26.927 1.00 87.12 385 GLY A CA 1
ATOM 3075 C C . GLY A 1 385 ? -16.283 -10.985 27.562 1.00 87.12 385 GLY A C 1
ATOM 3076 O O . GLY A 1 385 ? -15.391 -10.791 28.387 1.00 87.12 385 GLY A O 1
ATOM 3077 N N . LEU A 1 386 ? -17.126 -10.034 27.138 1.00 87.25 386 LEU A N 1
ATOM 3078 C CA . LEU A 1 386 ? -17.185 -8.723 27.773 1.00 87.25 386 LEU A CA 1
ATOM 3079 C C . LEU A 1 386 ? -17.574 -8.899 29.251 1.00 87.25 386 LEU A C 1
ATOM 3081 O O . LEU A 1 386 ? -18.428 -9.739 29.559 1.00 87.25 386 LEU A O 1
ATOM 3085 N N . PRO A 1 387 ? -16.941 -8.154 30.172 1.00 78.81 387 PRO A N 1
ATOM 3086 C CA . PRO A 1 387 ? -17.299 -8.213 31.578 1.00 78.81 387 PRO A CA 1
ATOM 3087 C C . PRO A 1 387 ? -18.746 -7.738 31.766 1.00 78.81 387 PRO A C 1
ATOM 3089 O O . PRO A 1 387 ? -19.124 -6.718 31.189 1.00 78.81 387 PRO A O 1
ATOM 3092 N N . PRO A 1 388 ? -19.557 -8.428 32.582 1.00 64.19 388 PRO A N 1
ATOM 3093 C CA . PRO A 1 388 ? -20.866 -7.915 32.957 1.00 64.19 388 PRO A CA 1
ATOM 3094 C C . PRO A 1 388 ? -20.681 -6.644 33.794 1.00 64.19 388 PRO A C 1
ATOM 3096 O O . PRO A 1 388 ? -20.001 -6.696 34.815 1.00 64.19 388 PRO A O 1
ATOM 3099 N N . GLY A 1 389 ? -21.258 -5.527 33.343 1.00 56.72 389 GLY A N 1
ATOM 3100 C CA . GLY A 1 389 ? -21.476 -4.288 34.098 1.00 56.72 389 GLY A CA 1
ATOM 3101 C C . GLY A 1 389 ? -20.358 -3.847 35.060 1.00 56.72 389 GLY A C 1
ATOM 3102 O O . GLY A 1 389 ? -20.311 -4.250 36.219 1.00 56.72 389 GLY A O 1
ATOM 3103 N N . SER A 1 390 ? -19.532 -2.891 34.627 1.00 40.66 390 SER A N 1
ATOM 3104 C CA . SER A 1 390 ? -18.638 -2.071 35.472 1.00 40.66 390 SER A CA 1
ATOM 3105 C C . SER A 1 390 ? -17.560 -2.815 36.284 1.00 40.66 390 SER A C 1
ATOM 3107 O O . SER A 1 390 ? -17.562 -2.844 37.513 1.00 40.66 390 SER A O 1
ATOM 3109 N N . LEU A 1 391 ? -16.516 -3.300 35.614 1.00 41.81 391 LEU A N 1
ATOM 3110 C CA . LEU A 1 391 ? -15.207 -3.317 36.268 1.00 41.81 391 LEU A CA 1
ATOM 3111 C C . LEU A 1 391 ? -14.567 -1.943 36.062 1.00 41.81 391 LEU A C 1
ATOM 3113 O O . LEU A 1 391 ? -14.177 -1.586 34.954 1.00 41.81 391 LEU A O 1
ATOM 3117 N N . ASN A 1 392 ? -14.501 -1.157 37.138 1.00 36.88 392 ASN A N 1
ATOM 3118 C CA . ASN A 1 392 ? -13.709 0.069 37.192 1.00 36.88 392 ASN A CA 1
ATOM 3119 C C . ASN A 1 392 ? -12.299 -0.204 36.615 1.00 36.88 392 ASN A C 1
ATOM 3121 O O . ASN A 1 392 ? -11.603 -1.078 37.139 1.00 36.88 392 ASN A O 1
ATOM 3125 N N . PRO A 1 393 ? -11.820 0.544 35.601 1.00 39.88 393 PRO A N 1
ATOM 3126 C CA . PRO A 1 393 ? -10.473 0.364 35.042 1.00 39.88 393 PRO A CA 1
ATOM 3127 C C . PRO A 1 393 ? -9.340 0.707 36.032 1.00 39.88 393 PRO A C 1
ATOM 3129 O O . PRO A 1 393 ? -8.163 0.580 35.711 1.00 39.88 393 PRO A O 1
ATOM 3132 N N . SER A 1 394 ? -9.671 1.088 37.268 1.00 32.62 394 SER A N 1
ATOM 3133 C CA . SER A 1 394 ? -8.735 1.363 38.362 1.00 32.62 394 SER A CA 1
ATOM 3134 C C . SER A 1 394 ? -8.037 0.118 38.934 1.00 32.62 394 SER A C 1
ATOM 3136 O O . SER A 1 394 ? -7.166 0.267 39.784 1.00 32.62 394 SER A O 1
ATOM 3138 N N . SER A 1 395 ? -8.410 -1.099 38.520 1.00 30.88 395 SER A N 1
ATOM 3139 C CA . SER A 1 395 ? -7.934 -2.348 39.148 1.00 30.88 395 SER A CA 1
ATOM 3140 C C . SER A 1 395 ? -6.926 -3.159 38.321 1.00 30.88 395 SER A C 1
ATOM 3142 O O . SER A 1 395 ? -6.513 -4.229 38.758 1.00 30.88 395 SER A O 1
ATOM 3144 N N . LEU A 1 396 ? -6.500 -2.671 37.151 1.00 32.22 396 LEU A N 1
ATOM 3145 C CA . LEU A 1 396 ? -5.495 -3.325 36.297 1.00 32.22 396 LEU A CA 1
ATOM 3146 C C . LEU A 1 396 ? -4.258 -2.435 36.114 1.00 32.22 396 LEU A C 1
ATOM 3148 O O . LEU A 1 396 ? -3.830 -2.137 35.004 1.00 32.22 396 LEU A O 1
ATOM 3152 N N . ILE A 1 397 ? -3.676 -2.008 37.232 1.00 32.25 397 ILE A N 1
ATOM 3153 C CA . ILE A 1 397 ? -2.259 -1.650 37.298 1.00 32.25 397 ILE A CA 1
ATOM 3154 C C . ILE A 1 397 ? -1.678 -2.448 38.464 1.00 32.25 397 ILE A C 1
ATOM 3156 O O . ILE A 1 397 ? -1.866 -2.080 39.622 1.00 32.25 397 ILE A O 1
ATOM 3160 N N . VAL A 1 398 ? -1.009 -3.554 38.140 1.00 30.95 398 VAL A N 1
ATOM 3161 C CA . VAL A 1 398 ? 0.041 -4.157 38.970 1.00 30.95 398 VAL A CA 1
ATOM 3162 C C . VAL A 1 398 ? 1.263 -4.316 38.090 1.00 30.95 398 VAL A C 1
ATOM 3164 O O . VAL A 1 398 ? 1.098 -4.882 36.983 1.00 30.95 398 VAL A O 1
#

Secondary structure (DSSP, 8-state):
--PPPP---GGGS-------S-SEEEEEESS---SS-------------S------HHHHHHHHHHHHHHHHHHTTT-----S----SS--SEEEE-TT-EEEEEEEEESS-TT----------GGG--EEEEES-TTTEEEEEEEEEEGGGTEEEEEEEEEE----PPPB-TTSS-EEEEEEEEETT-TTTSEE-SSSSPEEPSEEEEEEEESS-TTEEEEEEHHHHHHTSSS------BTTB-EEETTS-B--EEEEEETTT--EEE--S-EEEEEEEEESSGGG-EEPPHHHHHHHH---SS--TT-SEEESS--SSSPPEE-TTT--EEE---TTSTTSS----SSS--EEEEEEEEE-TTTTTTT-SB--EEEEEEEEE-PPSS---GGG---

Sequence (398 aa):
FCLKKAYVDLKQLNSVVRTCPFSRITFEAKHDVLYTRKCFYKFEPAVYNASEVVQNNTILREFFSEVEKAVNSDCTGISQEEALDIKDVLPDLIHLGRSEWYSFVFYLYLENEFQVDTSSHSWSLDHLHASLHLSDATILNVTSRRSELIPQKAVRYEVTVQDSGFKLPQFRPGERLTPASLHIQIWNSGLSCSTSSGSRGSIQGSYVMTVLLGCPVGRKIYFDPEASKNSSSKKHYCSAVHGAPCFYFYRDFSPVFRVLDLATGQVNQFYGKYYLKIVGGGPTYQSITDYSQEEQTMYNYQTTSSMASLIWASKLKTLGDIPVFDSKTNGISWLCGTQSPCADIGPTFPGNAEYYFKLEFSNRIVDADSSNCDYTIRFLIRVHGLPPGSLNPSSLIV